Protein AF-A0A6H5J9I1-F1 (afdb_monomer_lite)

Structure (mmCIF, N/CA/C/O backbone):
data_AF-A0A6H5J9I1-F1
#
_entry.id   AF-A0A6H5J9I1-F1
#
loop_
_atom_site.group_PDB
_atom_site.id
_atom_site.type_symbol
_atom_site.label_atom_id
_atom_site.label_alt_id
_atom_site.label_comp_id
_atom_site.label_asym_id
_atom_site.label_entity_id
_atom_site.label_seq_id
_atom_site.pdbx_PDB_ins_code
_atom_site.Cartn_x
_atom_site.Cartn_y
_atom_site.Cartn_z
_atom_site.occupancy
_atom_site.B_iso_or_equiv
_atom_site.auth_seq_id
_atom_site.auth_comp_id
_atom_site.auth_asym_id
_atom_site.auth_atom_id
_atom_site.pdbx_PDB_model_num
ATOM 1 N N . MET A 1 1 ? -9.918 34.213 14.326 1.00 23.16 1 MET A N 1
ATOM 2 C CA . MET A 1 1 ? -9.663 35.612 14.731 1.00 23.16 1 MET A CA 1
ATOM 3 C C . MET A 1 1 ? -8.826 35.560 15.999 1.00 23.16 1 MET A C 1
ATOM 5 O O . MET A 1 1 ? -9.316 35.085 17.014 1.00 23.16 1 MET A O 1
ATOM 9 N N . PHE A 1 2 ? -7.539 35.889 15.899 1.00 26.41 2 PHE A N 1
ATOM 10 C CA . PHE A 1 2 ? -6.595 35.853 17.015 1.00 26.41 2 PHE A CA 1
ATOM 11 C C . PHE A 1 2 ? -6.910 37.015 17.963 1.00 26.41 2 PHE A C 1
ATOM 13 O O . PHE A 1 2 ? -6.790 38.170 17.567 1.00 26.41 2 PHE A O 1
ATOM 20 N N . THR A 1 3 ? -7.343 36.738 19.190 1.00 28.28 3 THR A N 1
ATOM 21 C CA . THR A 1 3 ? -7.284 37.739 20.258 1.00 28.28 3 THR A CA 1
ATOM 22 C C . THR A 1 3 ? -5.817 37.910 20.647 1.00 28.28 3 THR A C 1
ATOM 24 O O . THR A 1 3 ? -5.129 36.920 20.896 1.00 28.28 3 THR A O 1
ATOM 27 N N . GLU A 1 4 ? -5.321 39.149 20.634 1.00 40.38 4 GLU A N 1
ATOM 28 C CA . GLU A 1 4 ? -3.960 39.529 21.036 1.00 40.38 4 GLU A CA 1
ATOM 29 C C . GLU A 1 4 ? -3.638 38.976 22.435 1.00 40.38 4 GLU A C 1
ATOM 31 O O . GLU A 1 4 ? -4.025 39.540 23.462 1.00 40.38 4 GLU A O 1
ATOM 36 N N . LYS A 1 5 ? -2.955 37.829 22.497 1.00 48.41 5 LYS A N 1
ATOM 37 C CA . LYS A 1 5 ? -2.515 37.230 23.758 1.00 48.41 5 LYS A CA 1
ATOM 38 C C . LYS A 1 5 ? -1.238 37.927 24.219 1.00 48.41 5 LYS A C 1
ATOM 40 O O . LYS A 1 5 ? -0.201 37.829 23.573 1.00 48.41 5 LYS A O 1
ATOM 45 N N . LYS A 1 6 ? -1.322 38.627 25.350 1.00 54.22 6 LYS A N 1
ATOM 46 C CA . LYS A 1 6 ? -0.194 39.298 26.009 1.00 54.22 6 LYS A CA 1
ATOM 47 C C . LYS A 1 6 ? 0.728 38.248 26.637 1.00 54.22 6 LYS A C 1
ATOM 49 O O . LYS A 1 6 ? 0.300 37.548 27.547 1.00 54.22 6 LYS A O 1
ATOM 54 N N . ILE A 1 7 ? 1.969 38.138 26.162 1.00 57.94 7 ILE A N 1
ATOM 55 C CA . ILE A 1 7 ? 2.997 37.247 26.734 1.00 57.94 7 ILE A CA 1
ATOM 56 C C . ILE A 1 7 ? 3.905 38.080 27.655 1.00 57.94 7 ILE A C 1
ATOM 58 O O . ILE A 1 7 ? 4.726 38.828 27.123 1.00 57.94 7 ILE A O 1
ATOM 62 N N . PRO A 1 8 ? 3.758 38.022 28.992 1.00 62.53 8 PRO A N 1
ATOM 63 C CA . PRO A 1 8 ? 4.666 38.690 29.924 1.00 62.53 8 PRO A CA 1
ATOM 64 C C . PRO A 1 8 ? 6.089 38.103 29.861 1.00 62.53 8 PRO A C 1
ATOM 66 O O . PRO A 1 8 ? 6.310 36.925 30.146 1.00 62.53 8 PRO A O 1
ATOM 69 N N . LEU A 1 9 ? 7.056 38.947 29.493 1.00 65.31 9 LEU A N 1
ATOM 70 C CA . LEU A 1 9 ? 8.487 38.641 29.409 1.00 65.31 9 LEU A CA 1
ATOM 71 C C . LEU A 1 9 ? 9.250 39.451 30.461 1.00 65.31 9 LEU A C 1
ATOM 73 O O . LEU A 1 9 ? 9.300 40.673 30.343 1.00 65.31 9 LEU A O 1
ATOM 77 N N . TYR A 1 10 ? 9.898 38.798 31.427 1.00 69.75 10 TYR A N 1
ATOM 78 C CA . TYR A 1 10 ? 10.753 39.477 32.405 1.00 69.75 10 TYR A CA 1
ATOM 79 C C . TYR A 1 10 ? 12.212 39.470 31.937 1.00 69.75 10 TYR A C 1
ATOM 81 O O . TYR A 1 10 ? 12.823 38.407 31.780 1.00 69.75 10 TYR A O 1
ATOM 89 N N . LYS A 1 11 ? 12.767 40.663 31.698 1.00 68.94 11 LYS A N 1
ATOM 90 C CA . LYS A 1 11 ? 14.134 40.874 31.196 1.00 68.94 11 LYS A CA 1
ATOM 91 C C . LYS A 1 11 ? 14.971 41.677 32.194 1.00 68.94 11 LYS A C 1
ATOM 93 O O . LYS A 1 11 ? 14.504 42.693 32.700 1.00 68.94 11 LYS A O 1
ATOM 98 N N . VAL A 1 12 ? 16.233 41.280 32.379 1.00 71.31 12 VAL A N 1
ATOM 99 C CA . VAL A 1 12 ? 17.226 42.059 33.139 1.00 71.31 12 VAL A CA 1
ATOM 100 C C . VAL A 1 12 ? 17.754 43.227 32.301 1.00 71.31 12 VAL A C 1
ATOM 102 O O . VAL A 1 12 ? 18.131 43.059 31.133 1.00 71.31 12 VAL A O 1
ATOM 105 N N . LEU A 1 13 ? 17.770 44.425 32.891 1.00 60.34 13 LEU A N 1
ATOM 106 C CA . LEU A 1 13 ? 18.244 45.647 32.237 1.00 60.34 13 LEU A CA 1
ATOM 107 C C . LEU A 1 13 ? 19.743 45.529 31.877 1.00 60.34 13 LEU A C 1
ATOM 109 O O . LEU A 1 13 ? 20.574 45.317 32.749 1.00 60.34 13 LEU A O 1
ATOM 113 N N . GLY A 1 14 ? 20.099 45.672 30.594 1.00 60.69 14 GLY A N 1
ATOM 114 C CA . GLY A 1 14 ? 21.497 45.627 30.127 1.00 60.69 14 GLY A CA 1
ATOM 115 C C . GLY A 1 14 ? 22.047 44.243 29.742 1.00 60.69 14 GLY A C 1
ATOM 116 O O . GLY A 1 14 ? 23.216 44.142 29.372 1.00 60.69 14 GLY A O 1
ATOM 117 N N . CYS A 1 15 ? 21.234 43.179 29.774 1.00 64.62 15 CYS A N 1
ATOM 118 C CA . CYS A 1 15 ? 21.657 41.842 29.343 1.00 64.62 15 CYS A CA 1
ATOM 119 C C . CYS A 1 15 ? 21.583 41.669 27.810 1.00 64.62 15 CYS A C 1
ATOM 121 O O . CYS A 1 15 ? 20.492 41.613 27.237 1.00 64.62 15 CYS A O 1
ATOM 123 N N . SER A 1 16 ? 22.740 41.495 27.161 1.00 61.75 16 SER A N 1
ATOM 124 C CA . SER A 1 16 ? 22.868 41.327 25.702 1.00 61.75 16 SER A CA 1
ATOM 125 C C . SER A 1 16 ? 22.211 40.053 25.150 1.00 61.75 16 SER A C 1
ATOM 127 O O . SER A 1 16 ? 21.693 40.072 24.036 1.00 61.75 16 SER A O 1
ATOM 129 N N . ALA A 1 17 ? 22.179 38.963 25.923 1.00 61.47 17 ALA A N 1
ATOM 130 C CA . ALA A 1 17 ? 21.519 37.715 25.525 1.00 61.47 17 ALA A CA 1
ATOM 131 C C . ALA A 1 17 ? 19.988 37.872 25.463 1.00 61.47 17 ALA A C 1
ATOM 133 O O . ALA A 1 17 ? 19.351 37.442 24.504 1.00 61.47 17 ALA A O 1
ATOM 134 N N . CYS A 1 18 ? 19.404 38.588 26.431 1.00 61.75 18 CYS A N 1
ATOM 135 C CA . CYS A 1 18 ? 17.969 38.873 26.453 1.00 61.75 18 CYS A CA 1
ATOM 136 C C . CYS A 1 18 ? 17.524 39.788 25.293 1.00 61.75 18 CYS A C 1
ATOM 138 O O . CYS A 1 18 ? 16.371 39.729 24.872 1.00 61.75 18 CYS A O 1
ATOM 140 N N . ASP A 1 19 ? 18.415 40.651 24.790 1.00 64.25 19 ASP A N 1
ATOM 141 C CA . ASP A 1 19 ? 18.152 41.513 23.628 1.00 64.25 19 ASP A CA 1
ATOM 142 C C . ASP A 1 19 ? 18.120 40.737 22.305 1.00 64.25 19 ASP A C 1
ATOM 144 O O . ASP A 1 19 ? 17.238 40.964 21.474 1.00 64.25 19 ASP A O 1
ATOM 148 N N . GLN A 1 20 ? 19.033 39.778 22.126 1.00 62.41 20 GLN A N 1
ATOM 149 C CA . GLN A 1 20 ? 19.081 38.937 20.924 1.00 62.41 20 GLN A CA 1
ATOM 150 C C . GLN A 1 20 ? 17.833 38.051 20.786 1.00 62.41 20 GLN A C 1
ATOM 152 O O . GLN A 1 20 ? 17.273 37.931 19.692 1.00 62.41 20 GLN A O 1
ATOM 157 N N . ASP A 1 21 ? 17.359 37.480 21.894 1.00 60.12 21 ASP A N 1
ATOM 158 C CA . ASP A 1 21 ? 16.154 36.643 21.920 1.00 60.12 21 ASP A CA 1
ATOM 159 C C . ASP A 1 21 ? 14.872 37.450 21.632 1.00 60.12 21 ASP A C 1
ATOM 161 O O . ASP A 1 21 ? 13.966 36.976 20.939 1.00 60.12 21 ASP A O 1
ATOM 165 N N . PHE A 1 22 ? 14.809 38.708 22.085 1.00 63.41 22 PHE A N 1
ATOM 166 C CA . PHE A 1 22 ? 13.692 39.614 21.794 1.00 63.41 22 PHE A CA 1
ATOM 167 C C . PHE A 1 22 ? 13.607 39.971 20.301 1.00 63.41 22 PHE A C 1
ATOM 169 O O . PHE A 1 22 ? 12.525 39.969 19.704 1.00 63.41 22 PHE A O 1
ATOM 176 N N . GLU A 1 23 ? 14.747 40.229 19.661 1.00 63.06 23 GLU A N 1
ATOM 177 C CA . GLU A 1 23 ? 14.794 40.561 18.236 1.00 63.06 23 GLU A CA 1
ATOM 178 C C . GLU A 1 23 ? 14.454 39.357 17.337 1.00 63.06 23 GLU A C 1
ATOM 180 O O . GLU A 1 23 ? 13.855 39.519 16.270 1.00 63.06 23 GLU A O 1
ATOM 185 N N . TYR A 1 24 ? 14.739 38.132 17.795 1.00 62.31 24 TYR A N 1
ATOM 186 C CA . TYR A 1 24 ? 14.307 36.898 17.131 1.00 62.31 24 TYR A CA 1
ATOM 187 C C . TYR A 1 24 ? 12.776 36.729 17.120 1.00 62.31 24 TYR A C 1
ATOM 189 O O . TYR A 1 24 ? 12.228 36.270 16.115 1.00 62.31 24 TYR A O 1
ATOM 197 N N . LEU A 1 25 ? 12.075 37.100 18.200 1.00 56.53 25 LEU A N 1
ATOM 198 C CA . LEU A 1 25 ? 10.606 37.034 18.281 1.00 56.53 25 LEU A CA 1
ATOM 199 C C . LEU A 1 25 ? 9.925 38.060 17.378 1.00 56.53 25 LEU A C 1
ATOM 201 O O . LEU A 1 25 ? 8.979 37.720 16.666 1.00 56.53 25 LEU A O 1
ATOM 205 N N . ARG A 1 26 ? 10.450 39.290 17.347 1.00 58.41 26 ARG A N 1
ATOM 206 C CA . ARG A 1 26 ? 9.925 40.362 16.491 1.00 58.41 26 ARG A CA 1
ATOM 207 C C . ARG A 1 26 ? 9.988 39.984 15.004 1.00 58.41 26 ARG A C 1
ATOM 209 O O . ARG A 1 26 ? 9.090 40.336 14.250 1.00 58.41 26 ARG A O 1
ATOM 216 N N . LYS A 1 27 ? 11.001 39.214 14.585 1.00 58.66 27 LYS A N 1
ATOM 217 C CA . LYS A 1 27 ? 11.117 38.672 13.214 1.00 58.66 27 LYS A CA 1
ATOM 218 C C . LYS A 1 27 ? 10.085 37.586 12.870 1.00 58.66 27 LYS A C 1
ATOM 220 O O . LYS A 1 27 ? 9.947 37.258 11.698 1.00 58.66 27 LYS A O 1
ATOM 225 N N . ARG A 1 28 ? 9.394 37.010 13.861 1.00 52.78 28 ARG A N 1
ATOM 226 C CA . ARG A 1 28 ? 8.397 35.931 13.707 1.00 52.78 28 ARG A CA 1
ATOM 227 C C . ARG A 1 28 ? 6.968 36.367 14.064 1.00 52.78 28 ARG A C 1
ATOM 229 O O . ARG A 1 28 ? 6.127 35.515 14.325 1.00 52.78 28 ARG A O 1
ATOM 236 N N . ASP A 1 29 ? 6.699 37.673 14.080 1.00 51.50 29 ASP A N 1
ATOM 237 C CA . ASP A 1 29 ? 5.363 38.252 14.309 1.00 51.50 29 ASP A CA 1
ATOM 238 C C . ASP A 1 29 ? 4.745 37.961 15.698 1.00 51.50 29 ASP A C 1
ATOM 240 O O . ASP A 1 29 ? 3.536 38.069 15.906 1.00 51.50 29 ASP A O 1
ATOM 244 N N . VAL A 1 30 ? 5.575 37.632 16.699 1.00 57.16 30 VAL A N 1
ATOM 245 C CA . VAL A 1 30 ? 5.149 37.478 18.101 1.00 57.16 30 VAL A CA 1
ATOM 246 C C . VAL A 1 30 ? 5.515 38.744 18.880 1.00 57.16 30 VAL A C 1
ATOM 248 O O . VAL A 1 30 ? 6.694 39.065 19.017 1.00 57.16 30 VAL A O 1
ATOM 251 N N . SER A 1 31 ? 4.517 39.458 19.415 1.00 55.06 31 SER A N 1
ATOM 252 C CA . SER A 1 31 ? 4.709 40.692 20.202 1.00 55.06 31 SER A CA 1
ATOM 253 C C . SER A 1 31 ? 4.496 40.449 21.709 1.00 55.06 31 SER A C 1
ATOM 255 O O . SER A 1 31 ? 3.354 40.491 22.171 1.00 55.06 31 SER A O 1
ATOM 257 N N . PRO A 1 32 ? 5.552 40.173 22.503 1.00 63.03 32 PRO A N 1
ATOM 258 C CA . PRO A 1 32 ? 5.431 40.009 23.952 1.00 63.03 32 PRO A CA 1
ATOM 259 C C . PRO A 1 32 ? 5.299 41.358 24.686 1.00 63.03 32 PRO A C 1
ATOM 261 O O . PRO A 1 32 ? 5.752 42.398 24.207 1.00 63.03 32 PRO A O 1
ATOM 264 N N . VAL A 1 33 ? 4.719 41.331 25.887 1.00 61.31 33 VAL A N 1
ATOM 265 C CA . VAL A 1 33 ? 4.686 42.458 26.831 1.00 61.31 33 VAL A CA 1
ATOM 266 C C . VAL A 1 33 ? 5.912 42.354 27.736 1.00 61.31 33 VAL A C 1
ATOM 268 O O . VAL A 1 33 ? 6.023 41.418 28.522 1.00 61.31 33 VAL A O 1
ATOM 271 N N . VAL A 1 34 ? 6.848 43.294 27.614 1.00 61.84 34 VAL A N 1
ATOM 272 C CA . VAL A 1 34 ? 8.135 43.240 28.325 1.00 61.84 34 VAL A CA 1
ATOM 273 C C . VAL A 1 34 ? 8.055 43.967 29.665 1.00 61.84 34 VAL A C 1
ATOM 275 O O . VAL A 1 34 ? 7.710 45.146 29.717 1.00 61.84 34 VAL A O 1
ATOM 278 N N . TYR A 1 35 ? 8.440 43.273 30.731 1.00 65.44 35 TYR A N 1
ATOM 279 C CA . TYR A 1 35 ? 8.650 43.801 32.072 1.00 65.44 35 TYR A CA 1
ATOM 280 C C . TYR A 1 35 ? 10.154 43.833 32.350 1.00 65.44 35 TYR A C 1
ATOM 282 O O . TYR A 1 35 ? 10.842 42.813 32.284 1.00 65.44 35 TYR A O 1
ATOM 290 N N . LEU A 1 36 ? 10.685 45.024 32.611 1.00 59.59 36 LEU A N 1
ATOM 291 C CA . LEU A 1 36 ? 12.098 45.205 32.926 1.00 59.59 36 LEU A CA 1
ATOM 292 C C . LEU A 1 36 ? 12.300 45.021 34.427 1.00 59.59 36 LEU A C 1
ATOM 294 O O . LEU A 1 36 ? 11.655 45.696 35.224 1.00 59.59 36 LEU A O 1
ATOM 298 N N . VAL A 1 37 ? 13.204 44.118 34.789 1.00 63.44 37 VAL A N 1
ATOM 299 C CA . VAL A 1 37 ? 13.618 43.872 36.169 1.00 63.44 37 VAL A CA 1
ATOM 300 C C . VAL A 1 37 ? 15.048 44.384 36.323 1.00 63.44 37 VAL A C 1
ATOM 302 O O . VAL A 1 37 ? 15.911 44.105 35.489 1.00 63.44 37 VAL A O 1
ATOM 305 N N . CYS A 1 38 ? 15.297 45.178 37.363 1.00 60.09 38 CYS A N 1
ATOM 306 C CA . CYS A 1 38 ? 16.640 45.641 37.709 1.00 60.09 38 CYS A CA 1
ATOM 307 C C . CYS A 1 38 ? 17.302 44.656 38.678 1.00 60.09 38 CYS A C 1
ATOM 309 O O . CYS A 1 38 ? 16.613 44.085 39.532 1.00 60.09 38 CYS A O 1
ATOM 311 N N . ASP A 1 39 ? 18.625 44.506 38.566 1.00 57.19 39 ASP A N 1
ATOM 312 C CA . ASP A 1 39 ? 19.432 43.735 39.517 1.00 57.19 39 ASP A CA 1
ATOM 313 C C . ASP A 1 39 ? 19.149 44.196 40.960 1.00 57.19 39 ASP A C 1
ATOM 315 O O . ASP A 1 39 ? 19.048 45.393 41.235 1.00 57.19 39 ASP A O 1
ATOM 319 N N . ASP A 1 40 ? 18.965 43.228 41.864 1.00 59.22 40 ASP A N 1
ATOM 320 C CA . ASP A 1 40 ? 18.726 43.407 43.307 1.00 59.22 40 ASP A CA 1
ATOM 321 C C . ASP A 1 40 ? 17.388 44.042 43.750 1.00 59.22 40 ASP A C 1
ATOM 323 O O . ASP A 1 40 ? 17.253 44.503 44.888 1.00 59.22 40 ASP A O 1
ATOM 327 N N . THR A 1 41 ? 16.348 44.009 42.914 1.00 65.50 41 THR A N 1
ATOM 328 C CA . THR A 1 41 ? 14.995 44.453 43.311 1.00 65.50 41 THR A CA 1
ATOM 329 C C . THR A 1 41 ? 14.215 43.396 44.124 1.00 65.50 41 THR A C 1
ATOM 331 O O . THR A 1 41 ? 14.425 42.195 43.929 1.00 65.50 41 THR A O 1
ATOM 334 N N . PRO A 1 42 ? 13.292 43.799 45.030 1.00 61.00 42 PRO A N 1
ATOM 335 C CA . PRO A 1 42 ? 12.403 42.871 45.748 1.00 61.00 42 PRO A CA 1
ATOM 336 C C . PRO A 1 42 ? 11.603 41.980 44.792 1.00 61.00 42 PRO A C 1
ATOM 338 O O . PRO A 1 42 ? 11.513 40.775 45.010 1.00 61.00 42 PRO A O 1
ATOM 341 N N . ASP A 1 43 ? 11.144 42.564 43.684 1.00 61.41 43 ASP A N 1
ATOM 342 C CA . ASP A 1 43 ? 10.398 41.880 42.627 1.00 61.41 43 ASP A CA 1
ATOM 343 C C . ASP A 1 43 ? 11.217 40.749 41.986 1.00 61.41 43 ASP A C 1
ATOM 345 O O . ASP A 1 43 ? 10.674 39.690 41.691 1.00 61.41 43 ASP A O 1
ATOM 349 N N . MET A 1 44 ? 12.538 40.919 41.814 1.00 62.06 44 MET A N 1
ATOM 350 C CA . MET A 1 44 ? 13.418 39.855 41.312 1.00 62.06 44 MET A CA 1
ATOM 351 C C . MET A 1 44 ? 13.495 38.681 42.293 1.00 62.06 44 MET A C 1
ATOM 353 O O . MET A 1 44 ? 13.442 37.526 41.873 1.00 62.06 44 MET A O 1
ATOM 357 N N . LYS A 1 45 ? 13.622 38.968 43.595 1.00 61.50 45 LYS A N 1
ATOM 358 C CA . LYS A 1 45 ? 13.711 37.934 44.637 1.00 61.50 45 LYS A CA 1
ATOM 359 C C . LYS A 1 45 ? 12.405 37.154 44.756 1.00 61.50 45 LYS A C 1
ATOM 361 O O . LYS A 1 45 ? 12.450 35.930 44.792 1.00 61.50 45 LYS A O 1
ATOM 366 N N . GLU A 1 46 ? 11.265 37.838 44.708 1.00 66.44 46 GLU A N 1
ATOM 367 C CA . GLU A 1 46 ? 9.941 37.206 44.701 1.00 66.44 46 GLU A CA 1
ATOM 368 C C . GLU A 1 46 ? 9.719 36.355 43.438 1.00 66.44 46 GLU A C 1
ATOM 370 O O . GLU A 1 46 ? 9.219 35.230 43.524 1.00 66.44 46 GLU A O 1
ATOM 375 N N . LEU A 1 47 ? 10.156 36.830 42.263 1.00 63.62 47 LEU A N 1
ATOM 376 C CA . LEU A 1 47 ? 10.052 36.078 41.008 1.00 63.62 47 LEU A CA 1
ATOM 377 C C . LEU A 1 47 ? 10.933 34.818 41.022 1.00 63.62 47 LEU A C 1
ATOM 379 O O . LEU A 1 47 ? 10.484 33.749 40.612 1.00 63.62 47 LEU A O 1
ATOM 383 N N . VAL A 1 48 ? 12.169 34.920 41.521 1.00 61.69 48 VAL A N 1
ATOM 384 C CA . VAL A 1 48 ? 13.110 33.791 41.653 1.00 61.69 48 VAL A CA 1
ATOM 385 C C . VAL A 1 48 ? 12.611 32.778 42.686 1.00 61.69 48 VAL A C 1
ATOM 387 O O . VAL A 1 48 ? 12.714 31.575 42.454 1.00 61.69 48 VAL A O 1
ATOM 390 N N . GLU A 1 49 ? 12.025 33.230 43.797 1.00 66.75 49 GLU A N 1
ATOM 391 C CA . GLU A 1 49 ? 11.406 32.348 44.795 1.00 66.75 49 GLU A CA 1
ATOM 392 C C . GLU A 1 49 ? 10.164 31.634 44.239 1.00 66.75 49 GLU A C 1
ATOM 394 O O . GLU A 1 49 ? 9.994 30.432 44.456 1.00 66.75 49 GLU A O 1
ATOM 399 N N . THR A 1 50 ? 9.340 32.338 43.458 1.00 64.25 50 THR A N 1
ATOM 400 C CA . THR A 1 50 ? 8.113 31.792 42.854 1.00 64.25 50 THR A CA 1
ATOM 401 C C . THR A 1 50 ? 8.411 30.791 41.734 1.00 64.25 50 THR A C 1
ATOM 403 O O . THR A 1 50 ? 7.770 29.745 41.643 1.00 64.25 50 THR A O 1
ATOM 406 N N . THR A 1 51 ? 9.395 31.078 40.881 1.00 59.22 51 THR A N 1
ATOM 407 C CA . THR A 1 51 ? 9.751 30.236 39.721 1.00 59.22 51 THR A CA 1
ATOM 408 C C . THR A 1 51 ? 10.816 29.188 40.028 1.00 59.22 51 THR A C 1
ATOM 410 O O . THR A 1 51 ? 11.029 28.276 39.228 1.00 59.22 51 THR A O 1
ATOM 413 N N . ARG A 1 52 ? 11.506 29.315 41.172 1.00 65.69 52 ARG A N 1
ATOM 414 C CA . ARG A 1 52 ? 12.707 28.546 41.545 1.00 65.69 52 ARG A CA 1
ATOM 415 C C . ARG A 1 52 ? 13.827 28.609 40.497 1.00 65.69 52 ARG A C 1
ATOM 417 O O . ARG A 1 52 ? 14.677 27.722 40.446 1.00 65.69 52 ARG A O 1
ATOM 424 N N . CYS A 1 53 ? 13.835 29.647 39.662 1.00 62.88 53 CYS A N 1
ATOM 425 C CA . CYS A 1 53 ? 14.786 29.837 38.577 1.00 62.88 53 CYS A CA 1
ATOM 426 C C . CYS A 1 53 ? 15.542 31.154 38.782 1.00 62.88 53 CYS A C 1
ATOM 428 O O . CYS A 1 53 ? 14.929 32.194 39.004 1.00 62.88 53 CYS A O 1
ATOM 430 N N . SER A 1 54 ? 16.875 31.120 38.713 1.00 64.88 54 SER A N 1
ATOM 431 C CA . SER A 1 54 ? 17.734 32.311 38.839 1.00 64.88 54 SER A CA 1
ATOM 432 C C . SER A 1 54 ? 18.223 32.858 37.495 1.00 64.88 54 SER A C 1
ATOM 434 O O . SER A 1 54 ? 18.871 33.901 37.449 1.00 64.88 54 SER A O 1
ATOM 436 N N . THR A 1 55 ? 17.924 32.165 36.394 1.00 63.91 55 THR A N 1
ATOM 437 C CA . THR A 1 55 ? 18.334 32.550 35.039 1.00 63.91 55 THR A CA 1
ATOM 438 C C . THR A 1 55 ? 17.240 33.350 34.334 1.00 63.91 55 THR A C 1
ATOM 440 O O . THR A 1 55 ? 16.056 33.055 34.495 1.00 63.91 55 THR A O 1
ATOM 443 N N . PHE A 1 56 ? 17.642 34.335 33.527 1.00 65.94 56 PHE A N 1
ATOM 444 C CA . PHE A 1 56 ? 16.766 35.194 32.722 1.00 65.94 56 PHE A CA 1
ATOM 445 C C . PHE A 1 56 ? 17.111 35.057 31.224 1.00 65.94 56 PHE A C 1
ATOM 447 O O . PHE A 1 56 ? 18.269 34.771 30.910 1.00 65.94 56 PHE A O 1
ATOM 454 N N . PRO A 1 57 ? 16.161 35.269 30.290 1.00 66.00 57 PRO A N 1
ATOM 455 C CA . PRO A 1 57 ? 14.797 35.764 30.505 1.00 66.00 57 PRO A CA 1
ATOM 456 C C . PRO A 1 57 ? 13.867 34.720 31.135 1.00 66.00 57 PRO A C 1
ATOM 458 O O . PRO A 1 57 ? 14.016 33.528 30.886 1.00 66.00 57 PRO A O 1
ATOM 461 N N . GLN A 1 58 ? 12.896 35.181 31.927 1.00 69.56 58 GLN A N 1
ATOM 462 C CA . GLN A 1 58 ? 11.833 34.344 32.490 1.00 69.56 58 GLN A CA 1
ATOM 463 C C . GLN A 1 58 ? 10.513 34.659 31.799 1.00 69.56 58 GLN A C 1
ATOM 465 O O . GLN A 1 58 ? 10.078 35.814 31.760 1.00 69.56 58 GLN A O 1
ATOM 470 N N . ILE A 1 59 ? 9.899 33.631 31.220 1.00 65.00 59 ILE A N 1
ATOM 471 C CA . ILE A 1 59 ? 8.747 33.783 30.337 1.00 65.00 59 ILE A CA 1
ATOM 472 C C . ILE A 1 59 ? 7.526 33.122 30.961 1.00 65.00 59 ILE A C 1
ATOM 474 O O . ILE A 1 59 ? 7.585 31.975 31.412 1.00 65.00 59 ILE A O 1
ATOM 478 N N . PHE A 1 60 ? 6.412 33.851 30.947 1.00 58.72 60 PHE A N 1
ATOM 479 C CA . PHE A 1 60 ? 5.125 33.371 31.427 1.00 58.72 60 PHE A CA 1
ATOM 480 C C . PHE A 1 60 ? 4.093 33.414 30.300 1.00 58.72 60 PHE A C 1
ATOM 482 O O . PHE A 1 60 ? 3.979 34.403 29.575 1.00 58.72 60 PHE A O 1
ATOM 489 N N . VAL A 1 61 ? 3.307 32.348 30.168 1.00 55.25 61 VAL A N 1
ATOM 490 C CA . VAL A 1 61 ? 2.160 32.286 29.249 1.00 55.25 61 VAL A CA 1
ATOM 491 C C . VAL A 1 61 ? 0.949 31.841 30.052 1.00 55.25 61 VAL A C 1
ATOM 493 O O . VAL A 1 61 ? 1.019 30.843 30.761 1.00 55.25 61 VAL A O 1
ATOM 496 N N . ASP A 1 62 ? -0.156 32.586 29.958 1.00 54.38 62 ASP A N 1
ATOM 497 C CA . ASP A 1 62 ? -1.391 32.311 30.709 1.00 54.38 62 ASP A CA 1
ATOM 498 C C . ASP A 1 62 ? -1.137 32.149 32.234 1.00 54.38 62 ASP A C 1
ATOM 500 O O . ASP A 1 62 ? -1.726 31.293 32.887 1.00 54.38 62 ASP A O 1
ATOM 504 N N . SER A 1 63 ? -0.230 32.966 32.796 1.00 57.84 63 SER A N 1
ATOM 505 C CA . SER A 1 63 ? 0.202 32.949 34.210 1.00 57.84 63 SER A CA 1
ATOM 506 C C . SER A 1 63 ? 0.988 31.707 34.667 1.00 57.84 63 SER A C 1
ATOM 508 O O . SER A 1 63 ? 1.218 31.539 35.862 1.00 57.84 63 SER A O 1
ATOM 510 N N . VAL A 1 64 ? 1.455 30.864 33.740 1.00 56.00 64 VAL A N 1
ATOM 511 C CA . VAL A 1 64 ? 2.308 29.698 34.028 1.00 56.00 64 VAL A CA 1
ATOM 512 C C . VAL A 1 64 ? 3.755 29.997 33.636 1.00 56.00 64 VAL A C 1
ATOM 514 O O . VAL A 1 64 ? 4.008 30.475 32.528 1.00 56.00 64 VAL A O 1
ATOM 517 N N . PHE A 1 65 ? 4.703 29.715 34.536 1.00 66.31 65 PHE A N 1
ATOM 518 C CA . PHE A 1 65 ? 6.137 29.840 34.264 1.00 66.31 65 PHE A CA 1
ATOM 519 C C . PHE A 1 65 ? 6.598 28.737 33.309 1.00 66.31 65 PHE A C 1
ATOM 521 O O . PHE A 1 65 ? 6.391 27.555 33.576 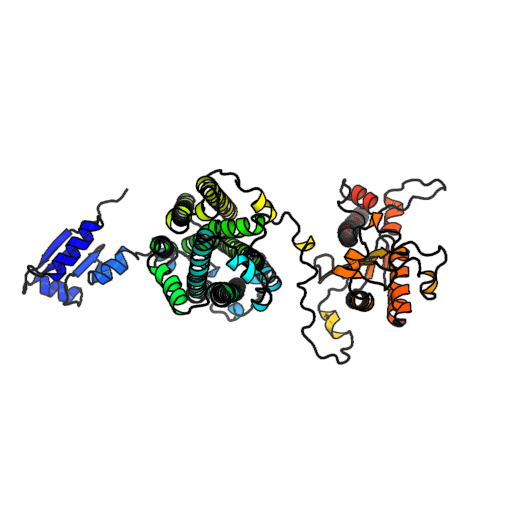1.00 66.31 65 PHE A O 1
ATOM 528 N N . ILE A 1 66 ? 7.224 29.129 32.201 1.00 58.56 66 ILE A N 1
ATOM 529 C CA . ILE A 1 66 ? 7.668 28.207 31.147 1.00 58.56 66 ILE A CA 1
ATOM 530 C C . ILE A 1 66 ? 9.184 27.989 31.165 1.00 58.56 66 ILE A C 1
ATOM 532 O O . ILE A 1 66 ? 9.651 26.948 30.710 1.00 58.56 66 ILE A O 1
ATOM 536 N N . GLY A 1 67 ? 9.949 28.943 31.695 1.00 70.38 67 GLY A N 1
ATOM 537 C CA . GLY A 1 67 ? 11.408 28.935 31.633 1.00 70.38 67 GLY A CA 1
ATOM 538 C C . GLY A 1 67 ? 11.952 30.026 30.717 1.00 70.38 67 GLY A C 1
ATOM 539 O O . GLY A 1 67 ? 11.428 31.145 30.690 1.00 70.38 67 GLY A O 1
ATOM 540 N N . GLY A 1 68 ? 13.029 29.696 30.001 1.00 67.25 68 GLY A N 1
ATOM 541 C CA . GLY A 1 68 ? 13.746 30.618 29.123 1.00 67.25 68 GLY A CA 1
ATOM 542 C C . GLY A 1 68 ? 13.284 30.573 27.668 1.00 67.25 68 GLY A C 1
ATOM 543 O O . GLY A 1 68 ? 12.269 29.975 27.312 1.00 67.25 68 GLY A O 1
ATOM 544 N N . PHE A 1 69 ? 14.063 31.196 26.785 1.00 60.56 69 PHE A N 1
ATOM 545 C CA . PHE A 1 69 ? 13.705 31.308 25.372 1.00 60.56 69 PHE A CA 1
ATOM 546 C C . PHE A 1 69 ? 13.675 29.961 24.629 1.00 60.56 69 PHE A C 1
ATOM 548 O O . PHE A 1 69 ? 12.802 29.724 23.794 1.00 60.56 69 PHE A O 1
ATOM 555 N N . SER A 1 70 ? 14.588 29.047 24.962 1.00 55.28 70 SER A N 1
ATOM 556 C CA . SER A 1 70 ? 14.600 27.677 24.431 1.00 55.28 70 SER A CA 1
ATOM 557 C C . SER A 1 70 ? 13.349 26.892 24.838 1.00 55.28 70 SER A C 1
ATOM 559 O O . SER A 1 70 ? 12.775 26.173 24.021 1.00 55.28 70 SER A O 1
ATOM 561 N N . ASP A 1 71 ? 12.875 27.085 26.070 1.00 58.53 71 ASP A N 1
ATOM 562 C CA . ASP A 1 71 ? 11.653 26.453 26.567 1.00 58.53 71 ASP A CA 1
ATOM 563 C C . ASP A 1 71 ? 10.398 27.098 25.982 1.00 58.53 71 ASP A C 1
ATOM 565 O O . ASP A 1 71 ? 9.436 26.386 25.700 1.00 58.53 71 ASP A O 1
ATOM 569 N N . LEU A 1 72 ? 10.416 28.411 25.714 1.00 55.84 72 LEU A N 1
ATOM 570 C CA . LEU A 1 72 ? 9.368 29.081 24.943 1.00 55.84 72 LEU A CA 1
ATOM 571 C C . LEU A 1 72 ? 9.325 28.567 23.504 1.00 55.84 72 LEU A C 1
ATOM 573 O O . LEU A 1 72 ? 8.236 28.342 22.996 1.00 55.84 72 LEU A O 1
ATOM 577 N N . LYS A 1 73 ? 10.462 28.327 22.837 1.00 51.03 73 LYS A N 1
ATOM 578 C CA . LYS A 1 73 ? 10.450 27.662 21.521 1.00 51.03 73 LYS A CA 1
ATOM 579 C C . LYS A 1 73 ? 9.765 26.306 21.615 1.00 51.03 73 LYS A C 1
ATOM 581 O O . LYS A 1 73 ? 8.882 26.038 20.811 1.00 51.03 73 LYS A O 1
ATOM 586 N N . ARG A 1 74 ? 10.093 25.504 22.633 1.00 49.09 74 ARG A N 1
ATOM 587 C CA . ARG A 1 74 ? 9.446 24.205 22.846 1.00 49.09 74 ARG A CA 1
ATOM 588 C C . ARG A 1 74 ? 7.943 24.361 23.114 1.00 49.09 74 ARG A C 1
ATOM 590 O O . ARG A 1 74 ? 7.138 23.720 22.470 1.00 49.09 74 ARG A O 1
ATOM 597 N N . THR A 1 75 ? 7.517 25.258 23.993 1.00 47.19 75 THR A N 1
ATOM 598 C CA . THR A 1 75 ? 6.101 25.373 24.416 1.00 47.19 75 THR A CA 1
ATOM 599 C C . THR A 1 75 ? 5.207 26.231 23.515 1.00 47.19 75 THR A C 1
ATOM 601 O O . THR A 1 75 ? 4.004 25.984 23.448 1.00 47.19 75 THR A O 1
ATOM 604 N N . ALA A 1 76 ? 5.745 27.233 22.817 1.00 44.34 76 ALA A N 1
ATOM 605 C CA . ALA A 1 76 ? 4.998 28.069 21.874 1.00 44.34 76 ALA A CA 1
ATOM 606 C C . ALA A 1 76 ? 4.812 27.379 20.515 1.00 44.34 76 ALA A C 1
ATOM 608 O O . ALA A 1 76 ? 3.805 27.625 19.852 1.00 44.34 76 ALA A O 1
ATOM 609 N N . ILE A 1 77 ? 5.749 26.506 20.120 1.00 43.56 77 ILE A N 1
ATOM 610 C CA . ILE A 1 77 ? 5.651 25.681 18.906 1.00 43.56 77 ILE A CA 1
ATOM 611 C C . ILE A 1 77 ? 4.914 24.366 19.212 1.00 43.56 77 ILE A C 1
ATOM 613 O O . ILE A 1 77 ? 4.082 23.944 18.412 1.00 43.56 77 ILE A O 1
ATOM 617 N N . HIS A 1 78 ? 5.114 23.780 20.401 1.00 48.62 78 HIS A N 1
ATOM 618 C CA . HIS A 1 78 ? 4.505 22.508 20.809 1.00 48.62 78 HIS A CA 1
ATOM 619 C C . HIS A 1 78 ? 3.435 22.656 21.893 1.00 48.62 78 HIS A C 1
ATOM 621 O O . HIS A 1 78 ? 3.411 21.903 22.866 1.00 48.62 78 HIS A O 1
ATOM 627 N N . ARG A 1 79 ? 2.511 23.618 21.764 1.00 54.50 79 ARG A N 1
ATOM 628 C CA . ARG A 1 79 ? 1.349 23.629 22.663 1.00 54.50 79 ARG A CA 1
ATOM 629 C C . ARG A 1 79 ? 0.425 22.471 22.269 1.00 54.50 79 ARG A C 1
ATOM 631 O O . ARG A 1 79 ? -0.046 22.470 21.126 1.00 54.50 79 ARG A O 1
ATOM 638 N N . PRO A 1 80 ? 0.081 21.544 23.185 1.00 58.09 80 PRO A N 1
ATOM 639 C CA . PRO A 1 80 ? -0.842 20.475 22.856 1.00 58.09 80 PRO A CA 1
ATOM 640 C C . PRO A 1 80 ? -2.167 21.067 22.407 1.00 58.09 80 PRO A C 1
ATOM 642 O O . PRO A 1 80 ? -2.684 22.023 23.015 1.00 58.09 80 PRO A O 1
ATOM 645 N N . THR A 1 81 ? -2.680 20.552 21.291 1.00 63.31 81 THR A N 1
ATOM 646 C CA . THR A 1 81 ? -3.970 20.994 20.770 1.00 63.31 81 THR A CA 1
ATOM 647 C C . THR A 1 81 ? -5.059 20.721 21.803 1.00 63.31 81 THR A C 1
ATOM 649 O O . THR A 1 81 ? -4.895 19.863 22.660 1.00 63.31 81 THR A O 1
ATOM 652 N N . GLU A 1 82 ? -6.169 21.462 21.760 1.00 65.12 82 GLU A N 1
ATOM 653 C CA . GLU A 1 82 ? -7.238 21.300 22.759 1.00 65.12 82 GLU A CA 1
ATOM 654 C C . GLU A 1 82 ? -7.705 19.841 22.874 1.00 65.12 82 GLU A C 1
ATOM 656 O O . GLU A 1 82 ? -7.847 19.334 23.978 1.00 65.12 82 GLU A O 1
ATOM 661 N N . LEU A 1 83 ? -7.827 19.145 21.739 1.00 65.88 83 LEU A N 1
ATOM 662 C CA . LEU A 1 83 ? -8.128 17.713 21.698 1.00 65.88 83 LEU A CA 1
ATOM 663 C C . LEU A 1 83 ? -7.035 16.860 22.353 1.00 65.88 83 LEU A C 1
ATOM 665 O O . LEU A 1 83 ? -7.366 15.973 23.121 1.00 65.88 83 LEU A O 1
ATOM 669 N N . ARG A 1 84 ? -5.749 17.154 22.120 1.00 70.69 84 ARG A N 1
ATOM 670 C CA . ARG A 1 84 ? -4.647 16.412 22.751 1.00 70.69 84 ARG A CA 1
ATOM 671 C C . ARG A 1 84 ? -4.588 16.635 24.262 1.00 70.69 84 ARG A C 1
ATOM 673 O O . ARG A 1 84 ? -4.313 15.699 24.991 1.00 70.69 84 ARG A O 1
ATOM 680 N N . ARG A 1 85 ? -4.891 17.844 24.751 1.00 67.31 85 ARG A N 1
ATOM 681 C CA . ARG A 1 85 ? -5.023 18.067 26.204 1.00 67.31 85 ARG A CA 1
ATOM 682 C C . ARG A 1 85 ? -6.171 17.258 26.774 1.00 67.31 85 ARG A C 1
ATOM 684 O O . ARG A 1 85 ? -5.965 16.561 27.745 1.00 67.31 85 ARG A O 1
ATOM 691 N N . LYS A 1 86 ? -7.327 17.263 26.111 1.00 67.69 86 LYS A N 1
ATOM 692 C CA . LYS A 1 86 ? -8.478 16.449 26.517 1.00 67.69 86 LYS A CA 1
ATOM 693 C C . LYS A 1 86 ? -8.187 14.941 26.501 1.00 67.69 86 LYS A C 1
ATOM 695 O O . LYS A 1 86 ? -8.687 14.240 27.370 1.00 67.69 86 LYS A O 1
ATOM 700 N N . GLU A 1 87 ? -7.367 14.451 25.568 1.00 71.44 87 GLU A N 1
ATOM 701 C CA . GLU A 1 87 ? -6.850 13.070 25.582 1.00 71.44 87 GLU A CA 1
ATOM 702 C C . GLU A 1 87 ? -5.911 12.827 26.780 1.00 71.44 87 GLU A C 1
ATOM 704 O O . GLU A 1 87 ? -6.078 11.853 27.507 1.00 71.44 87 GLU A O 1
ATOM 709 N N . MET A 1 88 ? -4.949 13.727 27.025 1.00 66.44 88 MET A N 1
ATOM 710 C CA . MET A 1 88 ? -3.976 13.614 28.126 1.00 66.44 88 MET A CA 1
ATOM 711 C C . MET A 1 88 ? -4.614 13.747 29.517 1.00 66.44 88 MET A C 1
ATOM 713 O O . MET A 1 88 ? -4.185 13.084 30.457 1.00 66.44 88 MET A O 1
ATOM 717 N N . ASP A 1 89 ? -5.634 14.592 29.636 1.00 67.88 89 ASP A N 1
ATOM 718 C CA . ASP A 1 89 ? -6.399 14.838 30.858 1.00 67.88 89 ASP A CA 1
ATOM 719 C C . ASP A 1 89 ? -7.451 13.730 31.100 1.00 67.88 89 ASP A C 1
ATOM 721 O O . ASP A 1 89 ? -8.095 13.704 32.149 1.00 67.88 89 ASP A O 1
ATOM 725 N N . GLY A 1 90 ? -7.622 12.798 30.148 1.00 64.62 90 GLY A N 1
ATOM 726 C CA . GLY A 1 90 ? -8.558 11.672 30.234 1.00 64.62 90 GLY A CA 1
ATOM 727 C C . GLY A 1 90 ? -10.030 12.043 30.020 1.00 64.62 90 GLY A C 1
ATOM 728 O O . GLY A 1 90 ? -10.911 11.236 30.309 1.00 64.62 90 GLY A O 1
ATOM 729 N N . GLU A 1 91 ? -10.321 13.248 29.521 1.00 67.69 91 GLU A N 1
ATOM 730 C CA . GLU A 1 91 ? -11.681 13.685 29.171 1.00 67.69 91 GLU A CA 1
ATOM 731 C C . GLU A 1 91 ? -12.184 13.032 27.874 1.00 67.69 91 GLU A C 1
ATOM 733 O O . GLU A 1 91 ? -13.384 12.803 27.715 1.00 67.69 91 GLU A O 1
ATOM 738 N N . ILE A 1 92 ? -11.267 12.741 26.945 1.00 67.19 92 ILE A N 1
ATOM 739 C CA . ILE A 1 92 ? -11.525 12.012 25.701 1.00 67.19 92 ILE A CA 1
ATOM 740 C C . ILE A 1 92 ? -10.745 10.705 25.758 1.00 67.19 92 ILE A C 1
ATOM 742 O O . ILE A 1 92 ? -9.517 10.709 25.743 1.00 67.19 92 ILE A O 1
ATOM 746 N N . VAL A 1 93 ? -11.465 9.588 25.809 1.00 71.31 93 VAL A N 1
ATOM 747 C CA . VAL A 1 93 ? -10.873 8.253 25.878 1.00 71.31 93 VAL A CA 1
ATOM 748 C C . VAL A 1 93 ? -11.315 7.464 24.656 1.00 71.31 93 VAL A C 1
ATOM 750 O O . VAL A 1 93 ? -12.494 7.164 24.500 1.00 71.31 93 VAL A O 1
ATOM 753 N N . GLU A 1 94 ? -10.364 7.135 23.787 1.00 79.12 94 GLU A N 1
ATOM 754 C CA . GLU A 1 94 ? -10.609 6.277 22.628 1.00 79.12 94 GLU A CA 1
ATOM 755 C C . GLU A 1 94 ? -10.515 4.801 23.041 1.00 79.12 94 GLU A C 1
ATOM 757 O O . GLU A 1 94 ? -9.490 4.408 23.611 1.00 79.12 94 GLU A O 1
ATOM 762 N N . PRO A 1 95 ? -11.506 3.947 22.717 1.00 78.12 95 PRO A N 1
ATOM 763 C CA . PRO A 1 95 ? -11.501 2.532 23.106 1.00 78.12 95 PRO A CA 1
ATOM 764 C C . PRO A 1 95 ? -10.232 1.772 22.694 1.00 78.12 95 PRO A C 1
ATOM 766 O O . PRO A 1 95 ? -9.788 0.869 23.397 1.00 78.12 95 PRO A O 1
ATOM 769 N N . MET A 1 96 ? -9.613 2.156 21.573 1.00 79.75 96 MET A N 1
ATOM 770 C CA . MET A 1 96 ? -8.392 1.525 21.055 1.00 79.75 96 MET A CA 1
ATOM 771 C C . MET A 1 96 ? -7.104 1.880 21.823 1.00 79.75 96 MET A C 1
ATOM 773 O O . MET A 1 96 ? -6.078 1.220 21.631 1.00 79.75 96 MET A O 1
ATOM 777 N N . CYS A 1 97 ? -7.157 2.903 22.678 1.00 79.88 97 CYS A N 1
ATOM 778 C CA . CYS A 1 97 ? -6.038 3.404 23.482 1.00 79.88 97 CYS A CA 1
ATOM 779 C C . CYS A 1 97 ? -6.141 3.013 24.961 1.00 79.88 97 CYS A C 1
ATOM 781 O O . CYS A 1 97 ? -5.211 3.253 25.726 1.00 79.88 97 CYS A O 1
ATOM 783 N N . VAL A 1 98 ? -7.259 2.415 25.382 1.00 77.06 98 VAL A N 1
ATOM 784 C CA . VAL A 1 98 ? -7.445 1.987 26.771 1.00 77.06 98 VAL A CA 1
ATOM 785 C C . VAL A 1 98 ? -6.699 0.682 27.010 1.00 77.06 98 VAL A C 1
ATOM 787 O O . VAL A 1 98 ? -6.962 -0.332 26.363 1.00 77.06 98 VAL A O 1
ATOM 790 N N . GLU A 1 99 ? -5.789 0.688 27.981 1.00 67.88 99 GLU A N 1
ATOM 791 C CA . GLU A 1 99 ? -5.229 -0.553 28.499 1.00 67.88 99 GLU A CA 1
ATOM 792 C C . GLU A 1 99 ? -6.265 -1.260 29.380 1.00 67.88 99 GLU A C 1
ATOM 794 O O . GLU A 1 99 ? -6.602 -0.788 30.463 1.00 67.88 99 GLU A O 1
ATOM 799 N N . GLU A 1 100 ? -6.768 -2.412 28.931 1.00 65.75 100 GLU A N 1
ATOM 800 C CA . GLU A 1 100 ? -7.490 -3.322 29.824 1.00 65.75 100 GLU A CA 1
ATOM 801 C C . GLU A 1 100 ? -6.503 -3.854 30.883 1.00 65.75 100 GLU A C 1
ATOM 803 O O . GLU A 1 100 ? -5.413 -4.316 30.543 1.00 65.75 100 GLU A O 1
ATOM 808 N N . GLU A 1 101 ? -6.864 -3.801 32.171 1.00 60.06 101 GLU A N 1
ATOM 809 C CA . GLU A 1 101 ? -6.036 -4.356 33.262 1.00 60.06 101 GLU A CA 1
ATOM 810 C C . GLU A 1 101 ? -5.950 -5.895 33.211 1.00 60.06 101 GLU A C 1
ATOM 812 O O . GLU A 1 101 ? -5.080 -6.504 33.836 1.00 60.06 101 GLU A O 1
ATOM 817 N N . ASP A 1 102 ? -6.850 -6.526 32.456 1.00 64.31 102 ASP A N 1
ATOM 818 C CA . ASP A 1 102 ? -7.027 -7.970 32.405 1.00 64.31 102 ASP A CA 1
ATOM 819 C C . ASP A 1 102 ? -6.062 -8.656 31.419 1.00 64.31 102 ASP A C 1
ATOM 821 O O . ASP A 1 102 ? -5.620 -8.084 30.416 1.00 64.31 102 ASP A O 1
ATOM 825 N N . PHE A 1 103 ? -5.751 -9.934 31.665 1.00 72.31 103 PHE A N 1
ATOM 826 C CA . PHE A 1 103 ? -4.837 -10.714 30.809 1.00 72.31 103 PHE A CA 1
ATOM 827 C C . PHE A 1 103 ? -5.370 -10.889 29.371 1.00 72.31 103 PHE A C 1
ATOM 829 O O . PHE A 1 103 ? -4.612 -11.186 28.442 1.00 72.31 103 PHE A O 1
ATOM 836 N N . ASP A 1 104 ? -6.666 -10.644 29.177 1.00 67.81 104 ASP A N 1
ATOM 837 C CA . ASP A 1 104 ? -7.374 -10.702 27.901 1.00 67.81 104 ASP A CA 1
ATOM 838 C C . ASP A 1 104 ? -6.784 -9.778 26.824 1.00 67.81 104 ASP A C 1
ATOM 840 O O . ASP A 1 104 ? -6.910 -10.092 25.636 1.00 67.81 104 ASP A O 1
ATOM 844 N N . ARG A 1 105 ? -6.048 -8.719 27.200 1.00 70.56 105 ARG A N 1
ATOM 845 C CA . ARG A 1 105 ? -5.330 -7.850 26.247 1.00 70.56 105 ARG A CA 1
ATOM 846 C C . ARG A 1 105 ? -4.248 -8.571 25.439 1.00 70.56 105 ARG A C 1
ATOM 848 O O . ARG A 1 105 ? -3.897 -8.137 24.345 1.00 70.56 105 ARG A O 1
ATOM 855 N N . PHE A 1 106 ? -3.706 -9.674 25.957 1.00 72.69 106 PHE A N 1
ATOM 856 C CA . PHE A 1 106 ? -2.700 -10.488 25.263 1.00 72.69 106 PHE A CA 1
ATOM 857 C C . PHE A 1 106 ? -3.328 -11.567 24.368 1.00 72.69 106 PHE A C 1
ATOM 859 O O . PHE A 1 106 ? -2.624 -12.253 23.622 1.00 72.69 106 PHE A O 1
ATOM 866 N N . ILE A 1 107 ? -4.653 -11.730 24.417 1.00 72.88 107 ILE A N 1
ATOM 867 C CA . ILE A 1 107 ? -5.377 -12.738 23.647 1.00 72.88 107 ILE A CA 1
ATOM 868 C C . ILE A 1 107 ? -5.813 -12.132 22.312 1.00 72.88 107 ILE A C 1
ATOM 870 O O . ILE A 1 107 ? -6.782 -11.385 22.224 1.00 72.88 107 ILE A O 1
ATOM 874 N N . LEU A 1 108 ? -5.138 -12.538 21.232 1.00 69.88 108 LEU A N 1
ATOM 875 C CA . LEU A 1 108 ? -5.390 -12.029 19.876 1.00 69.88 108 LEU A CA 1
ATOM 876 C C . LEU A 1 108 ? -6.841 -12.205 19.391 1.00 69.88 108 LEU A C 1
ATOM 878 O O . LEU A 1 108 ? -7.315 -11.444 18.554 1.00 69.88 108 LEU A O 1
ATOM 882 N N . PHE A 1 109 ? -7.545 -13.229 19.870 1.00 71.00 109 PHE A N 1
ATOM 883 C CA . PHE A 1 109 ? -8.947 -13.465 19.533 1.00 71.00 109 PHE A CA 1
ATOM 884 C C . PHE A 1 109 ? -9.763 -13.698 20.797 1.00 71.00 109 PHE A C 1
ATOM 886 O O . PHE A 1 109 ? -10.266 -14.800 21.025 1.00 71.00 109 PHE A O 1
ATOM 893 N N . ASN A 1 110 ? -9.911 -12.662 21.616 1.00 64.12 110 ASN A N 1
ATOM 894 C CA . ASN A 1 110 ? -10.995 -12.658 22.589 1.00 64.12 110 ASN A CA 1
ATOM 895 C C . ASN A 1 110 ? -12.335 -12.437 21.841 1.00 64.12 110 ASN A C 1
ATOM 897 O O . ASN A 1 110 ? -12.377 -11.910 20.724 1.00 64.12 110 ASN A O 1
ATOM 901 N N . GLY A 1 111 ? -13.452 -12.914 22.394 1.00 58.50 111 GLY A N 1
ATOM 902 C CA . GLY A 1 111 ? -14.753 -12.897 21.704 1.00 58.50 111 GLY A CA 1
ATOM 903 C C . GLY A 1 111 ? -15.240 -11.503 21.268 1.00 58.50 111 GLY A C 1
ATOM 904 O O . GLY A 1 111 ? -16.076 -11.430 20.369 1.00 58.50 111 GLY A O 1
ATOM 905 N N . LYS A 1 112 ? -14.700 -10.426 21.863 1.00 58.25 112 LYS A N 1
ATOM 906 C CA . LYS A 1 112 ? -14.988 -9.019 21.537 1.00 58.25 112 LYS A CA 1
ATOM 907 C C . LYS A 1 112 ? -14.172 -8.521 20.333 1.00 58.25 112 LYS A C 1
ATOM 909 O O . LYS A 1 112 ? -14.740 -8.185 19.297 1.00 58.25 112 LYS A O 1
ATOM 914 N N . THR A 1 113 ? -12.842 -8.585 20.410 1.00 56.28 113 THR A N 1
ATOM 915 C CA . THR A 1 113 ? -11.924 -8.032 19.390 1.00 56.28 113 THR A CA 1
ATOM 916 C C . THR A 1 113 ? -11.970 -8.772 18.049 1.00 56.28 113 THR A C 1
ATOM 918 O O . THR A 1 113 ? -11.664 -8.198 17.005 1.00 56.28 113 THR A O 1
ATOM 921 N N . LYS A 1 114 ? -12.419 -10.037 18.039 1.00 55.25 114 LYS A N 1
ATOM 922 C CA . LYS A 1 114 ? -12.543 -10.853 16.820 1.00 55.25 114 LYS A CA 1
ATOM 923 C C . LYS A 1 114 ? -13.478 -10.256 15.762 1.00 55.25 114 LYS A C 1
ATOM 925 O O . LYS A 1 114 ? -13.272 -10.508 14.575 1.00 55.25 114 LYS A O 1
ATOM 930 N N . HIS A 1 115 ? -14.535 -9.560 16.176 1.00 62.22 115 HIS A N 1
ATOM 931 C CA . HIS A 1 115 ? -15.549 -9.036 15.257 1.00 62.22 115 HIS A CA 1
ATOM 932 C C . HIS A 1 115 ? -15.387 -7.544 14.976 1.00 62.22 115 HIS A C 1
ATOM 934 O O . HIS A 1 115 ? -15.696 -7.118 13.868 1.00 62.22 115 HIS A O 1
ATOM 940 N N . GLU A 1 116 ? -14.882 -6.788 15.947 1.00 69.38 116 GLU A N 1
ATOM 941 C CA . GLU A 1 116 ? -14.791 -5.328 15.894 1.00 69.38 116 GLU A CA 1
ATOM 942 C C . GLU A 1 116 ? -13.682 -4.837 14.952 1.00 69.38 116 GLU A C 1
ATOM 944 O O . GLU A 1 116 ? -13.936 -3.976 14.120 1.00 69.38 116 GLU A O 1
ATOM 949 N N . TYR A 1 117 ? -12.507 -5.481 14.970 1.00 77.75 117 TYR A N 1
ATOM 950 C CA . TYR A 1 117 ? -11.334 -5.096 14.161 1.00 77.75 117 TYR A CA 1
ATOM 951 C C . TYR A 1 117 ? -10.990 -6.124 13.066 1.00 77.75 117 TYR A C 1
ATOM 953 O O . TYR A 1 117 ? -9.831 -6.318 12.681 1.00 77.75 117 TYR A O 1
ATOM 961 N N . ALA A 1 118 ? -12.000 -6.861 12.591 1.00 77.12 118 ALA A N 1
ATOM 962 C CA . ALA A 1 118 ? -11.823 -7.932 11.609 1.00 77.12 118 ALA A CA 1
ATOM 963 C C . ALA A 1 118 ? -11.335 -7.419 10.241 1.00 77.12 118 ALA A C 1
ATOM 965 O O . ALA A 1 118 ? -10.629 -8.133 9.531 1.00 77.12 118 ALA A O 1
ATOM 966 N N . ASP A 1 119 ? -11.708 -6.197 9.878 1.00 80.94 119 ASP A N 1
ATOM 967 C CA . ASP A 1 119 ? -11.283 -5.480 8.676 1.00 80.94 119 ASP A CA 1
ATOM 968 C C . ASP A 1 119 ? -9.779 -5.164 8.690 1.00 80.94 119 ASP A C 1
ATOM 970 O O . ASP A 1 119 ? -9.074 -5.481 7.729 1.00 80.94 119 ASP A O 1
ATOM 974 N N . ILE A 1 120 ? -9.257 -4.641 9.803 1.00 83.75 120 ILE A N 1
ATOM 975 C CA . ILE A 1 120 ? -7.823 -4.370 9.979 1.00 83.75 120 ILE A CA 1
ATOM 976 C C . ILE A 1 120 ? -7.034 -5.682 9.986 1.00 83.75 120 ILE A C 1
ATOM 978 O O . ILE A 1 120 ? -5.990 -5.796 9.344 1.00 83.75 120 ILE A O 1
ATOM 982 N N . PHE A 1 121 ? -7.561 -6.726 10.634 1.00 83.44 121 PHE A N 1
ATOM 983 C CA . PHE A 1 121 ? -6.919 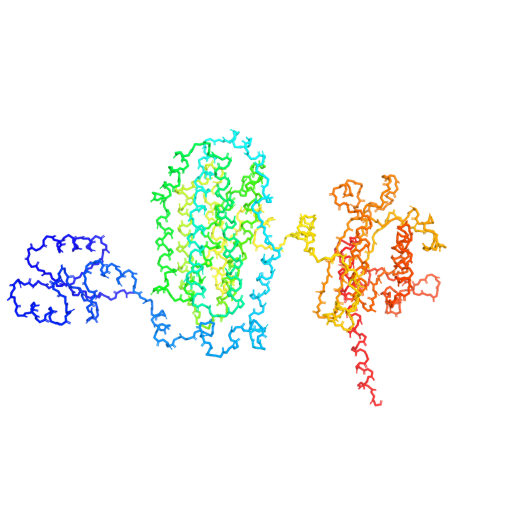-8.040 10.616 1.00 83.44 121 PHE A CA 1
ATOM 984 C C . PHE A 1 121 ? -6.877 -8.660 9.206 1.00 83.44 121 PHE A C 1
ATOM 986 O O . PHE A 1 121 ? -5.899 -9.318 8.839 1.00 83.44 121 PHE A O 1
ATOM 993 N N . GLN A 1 122 ? -7.909 -8.443 8.384 1.00 84.38 122 GLN A N 1
ATOM 994 C CA . GLN A 1 122 ? -7.895 -8.845 6.975 1.00 84.38 122 GLN A CA 1
ATOM 995 C C . GLN A 1 122 ? -6.845 -8.073 6.171 1.00 84.38 122 GLN A C 1
ATOM 997 O O . GLN A 1 122 ? -6.154 -8.688 5.357 1.00 84.38 122 GLN A O 1
ATOM 1002 N N . LEU A 1 123 ? -6.677 -6.768 6.417 1.00 82.31 123 LEU A N 1
ATOM 1003 C CA . LEU A 1 123 ? -5.606 -5.975 5.802 1.00 82.31 123 LEU A CA 1
ATOM 1004 C C . LEU A 1 123 ? -4.220 -6.487 6.198 1.00 82.31 123 LEU A C 1
ATOM 1006 O O . LEU A 1 123 ? -3.390 -6.707 5.319 1.00 82.31 123 LEU A O 1
ATOM 1010 N N . TYR A 1 124 ? -4.001 -6.785 7.480 1.00 86.12 124 TYR A N 1
ATOM 1011 C CA . TYR A 1 124 ? -2.772 -7.426 7.954 1.00 86.12 124 TYR A CA 1
ATOM 1012 C C . TYR A 1 124 ? -2.486 -8.740 7.206 1.00 86.12 124 TYR A C 1
ATOM 1014 O O . TYR A 1 124 ? -1.375 -8.965 6.720 1.00 86.12 124 TYR A O 1
ATOM 1022 N N . LYS A 1 125 ? -3.494 -9.612 7.051 1.00 83.31 125 LYS A N 1
ATOM 1023 C CA . LYS A 1 125 ? -3.335 -10.866 6.296 1.00 83.31 125 LYS A CA 1
ATOM 1024 C C . LYS A 1 125 ? -3.055 -10.631 4.819 1.00 83.31 125 LYS A C 1
ATOM 1026 O O . LYS A 1 125 ? -2.256 -11.366 4.242 1.00 83.31 125 LYS A O 1
ATOM 1031 N N . LYS A 1 126 ? -3.672 -9.609 4.226 1.00 82.69 126 LYS A N 1
ATOM 1032 C CA . LYS A 1 126 ? -3.417 -9.203 2.845 1.00 82.69 126 LYS A CA 1
ATOM 1033 C C . LYS A 1 126 ? -1.972 -8.733 2.661 1.00 82.69 126 LYS A C 1
ATOM 1035 O O . LYS A 1 126 ? -1.324 -9.213 1.743 1.00 82.69 126 LYS A O 1
ATOM 1040 N N . GLN A 1 127 ? -1.453 -7.875 3.537 1.00 83.38 127 GLN A N 1
ATOM 1041 C CA . GLN A 1 127 ? -0.048 -7.446 3.497 1.00 83.38 127 GLN A CA 1
ATOM 1042 C C . GLN A 1 127 ? 0.913 -8.612 3.700 1.00 83.38 127 GLN A C 1
ATOM 1044 O O . GLN A 1 127 ? 1.844 -8.778 2.926 1.00 83.38 127 GLN A O 1
ATOM 1049 N N . THR A 1 128 ? 0.639 -9.481 4.677 1.00 84.88 128 THR A N 1
ATOM 1050 C CA . THR A 1 128 ? 1.476 -10.666 4.931 1.00 84.88 128 THR A CA 1
ATOM 1051 C C . THR A 1 128 ? 1.573 -11.564 3.693 1.00 84.88 128 THR A C 1
ATOM 1053 O O . THR A 1 128 ? 2.632 -12.109 3.406 1.00 84.88 128 THR A O 1
ATOM 1056 N N . ALA A 1 129 ? 0.478 -11.723 2.942 1.00 81.94 129 ALA A N 1
ATOM 1057 C CA . ALA A 1 129 ? 0.465 -12.513 1.710 1.00 81.94 129 ALA A CA 1
ATOM 1058 C C . ALA A 1 129 ? 1.208 -11.845 0.539 1.00 81.94 129 ALA A C 1
ATOM 1060 O O . ALA A 1 129 ? 1.553 -12.522 -0.424 1.00 81.94 129 ALA A O 1
ATOM 1061 N N . LEU A 1 130 ? 1.419 -10.531 0.607 1.00 83.75 130 LEU A N 1
ATOM 1062 C CA . LEU A 1 130 ? 2.082 -9.722 -0.415 1.00 83.75 130 LEU A CA 1
ATOM 1063 C C . LEU A 1 130 ? 3.535 -9.379 -0.055 1.00 83.75 130 LEU A C 1
ATOM 1065 O O . LEU A 1 130 ? 4.183 -8.659 -0.820 1.00 83.75 130 LEU A O 1
ATOM 1069 N N . PHE A 1 131 ? 4.022 -9.885 1.081 1.00 85.44 131 PHE A N 1
ATOM 1070 C CA . PHE A 1 131 ? 5.373 -9.656 1.572 1.00 85.44 131 PHE A CA 1
ATOM 1071 C C . PHE A 1 131 ? 6.410 -10.148 0.560 1.00 85.44 131 PHE A C 1
ATOM 1073 O O . PHE A 1 131 ? 6.317 -11.268 0.052 1.00 85.44 131 PHE A O 1
ATOM 1080 N N . TRP A 1 132 ? 7.395 -9.300 0.300 1.00 86.62 132 TRP A N 1
ATOM 1081 C CA . TRP A 1 132 ? 8.468 -9.514 -0.659 1.00 86.62 132 TRP A CA 1
ATOM 1082 C C . TRP A 1 132 ? 9.806 -9.214 0.013 1.00 86.62 132 TRP A C 1
ATOM 1084 O O . TRP A 1 132 ? 9.855 -8.528 1.034 1.00 86.62 132 TRP A O 1
ATOM 1094 N N . VAL A 1 133 ? 10.881 -9.774 -0.533 1.00 86.06 133 VAL A N 1
ATOM 1095 C CA . VAL A 1 133 ? 12.250 -9.514 -0.063 1.00 86.06 133 VAL A CA 1
ATOM 1096 C C . VAL A 1 133 ? 13.053 -8.851 -1.168 1.00 86.06 133 VAL A C 1
ATOM 1098 O O . VAL A 1 133 ? 12.746 -9.015 -2.348 1.00 86.06 133 VAL A O 1
ATOM 1101 N N . VAL A 1 134 ? 14.073 -8.084 -0.806 1.00 84.88 134 VAL A N 1
ATOM 1102 C CA . VAL A 1 134 ? 14.769 -7.212 -1.758 1.00 84.88 134 VAL A CA 1
ATOM 1103 C C . VAL A 1 134 ? 15.519 -8.000 -2.834 1.00 84.88 134 VAL A C 1
ATOM 1105 O O . VAL A 1 134 ? 15.628 -7.549 -3.974 1.00 84.88 134 VAL A O 1
ATOM 1108 N N . GLU A 1 135 ? 15.945 -9.225 -2.525 1.00 82.88 135 GLU A N 1
ATOM 1109 C CA . GLU A 1 135 ? 16.600 -10.143 -3.464 1.00 82.88 135 GLU A CA 1
ATOM 1110 C C . GLU A 1 135 ? 15.701 -10.575 -4.632 1.00 82.88 135 GLU A C 1
ATOM 1112 O O . GLU A 1 135 ? 16.184 -11.139 -5.613 1.00 82.88 135 GLU A O 1
ATOM 1117 N N . GLU A 1 136 ? 14.396 -10.318 -4.548 1.00 79.56 136 GLU A N 1
ATOM 1118 C CA . GLU A 1 136 ? 13.436 -10.580 -5.619 1.00 79.56 136 GLU A CA 1
ATOM 1119 C C . GLU A 1 136 ? 13.513 -9.538 -6.756 1.00 79.56 136 GLU A C 1
ATOM 1121 O O . GLU A 1 136 ? 12.912 -9.733 -7.816 1.00 79.56 136 GLU A O 1
ATOM 1126 N N . ILE A 1 137 ? 14.251 -8.438 -6.564 1.00 81.12 137 ILE A N 1
ATOM 1127 C CA . ILE A 1 137 ? 14.449 -7.388 -7.568 1.00 81.12 137 ILE A CA 1
ATOM 1128 C C . ILE A 1 137 ? 15.720 -7.676 -8.382 1.00 81.12 137 ILE A C 1
ATOM 1130 O O . ILE A 1 137 ? 16.842 -7.540 -7.896 1.00 81.12 137 ILE A O 1
ATOM 1134 N N . ASP A 1 138 ? 15.556 -8.007 -9.665 1.00 81.62 138 ASP A N 1
ATOM 1135 C CA . ASP A 1 138 ? 16.682 -8.190 -10.590 1.00 81.62 138 ASP A CA 1
ATOM 1136 C C . ASP A 1 138 ? 17.234 -6.844 -11.094 1.00 81.62 138 ASP A C 1
ATOM 1138 O O . ASP A 1 138 ? 16.667 -6.219 -11.990 1.00 81.62 138 ASP A O 1
ATOM 1142 N N . LEU A 1 139 ? 18.375 -6.417 -10.542 1.00 78.19 139 LEU A N 1
ATOM 1143 C CA . LEU A 1 139 ? 19.066 -5.164 -10.885 1.00 78.19 139 LEU A CA 1
ATOM 1144 C C . LEU A 1 139 ? 19.974 -5.255 -12.128 1.00 78.19 139 LEU A C 1
ATOM 1146 O O . LEU A 1 139 ? 20.570 -4.252 -12.533 1.00 78.19 139 LEU A O 1
ATOM 1150 N N . SER A 1 140 ? 20.115 -6.430 -12.751 1.00 74.81 140 SER A N 1
ATOM 1151 C CA . SER A 1 140 ? 21.124 -6.665 -13.796 1.00 74.81 140 SER A CA 1
ATOM 1152 C C . SER A 1 140 ? 20.924 -5.823 -15.068 1.00 74.81 140 SER A C 1
ATOM 1154 O O . SER A 1 140 ? 21.896 -5.475 -15.747 1.00 74.81 140 SER A O 1
ATOM 1156 N N . GLY A 1 141 ? 19.677 -5.459 -15.387 1.00 72.25 141 GLY A N 1
ATOM 1157 C CA . GLY A 1 141 ? 19.325 -4.674 -16.575 1.00 72.25 141 GLY A CA 1
ATOM 1158 C C . GLY A 1 141 ? 19.528 -3.161 -16.431 1.00 72.25 141 GLY A C 1
ATOM 1159 O O . GLY A 1 141 ? 19.872 -2.494 -17.408 1.00 72.25 141 GLY A O 1
ATOM 1160 N N . ASP A 1 142 ? 19.378 -2.619 -15.222 1.00 79.75 142 ASP A N 1
ATOM 1161 C CA . ASP A 1 142 ? 19.283 -1.169 -14.999 1.00 79.75 142 ASP A CA 1
ATOM 1162 C C . ASP A 1 142 ? 20.629 -0.442 -15.155 1.00 79.75 142 ASP A C 1
ATOM 1164 O O . ASP A 1 142 ? 20.656 0.758 -15.426 1.00 79.75 142 ASP A O 1
ATOM 1168 N N . SER A 1 143 ? 21.756 -1.157 -15.058 1.00 75.81 143 SER A N 1
ATOM 1169 C CA . SER A 1 143 ? 23.093 -0.573 -15.259 1.00 75.81 143 SER A CA 1
ATOM 1170 C C . SER A 1 143 ? 23.306 -0.044 -16.683 1.00 75.81 143 SER A C 1
ATOM 1172 O O . SER A 1 143 ? 23.970 0.974 -16.865 1.00 75.81 143 SER A O 1
ATOM 1174 N N . LYS A 1 144 ? 22.735 -0.709 -17.697 1.00 80.06 144 LYS A N 1
ATOM 1175 C CA . LYS A 1 144 ? 22.843 -0.277 -19.102 1.00 80.06 144 LYS A CA 1
ATOM 1176 C C . LYS A 1 144 ? 21.952 0.931 -19.374 1.00 80.06 144 LYS A C 1
ATOM 1178 O O . LYS A 1 144 ? 22.424 1.935 -19.897 1.00 80.06 144 LYS A O 1
ATOM 1183 N N . ASP A 1 145 ? 20.702 0.862 -18.917 1.00 82.00 145 ASP A N 1
ATOM 1184 C CA . ASP A 1 145 ? 19.749 1.973 -19.005 1.00 82.00 145 ASP A CA 1
ATOM 1185 C C . ASP A 1 145 ? 20.275 3.223 -18.287 1.00 82.00 145 ASP A C 1
ATOM 1187 O O . ASP A 1 145 ? 20.035 4.350 -18.724 1.00 82.00 145 ASP A O 1
ATOM 1191 N N . TRP A 1 146 ? 21.030 3.026 -17.200 1.00 83.06 146 TRP A N 1
ATOM 1192 C CA . TRP A 1 146 ? 21.714 4.103 -16.508 1.00 83.06 146 TRP A CA 1
ATOM 1193 C C . TRP A 1 146 ? 22.795 4.742 -17.366 1.00 83.06 146 TRP A C 1
ATOM 1195 O O . TRP A 1 146 ? 22.833 5.963 -17.453 1.00 83.06 146 TRP A O 1
ATOM 1205 N N . GLU A 1 147 ? 23.672 3.978 -18.015 1.00 82.44 147 GLU A N 1
ATOM 1206 C CA . GLU A 1 147 ? 24.719 4.555 -18.867 1.00 82.44 147 GLU A CA 1
ATOM 1207 C C . GLU A 1 147 ? 24.109 5.408 -19.997 1.00 82.44 147 GLU A C 1
ATOM 1209 O O . GLU A 1 147 ? 24.546 6.550 -20.182 1.00 82.44 147 GLU A O 1
ATOM 1214 N N . ASP A 1 148 ? 23.004 4.947 -20.591 1.00 84.56 148 ASP A N 1
ATOM 1215 C CA . ASP A 1 148 ? 22.268 5.611 -21.679 1.00 84.56 148 ASP A CA 1
ATOM 1216 C C . ASP A 1 148 ? 21.352 6.778 -21.240 1.00 84.56 148 ASP A C 1
ATOM 1218 O O . ASP A 1 148 ? 20.822 7.517 -22.078 1.00 84.56 148 ASP A O 1
ATOM 1222 N N . ALA A 1 149 ? 21.127 6.974 -19.938 1.00 83.38 149 ALA A N 1
ATOM 1223 C CA . ALA A 1 149 ? 20.270 8.049 -19.433 1.00 83.38 149 ALA A CA 1
ATOM 1224 C C . ALA A 1 149 ? 20.930 9.437 -19.529 1.00 83.38 149 ALA A C 1
ATOM 1226 O O . ALA A 1 149 ? 22.153 9.586 -19.388 1.00 83.38 149 ALA A O 1
ATOM 1227 N N . SER A 1 150 ? 20.111 10.476 -19.728 1.00 85.62 150 SER A N 1
ATOM 1228 C CA . SER A 1 150 ? 20.595 11.863 -19.785 1.00 85.62 150 SER A CA 1
ATOM 1229 C C . SER A 1 150 ? 21.132 12.336 -18.426 1.00 85.62 150 SER A C 1
ATOM 1231 O O . SER A 1 150 ? 20.822 11.756 -17.384 1.00 85.62 150 SER A O 1
ATOM 1233 N N . SER A 1 151 ? 21.936 13.408 -18.413 1.00 84.19 151 SER A N 1
ATOM 1234 C CA . SER A 1 151 ? 22.394 14.042 -17.163 1.00 84.19 151 SER A CA 1
ATOM 1235 C C . SER A 1 151 ? 21.228 14.421 -16.253 1.00 84.19 151 SER A C 1
ATOM 1237 O O . SER A 1 151 ? 21.309 14.248 -15.040 1.00 84.19 151 SER A O 1
ATOM 1239 N N . ASP A 1 152 ? 20.140 14.880 -16.861 1.00 85.31 152 ASP A N 1
ATOM 1240 C CA . ASP A 1 152 ? 18.961 15.394 -16.177 1.00 85.31 152 ASP A CA 1
ATOM 1241 C C . ASP A 1 152 ? 18.123 14.247 -15.597 1.00 85.31 152 ASP A C 1
ATOM 1243 O O . ASP A 1 152 ? 17.717 14.310 -14.439 1.00 85.31 152 ASP A O 1
ATOM 1247 N N . GLU A 1 153 ? 17.951 13.150 -16.350 1.00 83.25 153 GLU A N 1
ATOM 1248 C CA . GLU A 1 153 ? 17.313 11.914 -15.871 1.00 83.25 153 GLU A CA 1
ATOM 1249 C C . GLU A 1 153 ? 18.108 11.307 -14.704 1.00 83.25 153 GLU A C 1
ATOM 1251 O O . GLU A 1 153 ? 17.531 10.938 -13.679 1.00 83.25 153 GLU A O 1
ATOM 1256 N N . LYS A 1 154 ? 19.442 11.258 -14.826 1.00 84.12 154 LYS A N 1
ATOM 1257 C CA . LYS A 1 154 ? 20.341 10.783 -13.764 1.00 84.12 154 LYS A CA 1
ATOM 1258 C C . LYS A 1 154 ? 20.238 11.652 -12.518 1.00 84.12 154 LYS A C 1
ATOM 1260 O O . LYS A 1 154 ? 20.146 11.123 -11.414 1.00 84.12 154 LYS A O 1
ATOM 1265 N N . HIS A 1 155 ? 20.265 12.973 -12.676 1.00 82.12 155 HIS A N 1
ATOM 1266 C CA . HIS A 1 155 ? 20.163 13.903 -11.556 1.00 82.12 155 HIS A CA 1
ATOM 1267 C C . HIS A 1 155 ? 18.817 13.766 -10.835 1.00 82.12 155 HIS A C 1
ATOM 1269 O O . HIS A 1 155 ? 18.794 13.628 -9.614 1.00 82.12 155 HIS A O 1
ATOM 1275 N N . PHE A 1 156 ? 17.718 13.704 -11.592 1.00 84.25 156 PHE A N 1
ATOM 1276 C CA . PHE A 1 156 ? 16.377 13.500 -11.053 1.00 84.25 156 PHE A CA 1
ATOM 1277 C C . PHE A 1 156 ? 16.276 12.199 -10.243 1.00 84.25 156 PHE A C 1
ATOM 1279 O O . PHE A 1 156 ? 15.861 12.220 -9.086 1.00 84.25 156 PHE A O 1
ATOM 1286 N N . LEU A 1 157 ? 16.723 11.074 -10.813 1.00 83.88 157 LEU A N 1
ATOM 1287 C CA . LEU A 1 157 ? 16.678 9.769 -10.146 1.00 83.88 157 LEU A CA 1
ATOM 1288 C C . LEU A 1 157 ? 17.537 9.719 -8.880 1.00 83.88 157 LEU A C 1
ATOM 1290 O O . LEU A 1 157 ? 17.093 9.176 -7.871 1.00 83.88 157 LEU A O 1
ATOM 1294 N N . LYS A 1 158 ? 18.736 10.318 -8.898 1.00 80.56 158 LYS A N 1
ATOM 1295 C CA . LYS A 1 158 ? 19.602 10.399 -7.709 1.00 80.56 158 LYS A CA 1
ATOM 1296 C C . LYS A 1 158 ? 18.895 11.083 -6.547 1.00 80.56 158 LYS A C 1
ATOM 1298 O O . LYS A 1 158 ? 18.948 10.579 -5.430 1.00 80.56 158 LYS A O 1
ATOM 1303 N N . LEU A 1 159 ? 18.245 12.214 -6.811 1.00 79.44 159 LEU A N 1
ATOM 1304 C CA . LEU A 1 159 ? 17.566 12.988 -5.778 1.00 79.44 159 LEU A CA 1
ATOM 1305 C C . LEU A 1 159 ? 16.307 12.277 -5.261 1.00 79.44 159 LEU A C 1
ATOM 1307 O O . LEU A 1 159 ? 16.111 12.217 -4.051 1.00 79.44 159 LEU A O 1
ATOM 1311 N N . VAL A 1 160 ? 15.494 11.695 -6.152 1.00 82.75 160 VAL A N 1
ATOM 1312 C CA . VAL A 1 160 ? 14.295 10.921 -5.776 1.00 82.75 160 VAL A CA 1
ATOM 1313 C C . VAL A 1 160 ? 14.656 9.732 -4.888 1.00 82.75 160 VAL A C 1
ATOM 1315 O O . VAL A 1 160 ? 14.046 9.535 -3.841 1.00 82.75 160 VAL A O 1
ATOM 1318 N N . LEU A 1 161 ? 15.659 8.945 -5.280 1.00 81.69 161 LEU A N 1
ATOM 1319 C CA . LEU A 1 161 ? 16.057 7.761 -4.522 1.00 81.69 161 LEU A CA 1
ATOM 1320 C C . LEU A 1 161 ? 16.649 8.133 -3.162 1.00 81.69 161 LEU A C 1
ATOM 1322 O O . LEU A 1 161 ? 16.312 7.517 -2.155 1.00 81.69 161 LEU A O 1
ATOM 1326 N N . ALA A 1 162 ? 17.507 9.156 -3.120 1.00 77.94 162 ALA A N 1
ATOM 1327 C CA . ALA A 1 162 ? 18.093 9.626 -1.870 1.00 77.94 162 ALA A CA 1
ATOM 1328 C C . ALA A 1 162 ? 17.007 10.122 -0.896 1.00 77.94 162 ALA A C 1
ATOM 1330 O O . ALA A 1 162 ? 17.063 9.837 0.301 1.00 77.94 162 ALA A O 1
ATOM 1331 N N . PHE A 1 163 ? 15.992 10.808 -1.428 1.00 79.25 163 PHE A N 1
ATOM 1332 C CA . PHE A 1 163 ? 14.827 11.258 -0.677 1.00 79.25 163 PHE A CA 1
ATOM 1333 C C . PHE A 1 163 ? 14.039 10.095 -0.059 1.00 79.25 163 PHE A C 1
ATOM 1335 O O . PHE A 1 163 ? 13.797 10.123 1.147 1.00 79.25 163 PHE A O 1
ATOM 1342 N N . PHE A 1 164 ? 13.705 9.067 -0.845 1.00 81.94 164 PHE A N 1
ATOM 1343 C CA . PHE A 1 164 ? 13.012 7.878 -0.338 1.00 81.94 164 PHE A CA 1
ATOM 1344 C C . PHE A 1 164 ? 13.810 7.167 0.761 1.00 81.94 164 PHE A C 1
ATOM 1346 O O . PHE A 1 164 ? 13.308 6.974 1.863 1.00 81.94 164 PHE A O 1
ATOM 1353 N N . ALA A 1 165 ? 15.100 6.910 0.522 1.00 78.44 165 ALA A N 1
ATOM 1354 C CA . ALA A 1 165 ? 15.956 6.212 1.482 1.00 78.44 165 ALA A CA 1
ATOM 1355 C C . ALA A 1 165 ? 16.037 6.900 2.861 1.00 78.44 165 ALA A C 1
ATOM 1357 O O . ALA A 1 165 ? 16.254 6.233 3.869 1.00 78.44 165 ALA A O 1
ATOM 1358 N N . SER A 1 166 ? 15.895 8.229 2.916 1.00 75.19 166 SER A N 1
ATOM 1359 C CA . SER A 1 166 ? 15.975 8.973 4.180 1.00 75.19 166 SER A CA 1
ATOM 1360 C C . SER A 1 166 ? 14.637 9.085 4.905 1.00 75.19 166 SER A C 1
ATOM 1362 O O . SER A 1 166 ? 14.621 9.107 6.134 1.00 75.19 166 SER A O 1
ATOM 1364 N N . LEU A 1 167 ? 13.524 9.200 4.175 1.00 77.69 167 LEU A N 1
ATOM 1365 C CA . LEU A 1 167 ? 12.215 9.395 4.796 1.00 77.69 167 LEU A CA 1
ATOM 1366 C C . LEU A 1 167 ? 11.592 8.101 5.306 1.00 77.69 167 LEU A C 1
ATOM 1368 O O . LEU A 1 167 ? 11.022 8.133 6.394 1.00 77.69 167 LEU A O 1
ATOM 1372 N N . ASP A 1 168 ? 11.756 6.982 4.601 1.00 77.25 168 ASP A N 1
ATOM 1373 C CA . ASP A 1 168 ? 11.187 5.693 5.026 1.00 77.25 168 ASP A CA 1
ATOM 1374 C C . ASP A 1 168 ? 11.723 5.288 6.407 1.00 77.25 168 ASP A C 1
ATOM 1376 O O . ASP A 1 168 ? 10.995 4.795 7.267 1.00 77.25 168 ASP A O 1
ATOM 1380 N N . GLN A 1 169 ? 12.990 5.611 6.690 1.00 75.25 169 GLN A N 1
ATOM 1381 C CA . GLN A 1 169 ? 13.590 5.365 7.999 1.00 75.25 169 GLN A CA 1
ATOM 1382 C C . GLN A 1 169 ? 12.948 6.211 9.114 1.00 75.25 169 GLN A C 1
ATOM 1384 O O . GLN A 1 169 ? 12.747 5.724 10.226 1.00 75.25 169 GLN A O 1
ATOM 1389 N N . ILE A 1 170 ? 12.602 7.469 8.821 1.00 78.44 170 ILE A N 1
ATOM 1390 C CA . ILE A 1 170 ? 11.925 8.370 9.769 1.00 78.44 170 ILE A CA 1
ATOM 1391 C C . ILE A 1 170 ? 10.492 7.885 10.026 1.00 78.44 170 ILE A C 1
ATOM 1393 O O . ILE A 1 170 ? 10.018 7.906 11.164 1.00 78.44 170 ILE A O 1
ATOM 1397 N N . VAL A 1 171 ? 9.808 7.414 8.981 1.00 80.19 171 VAL A N 1
ATOM 1398 C CA . VAL A 1 171 ? 8.478 6.799 9.080 1.00 80.19 171 VAL A CA 1
ATOM 1399 C C . VAL A 1 171 ? 8.525 5.550 9.960 1.00 80.19 171 VAL A C 1
ATOM 1401 O O . VAL A 1 171 ? 7.714 5.419 10.881 1.00 80.19 171 VAL A O 1
ATOM 1404 N N . MET A 1 172 ? 9.513 4.679 9.747 1.00 82.12 172 MET A N 1
ATOM 1405 C CA . MET A 1 172 ? 9.716 3.464 10.536 1.00 82.12 172 MET A CA 1
ATOM 1406 C C . MET A 1 172 ? 9.881 3.777 12.032 1.00 82.12 172 MET A C 1
ATOM 1408 O O . MET A 1 172 ? 9.196 3.181 12.867 1.00 82.12 172 MET A O 1
ATOM 1412 N N . GLU A 1 173 ? 10.727 4.756 12.382 1.00 79.56 173 GLU A N 1
ATOM 1413 C CA . GLU A 1 173 ? 10.899 5.207 13.771 1.00 79.56 173 GLU A CA 1
ATOM 1414 C C . GLU A 1 173 ? 9.588 5.729 14.369 1.00 79.56 173 GLU A C 1
ATOM 1416 O O . GLU A 1 173 ? 9.241 5.394 15.505 1.00 79.56 173 GLU A O 1
ATOM 1421 N N . ASN A 1 174 ? 8.819 6.497 13.593 1.00 81.81 174 ASN A N 1
ATOM 1422 C CA . ASN A 1 174 ? 7.534 7.026 14.030 1.00 81.81 174 ASN A CA 1
ATOM 1423 C C . ASN A 1 174 ? 6.504 5.916 14.323 1.00 81.81 174 ASN A C 1
ATOM 1425 O O . ASN A 1 174 ? 5.783 5.979 15.323 1.00 81.81 174 ASN A O 1
ATOM 1429 N N . ILE A 1 175 ? 6.440 4.881 13.481 1.00 82.31 175 ILE A N 1
ATOM 1430 C CA . ILE A 1 175 ? 5.552 3.726 13.683 1.00 82.31 175 ILE A CA 1
ATOM 1431 C C . ILE A 1 175 ? 5.974 2.930 14.922 1.00 82.31 175 ILE A C 1
ATOM 1433 O O . ILE A 1 175 ? 5.134 2.594 15.764 1.00 82.31 175 ILE A O 1
ATOM 1437 N N . GLY A 1 176 ? 7.272 2.637 15.039 1.00 78.44 176 GLY A N 1
ATOM 1438 C CA . GLY A 1 176 ? 7.830 1.804 16.100 1.00 78.44 176 GLY A CA 1
ATOM 1439 C C . GLY A 1 176 ? 7.730 2.437 17.487 1.00 78.44 176 GLY A C 1
ATOM 1440 O O . GLY A 1 176 ? 7.324 1.768 18.438 1.00 78.44 176 GLY A O 1
ATOM 1441 N N . LEU A 1 177 ? 8.070 3.724 17.602 1.00 79.12 177 LEU A N 1
ATOM 1442 C CA . LEU A 1 177 ? 8.162 4.419 18.887 1.00 79.12 177 LEU A CA 1
ATOM 1443 C C . LEU A 1 177 ? 6.860 5.074 19.324 1.00 79.12 177 LEU A C 1
ATOM 1445 O O . LEU A 1 177 ? 6.662 5.258 20.523 1.00 79.12 177 LEU A O 1
ATOM 1449 N N . ASN A 1 178 ? 5.974 5.420 18.391 1.00 81.00 178 ASN A N 1
ATOM 1450 C CA . ASN A 1 178 ? 4.801 6.193 18.752 1.00 81.00 178 ASN A CA 1
ATOM 1451 C C . ASN A 1 178 ? 3.480 5.444 18.565 1.00 81.00 178 ASN A C 1
ATOM 1453 O O . ASN A 1 178 ? 2.791 5.180 19.550 1.00 81.00 178 ASN A O 1
ATOM 1457 N N . PHE A 1 179 ? 3.132 5.038 17.338 1.00 80.94 179 PHE A N 1
ATOM 1458 C CA . PHE A 1 179 ? 1.831 4.404 17.069 1.00 80.94 179 PHE A CA 1
ATOM 1459 C C . PHE A 1 179 ? 1.616 3.116 17.872 1.00 80.94 179 PHE A C 1
ATOM 1461 O O . PHE A 1 179 ? 0.530 2.886 18.407 1.00 80.94 179 PHE A O 1
ATOM 1468 N N . LYS A 1 180 ? 2.655 2.283 18.002 1.00 78.88 180 LYS A N 1
ATOM 1469 C CA . LYS A 1 180 ? 2.586 1.042 18.793 1.00 78.88 180 LYS A CA 1
ATOM 1470 C C . LYS A 1 180 ? 2.417 1.285 20.297 1.00 78.88 180 LYS A C 1
ATOM 1472 O O . LYS A 1 180 ? 1.855 0.424 20.982 1.00 78.88 180 LYS A O 1
ATOM 1477 N N . ASN A 1 181 ? 2.886 2.432 20.789 1.00 80.62 181 ASN A N 1
ATOM 1478 C CA . ASN A 1 181 ? 2.756 2.824 22.188 1.00 80.62 181 ASN A CA 1
ATOM 1479 C C . ASN A 1 181 ? 1.365 3.397 22.490 1.00 80.62 181 ASN A C 1
ATOM 1481 O O . ASN A 1 181 ? 0.804 3.053 23.523 1.00 80.62 181 ASN A O 1
ATOM 1485 N N . GLU A 1 182 ? 0.777 4.193 21.590 1.00 81.56 182 GLU A N 1
ATOM 1486 C CA . GLU A 1 182 ? -0.561 4.767 21.814 1.00 81.56 182 GLU A CA 1
ATOM 1487 C C . GLU A 1 182 ? -1.711 3.777 21.591 1.00 81.56 182 GLU A C 1
ATOM 1489 O O . GLU A 1 182 ? -2.717 3.827 22.297 1.00 81.56 182 GLU A O 1
ATOM 1494 N N . ILE A 1 183 ? -1.595 2.882 20.605 1.00 84.19 183 ILE A N 1
ATOM 1495 C CA . ILE A 1 183 ? -2.670 1.943 20.264 1.00 84.19 183 ILE A CA 1
ATOM 1496 C C . ILE A 1 183 ? -2.399 0.593 20.922 1.00 84.19 183 ILE A C 1
ATOM 1498 O O . ILE A 1 183 ? -1.375 -0.046 20.669 1.00 84.19 183 ILE A O 1
ATOM 1502 N N . VAL A 1 184 ? -3.349 0.127 21.734 1.00 83.62 184 VAL A N 1
ATOM 1503 C CA . VAL A 1 184 ? -3.193 -1.073 22.572 1.00 83.62 184 VAL A CA 1
ATOM 1504 C C . VAL A 1 184 ? -3.713 -2.340 21.883 1.00 83.62 184 VAL A C 1
ATOM 1506 O O . VAL A 1 184 ? -3.252 -3.447 22.174 1.00 83.62 184 VAL A O 1
ATOM 1509 N N . ILE A 1 185 ? -4.616 -2.186 20.910 1.00 84.81 185 ILE A N 1
ATOM 1510 C CA . ILE A 1 185 ? -5.304 -3.290 20.228 1.00 84.81 185 ILE A CA 1
ATOM 1511 C C . ILE A 1 185 ? -4.316 -4.230 19.501 1.00 84.81 185 ILE A C 1
ATOM 1513 O O . ILE A 1 185 ? -3.603 -3.794 18.586 1.00 84.81 185 ILE A O 1
ATOM 1517 N N . PRO A 1 186 ? -4.300 -5.544 19.820 1.00 83.94 186 PRO A N 1
ATOM 1518 C CA . PRO A 1 186 ? -3.347 -6.497 19.246 1.00 83.94 186 PRO A CA 1
ATOM 1519 C C . PRO A 1 186 ? -3.388 -6.608 17.718 1.00 83.94 186 PRO A C 1
ATOM 1521 O O . PRO A 1 186 ? -2.341 -6.730 17.085 1.00 83.94 186 PRO A O 1
ATOM 1524 N N . GLN A 1 187 ? -4.575 -6.560 17.105 1.00 83.25 187 GLN A N 1
ATOM 1525 C CA . GLN A 1 187 ? -4.730 -6.674 15.650 1.00 83.25 187 GLN A CA 1
ATOM 1526 C C . GLN A 1 187 ? -4.100 -5.481 14.920 1.00 83.25 187 GLN A C 1
ATOM 1528 O O . GLN A 1 187 ? -3.452 -5.663 13.890 1.00 83.25 187 GLN A O 1
ATOM 1533 N N . ILE A 1 188 ? -4.244 -4.275 15.479 1.00 87.56 188 ILE A N 1
ATOM 1534 C CA . ILE A 1 188 ? -3.647 -3.054 14.929 1.00 87.56 188 ILE A CA 1
ATOM 1535 C C . ILE A 1 188 ? -2.125 -3.084 15.123 1.00 87.56 188 ILE A C 1
ATOM 1537 O O . ILE A 1 188 ? -1.372 -2.809 14.192 1.00 87.56 188 ILE A O 1
ATOM 1541 N N . ARG A 1 189 ? -1.648 -3.530 16.292 1.00 87.62 189 ARG A N 1
ATOM 1542 C CA . ARG A 1 189 ? -0.209 -3.723 16.543 1.00 87.62 189 ARG A CA 1
ATOM 1543 C C . ARG A 1 189 ? 0.431 -4.728 15.579 1.00 87.62 189 ARG A C 1
ATOM 1545 O O . ARG A 1 189 ? 1.547 -4.498 15.123 1.00 87.62 189 ARG A O 1
ATOM 1552 N N . GLN A 1 190 ? -0.265 -5.815 15.232 1.00 87.75 190 GLN A N 1
ATOM 1553 C CA . GLN A 1 190 ? 0.207 -6.777 14.224 1.00 87.75 190 GLN A CA 1
ATOM 1554 C C . GLN A 1 190 ? 0.308 -6.165 12.828 1.00 87.75 190 GLN A C 1
ATOM 1556 O O . GLN A 1 190 ? 1.261 -6.455 12.106 1.00 87.75 190 GLN A O 1
ATOM 1561 N N . HIS A 1 191 ? -0.646 -5.311 12.460 1.00 90.06 191 HIS A N 1
ATOM 1562 C CA . HIS A 1 191 ? -0.579 -4.555 11.216 1.00 90.06 191 HIS A CA 1
ATOM 1563 C C . HIS A 1 191 ? 0.648 -3.628 11.189 1.00 90.06 191 HIS A C 1
ATOM 1565 O O . HIS A 1 191 ? 1.455 -3.714 10.269 1.00 90.06 191 HIS A O 1
ATOM 1571 N N . PHE A 1 192 ? 0.874 -2.834 12.238 1.00 90.81 192 PHE A N 1
ATOM 1572 C CA . PHE A 1 192 ? 2.069 -1.986 12.308 1.00 90.81 192 PHE A CA 1
ATOM 1573 C C . PHE A 1 192 ? 3.379 -2.781 12.359 1.00 90.81 192 PHE A C 1
ATOM 1575 O O . PHE A 1 192 ? 4.415 -2.283 11.934 1.00 90.81 192 PHE A O 1
ATOM 1582 N N . ALA A 1 193 ? 3.366 -4.017 12.863 1.00 90.31 193 ALA A N 1
ATOM 1583 C CA . ALA A 1 193 ? 4.543 -4.882 12.840 1.00 90.31 193 ALA A CA 1
ATOM 1584 C C . ALA A 1 193 ? 4.906 -5.352 11.423 1.00 90.31 193 ALA A C 1
ATOM 1586 O O . ALA A 1 193 ? 6.085 -5.361 11.081 1.00 90.31 193 ALA A O 1
ATOM 1587 N N . ILE A 1 194 ? 3.921 -5.727 10.594 1.00 91.19 194 ILE A N 1
ATOM 1588 C CA . ILE A 1 194 ? 4.207 -6.083 9.196 1.00 91.19 194 ILE A CA 1
ATOM 1589 C C . ILE A 1 194 ? 4.542 -4.846 8.362 1.00 91.19 194 ILE A C 1
ATOM 1591 O O . ILE A 1 194 ? 5.408 -4.934 7.498 1.00 91.19 194 ILE A O 1
ATOM 1595 N N . GLN A 1 195 ? 3.911 -3.703 8.650 1.00 92.00 195 GLN A N 1
ATOM 1596 C CA . GLN A 1 195 ? 4.249 -2.435 8.012 1.00 92.00 195 GLN A CA 1
ATOM 1597 C C . GLN A 1 195 ? 5.707 -2.063 8.297 1.00 92.00 195 GLN A C 1
ATOM 1599 O O . GLN A 1 195 ? 6.458 -1.877 7.356 1.00 92.00 195 GLN A O 1
ATOM 1604 N N . GLU A 1 196 ? 6.152 -2.084 9.557 1.00 90.44 196 GLU A N 1
ATOM 1605 C CA . GLU A 1 196 ? 7.554 -1.802 9.910 1.00 90.44 196 GLU A CA 1
ATOM 1606 C C . GLU A 1 196 ? 8.545 -2.729 9.185 1.00 90.44 196 GLU A C 1
ATOM 1608 O O . GLU A 1 196 ? 9.570 -2.273 8.687 1.00 90.44 196 GLU A O 1
ATOM 1613 N N . ALA A 1 197 ? 8.229 -4.023 9.070 1.00 90.38 197 ALA A N 1
ATOM 1614 C CA . ALA A 1 197 ? 9.058 -4.958 8.309 1.00 90.38 197 ALA A CA 1
ATOM 1615 C C . ALA A 1 197 ? 9.073 -4.652 6.800 1.00 90.38 197 ALA A C 1
ATOM 1617 O O . ALA A 1 197 ? 10.078 -4.888 6.134 1.00 90.38 197 ALA A O 1
ATOM 1618 N N . THR A 1 198 ? 7.964 -4.140 6.265 1.00 90.62 198 THR A N 1
ATOM 1619 C CA . THR A 1 198 ? 7.833 -3.756 4.854 1.00 90.62 198 THR A CA 1
ATOM 1620 C C . THR A 1 198 ? 8.596 -2.457 4.57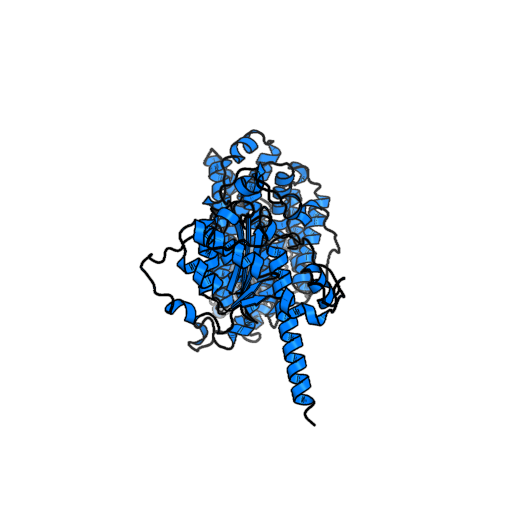8 1.00 90.62 198 THR A C 1
ATOM 1622 O O . THR A 1 198 ? 9.373 -2.417 3.630 1.00 90.62 198 THR A O 1
ATOM 1625 N N . GLU A 1 199 ? 8.509 -1.459 5.465 1.00 89.88 199 GLU A N 1
ATOM 1626 C CA . GLU A 1 199 ? 9.312 -0.227 5.383 1.00 89.88 199 GLU A CA 1
ATOM 1627 C C . GLU A 1 199 ? 10.814 -0.502 5.478 1.00 89.88 199 GLU A C 1
ATOM 1629 O O . GLU A 1 199 ? 11.617 0.103 4.770 1.00 89.88 199 GLU A O 1
ATOM 1634 N N . ALA A 1 200 ? 11.222 -1.467 6.308 1.00 88.25 200 ALA A N 1
ATOM 1635 C CA . ALA A 1 200 ? 12.618 -1.890 6.356 1.00 88.25 200 ALA A CA 1
ATOM 1636 C C . ALA A 1 200 ? 13.087 -2.445 4.996 1.00 88.25 200 ALA A C 1
ATOM 1638 O O . ALA A 1 200 ? 14.180 -2.108 4.536 1.00 88.25 200 ALA A O 1
ATOM 1639 N N . ALA A 1 201 ? 12.244 -3.236 4.321 1.00 89.00 201 ALA A N 1
ATOM 1640 C CA . ALA A 1 201 ? 12.523 -3.726 2.972 1.00 89.00 201 ALA A CA 1
ATOM 1641 C C . ALA A 1 201 ? 12.513 -2.595 1.923 1.00 89.00 201 ALA A C 1
ATOM 1643 O O . ALA A 1 201 ? 13.312 -2.630 0.983 1.00 89.00 201 ALA A O 1
ATOM 1644 N N . HIS A 1 202 ? 11.667 -1.568 2.083 1.00 89.38 202 HIS A N 1
ATOM 1645 C CA . HIS A 1 202 ? 11.678 -0.364 1.242 1.00 89.38 202 HIS A CA 1
ATOM 1646 C C . HIS A 1 202 ? 13.019 0.371 1.358 1.00 89.38 202 HIS A C 1
ATOM 1648 O O . HIS A 1 202 ? 13.717 0.559 0.355 1.00 89.38 202 HIS A O 1
ATOM 1654 N N . GLY A 1 203 ? 13.431 0.696 2.586 1.00 84.38 203 GLY A N 1
ATOM 1655 C CA . GLY A 1 203 ? 14.693 1.378 2.868 1.00 84.38 203 GLY A CA 1
ATOM 1656 C C . GLY A 1 203 ? 15.914 0.600 2.369 1.00 84.38 203 GLY A C 1
ATOM 1657 O O . GLY A 1 203 ? 16.834 1.188 1.784 1.00 84.38 203 GLY A O 1
ATOM 1658 N N . GLU A 1 204 ? 15.912 -0.727 2.523 1.00 85.62 204 GLU A N 1
ATOM 1659 C CA . GLU A 1 204 ? 16.945 -1.605 1.963 1.00 85.62 204 GLU A CA 1
ATOM 1660 C C . GLU A 1 204 ? 16.947 -1.569 0.428 1.00 85.62 204 GLU A C 1
ATOM 1662 O O . GLU A 1 204 ? 18.005 -1.388 -0.178 1.00 85.62 204 GLU A O 1
ATOM 1667 N N . SER A 1 205 ? 15.777 -1.647 -0.210 1.00 86.00 205 SER A N 1
ATOM 1668 C CA . SER A 1 205 ? 15.641 -1.590 -1.672 1.00 86.00 205 SER A CA 1
ATOM 1669 C C . SER A 1 205 ? 16.184 -0.293 -2.254 1.00 86.00 205 SER A C 1
ATOM 1671 O O . SER A 1 205 ? 16.976 -0.324 -3.198 1.00 86.00 205 SER A O 1
ATOM 1673 N N . TYR A 1 206 ? 15.820 0.855 -1.678 1.00 83.56 206 TYR A N 1
ATOM 1674 C CA . TYR A 1 206 ? 16.344 2.147 -2.118 1.00 83.56 206 TYR A CA 1
ATOM 1675 C C . TYR A 1 206 ? 17.846 2.259 -1.881 1.00 83.56 206 TYR A C 1
ATOM 1677 O O . TYR A 1 206 ? 18.578 2.706 -2.766 1.00 83.56 206 TYR A O 1
ATOM 1685 N N . SER A 1 207 ? 18.325 1.799 -0.724 1.00 77.31 207 SER A N 1
ATOM 1686 C CA . SER A 1 207 ? 19.753 1.788 -0.414 1.00 77.31 207 SER A CA 1
ATOM 1687 C C . SER A 1 207 ? 20.535 0.944 -1.416 1.00 77.31 207 SER A C 1
ATOM 1689 O O . SER A 1 207 ? 21.542 1.415 -1.938 1.00 77.31 207 SER A O 1
ATOM 1691 N N . LEU A 1 208 ? 20.069 -0.261 -1.753 1.00 76.56 208 LEU A N 1
ATOM 1692 C CA . LEU A 1 208 ? 20.717 -1.129 -2.737 1.00 76.56 208 LEU A CA 1
ATOM 1693 C C . LEU A 1 208 ? 20.647 -0.550 -4.152 1.00 76.56 208 LEU A C 1
ATOM 1695 O O . LEU A 1 208 ? 21.669 -0.528 -4.836 1.00 76.56 208 LEU A O 1
ATOM 1699 N N . LEU A 1 209 ? 19.508 0.009 -4.569 1.00 73.12 209 LEU A N 1
ATOM 1700 C CA . LEU A 1 209 ? 19.379 0.698 -5.858 1.00 73.12 209 LEU A CA 1
ATOM 1701 C C . LEU A 1 209 ? 20.413 1.826 -5.995 1.00 73.12 209 LEU A C 1
ATOM 1703 O O . LEU A 1 209 ? 21.119 1.906 -7.003 1.00 73.12 209 LEU A O 1
ATOM 1707 N N . ILE A 1 210 ? 20.552 2.655 -4.957 1.00 65.56 210 ILE A N 1
ATOM 1708 C CA . ILE A 1 210 ? 21.532 3.744 -4.887 1.00 65.56 210 ILE A CA 1
ATOM 1709 C C . ILE A 1 210 ? 22.966 3.192 -4.893 1.00 65.56 210 ILE A C 1
ATOM 1711 O O . ILE A 1 210 ? 23.784 3.610 -5.715 1.00 65.56 210 ILE A O 1
ATOM 1715 N N . ILE A 1 211 ? 23.276 2.265 -3.982 1.00 58.66 211 ILE A N 1
ATOM 1716 C CA . ILE A 1 211 ? 24.638 1.792 -3.687 1.00 58.66 211 ILE A CA 1
ATOM 1717 C C . ILE A 1 211 ? 25.188 0.896 -4.796 1.00 58.66 211 ILE A C 1
ATOM 1719 O O . ILE A 1 211 ? 26.353 1.027 -5.162 1.00 58.66 211 ILE A O 1
ATOM 1723 N N . GLN A 1 212 ? 24.383 -0.027 -5.317 1.00 58.69 212 GLN A N 1
ATOM 1724 C CA . GLN A 1 212 ? 24.855 -1.048 -6.252 1.00 58.69 212 GLN A CA 1
ATOM 1725 C C . GLN A 1 212 ? 24.779 -0.597 -7.713 1.00 58.69 212 GLN A C 1
ATOM 1727 O O . GLN A 1 212 ? 25.608 -1.020 -8.517 1.00 58.69 212 GLN A O 1
ATOM 1732 N N . THR A 1 213 ? 23.830 0.277 -8.063 1.00 58.75 213 THR A N 1
ATOM 1733 C CA . THR A 1 213 ? 23.515 0.565 -9.475 1.00 58.75 213 THR A CA 1
ATOM 1734 C C . THR A 1 213 ? 24.010 1.934 -9.940 1.00 58.75 213 THR A C 1
ATOM 1736 O O . THR A 1 213 ? 24.538 2.054 -11.046 1.00 58.75 213 THR A O 1
ATOM 1739 N N . TYR A 1 214 ? 23.876 2.981 -9.116 1.00 61.72 214 TYR A N 1
ATOM 1740 C CA . TYR A 1 214 ? 23.966 4.365 -9.611 1.00 61.72 214 TYR A CA 1
ATOM 1741 C C . TYR A 1 214 ? 25.177 5.164 -9.103 1.00 61.72 214 TYR A C 1
ATOM 1743 O O . TYR A 1 214 ? 25.608 6.101 -9.785 1.00 61.72 214 TYR A O 1
ATOM 1751 N N . PHE A 1 215 ? 25.775 4.782 -7.967 1.00 61.91 215 PHE A N 1
ATOM 1752 C CA . PHE A 1 215 ? 26.957 5.443 -7.400 1.00 61.91 215 PHE A CA 1
ATOM 1753 C C . PHE A 1 215 ? 28.145 4.485 -7.274 1.00 61.91 215 PHE A C 1
ATOM 1755 O O . PHE A 1 215 ? 28.256 3.728 -6.319 1.00 61.91 215 PHE A O 1
ATOM 1762 N N . ARG A 1 216 ? 29.104 4.574 -8.205 1.00 62.06 216 ARG A N 1
ATOM 1763 C CA . ARG A 1 216 ? 30.385 3.846 -8.094 1.00 62.06 216 ARG A CA 1
ATOM 1764 C C . ARG A 1 216 ? 31.359 4.499 -7.092 1.00 62.06 216 ARG A C 1
ATOM 1766 O O . ARG A 1 216 ? 32.357 3.882 -6.736 1.00 62.06 216 ARG A O 1
ATOM 1773 N N . ASN A 1 217 ? 31.096 5.737 -6.650 1.00 67.38 217 ASN A N 1
ATOM 1774 C CA . ASN A 1 217 ? 31.966 6.518 -5.760 1.00 67.38 217 ASN A CA 1
ATOM 1775 C C . ASN A 1 217 ? 31.286 6.838 -4.412 1.00 67.38 217 ASN A C 1
ATOM 1777 O O . ASN A 1 217 ? 30.266 7.527 -4.358 1.00 67.38 217 ASN A O 1
ATOM 1781 N N . THR A 1 218 ? 31.903 6.396 -3.313 1.00 67.94 218 THR A N 1
ATOM 1782 C CA . THR A 1 218 ? 31.423 6.563 -1.931 1.00 67.94 218 THR A CA 1
ATOM 1783 C C . THR A 1 218 ? 31.360 8.026 -1.463 1.00 67.94 218 THR A C 1
ATOM 1785 O O . THR A 1 218 ? 30.553 8.363 -0.596 1.00 67.94 218 THR A O 1
ATOM 1788 N N . GLU A 1 219 ? 32.188 8.929 -2.003 1.00 70.19 219 GLU A N 1
ATOM 1789 C CA . GLU A 1 219 ? 32.119 10.355 -1.639 1.00 70.19 219 GLU A CA 1
ATOM 1790 C C . GLU A 1 219 ? 30.916 11.059 -2.260 1.00 70.19 219 GLU A C 1
ATOM 1792 O O . GLU A 1 219 ? 30.245 11.838 -1.582 1.00 70.19 219 GLU A O 1
ATOM 1797 N N . GLU A 1 220 ? 30.610 10.745 -3.519 1.00 67.88 220 GLU A N 1
ATOM 1798 C CA . GLU A 1 220 ? 29.434 11.273 -4.209 1.00 67.88 220 GLU A CA 1
ATOM 1799 C C . GLU A 1 220 ? 28.154 10.785 -3.524 1.00 67.88 220 GLU A C 1
ATOM 1801 O O . GLU A 1 220 ? 27.253 11.578 -3.262 1.00 67.88 220 GLU A O 1
ATOM 1806 N N . GLN A 1 221 ? 28.120 9.511 -3.119 1.00 66.44 221 GLN A N 1
ATOM 1807 C CA . GLN A 1 221 ? 27.030 8.950 -2.324 1.00 66.44 221 GLN A CA 1
ATOM 1808 C C . GLN A 1 221 ? 26.815 9.738 -1.022 1.00 66.44 221 GLN A C 1
ATOM 1810 O O . GLN A 1 221 ? 25.696 10.144 -0.709 1.00 66.44 221 GLN A O 1
ATOM 1815 N N . ARG A 1 222 ? 27.890 10.001 -0.265 1.00 71.00 222 ARG A N 1
ATOM 1816 C CA . ARG A 1 222 ? 27.805 10.764 0.989 1.00 71.00 222 ARG A CA 1
ATOM 1817 C C . ARG A 1 222 ? 27.354 12.204 0.747 1.00 71.00 222 ARG A C 1
ATOM 1819 O O . ARG A 1 222 ? 26.630 12.761 1.568 1.00 71.00 222 ARG A O 1
ATOM 1826 N N . HIS A 1 223 ? 27.788 12.809 -0.355 1.00 71.56 223 HIS A N 1
ATOM 1827 C CA . HIS A 1 223 ? 27.386 14.157 -0.733 1.00 71.56 223 HIS A CA 1
ATOM 1828 C C . HIS A 1 223 ? 25.898 14.228 -1.093 1.00 71.56 223 HIS A C 1
ATOM 1830 O O . HIS A 1 223 ? 25.208 15.113 -0.589 1.00 71.56 223 HIS A O 1
ATOM 1836 N N . VAL A 1 224 ? 25.388 13.278 -1.884 1.00 67.62 224 VAL A N 1
ATOM 1837 C CA . VAL A 1 224 ? 23.965 13.198 -2.261 1.00 67.62 224 VAL A CA 1
ATOM 1838 C C . VAL A 1 224 ? 23.079 12.947 -1.039 1.00 67.62 224 VAL A C 1
ATOM 1840 O O . VAL A 1 224 ? 22.106 13.663 -0.827 1.00 67.62 224 VAL A O 1
ATOM 1843 N N . MET A 1 225 ? 23.467 12.023 -0.156 1.00 66.44 225 MET A N 1
ATOM 1844 C CA . MET A 1 225 ? 22.724 11.781 1.088 1.00 66.44 225 MET A CA 1
ATOM 1845 C C . MET A 1 225 ? 22.724 12.994 2.029 1.00 66.44 225 MET A C 1
ATOM 1847 O O . MET A 1 225 ? 21.753 13.234 2.736 1.00 66.44 225 MET A O 1
ATOM 1851 N N . ARG A 1 226 ? 23.792 13.803 2.042 1.00 69.75 226 ARG A N 1
ATOM 1852 C CA . ARG A 1 226 ? 23.843 15.031 2.856 1.00 69.75 226 ARG A CA 1
ATOM 1853 C C . ARG A 1 226 ? 23.111 16.209 2.225 1.00 69.75 226 ARG A C 1
ATOM 1855 O O . ARG A 1 226 ? 22.634 17.068 2.959 1.00 69.75 226 ARG A O 1
ATOM 1862 N N . SER A 1 227 ? 22.999 16.266 0.899 1.00 63.03 227 SER A N 1
ATOM 1863 C CA . SER A 1 227 ? 22.314 17.377 0.218 1.00 63.03 227 SER A CA 1
ATOM 1864 C C . SER A 1 227 ? 20.804 17.382 0.475 1.00 63.03 227 SER A C 1
ATOM 1866 O O . SER A 1 227 ? 20.191 18.446 0.429 1.00 63.03 227 SER A O 1
ATOM 1868 N N . ILE A 1 228 ? 20.236 16.256 0.910 1.00 62.50 228 ILE A N 1
ATOM 1869 C CA . ILE A 1 228 ? 18.885 16.149 1.488 1.00 62.50 228 ILE A CA 1
ATOM 1870 C C . ILE A 1 228 ? 18.663 17.181 2.607 1.00 62.50 228 ILE A C 1
ATOM 1872 O O . ILE A 1 228 ? 17.624 17.832 2.648 1.00 62.50 228 ILE A O 1
ATOM 1876 N N . GLN A 1 229 ? 19.660 17.428 3.463 1.00 61.91 229 GLN A N 1
ATOM 1877 C CA . GLN A 1 229 ? 19.548 18.405 4.560 1.00 61.91 229 GLN A CA 1
ATOM 1878 C C . GLN A 1 229 ? 19.422 19.859 4.073 1.00 61.91 229 GLN A C 1
ATOM 1880 O O . GLN A 1 229 ? 19.048 20.738 4.843 1.00 61.91 229 GLN A O 1
ATOM 1885 N N . THR A 1 230 ? 19.750 20.119 2.805 1.00 59.47 230 THR A N 1
ATOM 1886 C CA . THR A 1 230 ? 19.720 21.451 2.180 1.00 59.47 230 THR A CA 1
ATOM 1887 C C . THR A 1 230 ? 18.565 21.645 1.196 1.00 59.47 230 THR A C 1
ATOM 1889 O O . THR A 1 230 ? 18.338 22.761 0.736 1.00 59.47 230 THR A O 1
ATOM 1892 N N . MET A 1 231 ? 17.833 20.579 0.864 1.00 61.09 231 MET A N 1
ATOM 1893 C CA . MET A 1 231 ? 16.686 20.620 -0.044 1.00 61.09 231 MET A CA 1
ATOM 1894 C C . MET A 1 231 ? 15.404 21.090 0.679 1.00 61.09 231 MET A C 1
ATOM 1896 O O . MET A 1 231 ? 15.360 21.070 1.911 1.00 61.09 231 MET A O 1
ATOM 1900 N N . PRO A 1 232 ? 14.315 21.426 -0.048 1.00 58.84 232 PRO A N 1
ATOM 1901 C CA . PRO A 1 232 ? 12.985 21.763 0.505 1.00 58.84 232 PRO A CA 1
ATOM 1902 C C . PRO A 1 232 ? 12.311 20.677 1.372 1.00 58.84 232 PRO A C 1
ATOM 1904 O O . PRO A 1 232 ? 11.137 20.774 1.712 1.00 58.84 232 PRO A O 1
ATOM 1907 N N . ILE A 1 233 ? 13.048 19.639 1.761 1.00 61.69 233 ILE A N 1
ATOM 1908 C CA . ILE A 1 233 ? 12.659 18.596 2.712 1.00 61.69 233 ILE A CA 1
ATOM 1909 C C . ILE A 1 233 ? 12.353 19.198 4.085 1.00 61.69 233 ILE A C 1
ATOM 1911 O O . ILE A 1 233 ? 11.512 18.670 4.807 1.00 61.69 233 ILE A O 1
ATOM 1915 N N . ILE A 1 234 ? 12.963 20.343 4.411 1.00 65.06 234 ILE A N 1
ATOM 1916 C CA . ILE A 1 234 ? 12.657 21.107 5.624 1.00 65.06 234 ILE A CA 1
ATOM 1917 C C . ILE A 1 234 ? 11.156 21.418 5.708 1.00 65.06 234 ILE A C 1
ATOM 1919 O O . ILE A 1 234 ? 10.572 21.231 6.766 1.00 65.06 234 ILE A O 1
ATOM 1923 N N . GLU A 1 235 ? 10.500 21.794 4.607 1.00 72.19 235 GLU A N 1
ATOM 1924 C CA . GLU A 1 235 ? 9.059 22.092 4.617 1.00 72.19 235 GLU A CA 1
ATOM 1925 C C . GLU A 1 235 ? 8.209 20.837 4.871 1.00 72.19 235 GLU A C 1
ATOM 1927 O O . GLU A 1 235 ? 7.233 20.887 5.620 1.00 72.19 235 GLU A O 1
ATOM 1932 N N . LYS A 1 236 ? 8.609 19.675 4.329 1.00 76.19 236 LYS A N 1
ATOM 1933 C CA . LYS A 1 236 ? 7.961 18.384 4.636 1.00 76.19 236 LYS A CA 1
ATOM 1934 C C . LYS A 1 236 ? 8.141 17.996 6.104 1.00 76.19 236 LYS A C 1
ATOM 1936 O O . LYS A 1 236 ? 7.180 17.561 6.735 1.00 76.19 236 LYS A O 1
ATOM 1941 N N . ALA A 1 237 ? 9.337 18.195 6.653 1.00 71.69 237 ALA A N 1
ATOM 1942 C CA . ALA A 1 237 ? 9.629 17.929 8.057 1.00 71.69 237 ALA A CA 1
ATOM 1943 C C . ALA A 1 237 ? 8.845 18.866 8.992 1.00 71.69 237 ALA A C 1
ATOM 1945 O O . ALA A 1 237 ? 8.217 18.393 9.933 1.00 71.69 237 ALA A O 1
ATOM 1946 N N . LEU A 1 238 ? 8.794 20.170 8.692 1.00 75.19 238 LEU A N 1
ATOM 1947 C CA . LEU A 1 238 ? 7.999 21.156 9.435 1.00 75.19 238 LEU A CA 1
ATOM 1948 C C . LEU A 1 238 ? 6.499 20.851 9.358 1.00 75.19 238 LEU A C 1
ATOM 1950 O O . LEU A 1 238 ? 5.770 21.017 10.338 1.00 75.19 238 LEU A O 1
ATOM 1954 N N . TRP A 1 239 ? 6.022 20.385 8.201 1.00 83.50 239 TRP A N 1
ATOM 1955 C CA . TRP A 1 239 ? 4.652 19.909 8.052 1.00 83.50 239 TRP A CA 1
ATOM 1956 C C . TRP A 1 239 ? 4.390 18.693 8.952 1.00 83.50 239 TRP A C 1
ATOM 1958 O O . TRP A 1 239 ? 3.414 18.701 9.704 1.00 83.50 239 TRP A O 1
ATOM 1968 N N . ALA A 1 240 ? 5.266 17.684 8.934 1.00 80.06 240 ALA A N 1
ATOM 1969 C CA . ALA A 1 240 ? 5.113 16.483 9.755 1.00 80.06 240 ALA A CA 1
ATOM 1970 C C . ALA A 1 240 ? 5.159 16.827 11.252 1.00 80.06 240 ALA A C 1
ATOM 1972 O O . ALA A 1 240 ? 4.276 16.429 12.007 1.00 80.06 240 ALA A O 1
ATOM 1973 N N . GLU A 1 241 ? 6.102 17.665 11.678 1.00 75.25 241 GLU A N 1
ATOM 1974 C CA . GLU A 1 241 ? 6.207 18.157 13.054 1.00 75.25 241 GLU A CA 1
ATOM 1975 C C . GLU A 1 241 ? 4.941 18.909 13.503 1.00 75.25 241 GLU A C 1
ATOM 1977 O O . GLU A 1 241 ? 4.482 18.756 14.635 1.00 75.25 241 GLU A O 1
ATOM 1982 N N . LYS A 1 242 ? 4.322 19.688 12.611 1.00 78.94 242 LYS A N 1
ATOM 1983 C CA . LYS A 1 242 ? 3.095 20.436 12.914 1.00 78.94 242 LYS A CA 1
ATOM 1984 C C . LYS A 1 242 ? 1.870 19.537 13.111 1.00 78.94 242 LYS A C 1
ATOM 1986 O O . LYS A 1 242 ? 0.980 19.893 13.887 1.00 78.94 242 LYS A O 1
ATOM 1991 N N . TRP A 1 243 ? 1.770 18.435 12.370 1.00 81.19 243 TRP A N 1
ATOM 1992 C CA . TRP A 1 243 ? 0.533 17.647 12.270 1.00 81.19 243 TRP A CA 1
ATOM 1993 C C . TRP A 1 243 ? 0.603 16.253 12.889 1.00 81.19 243 TRP A C 1
ATOM 1995 O O . TRP A 1 243 ? -0.444 15.689 13.199 1.00 81.19 243 TRP A O 1
ATOM 2005 N N . MET A 1 244 ? 1.807 15.720 13.076 1.00 79.69 244 MET A N 1
ATOM 2006 C CA . MET A 1 244 ? 2.063 14.340 13.492 1.00 79.69 244 MET A CA 1
ATOM 2007 C C . MET A 1 244 ? 2.933 14.238 14.748 1.00 79.69 244 MET A C 1
ATOM 2009 O O . MET A 1 244 ? 3.333 13.141 15.121 1.00 79.69 244 MET A O 1
ATOM 2013 N N . ASN A 1 245 ? 3.252 15.351 15.411 1.00 78.81 245 ASN A N 1
ATOM 2014 C CA . ASN A 1 245 ? 4.034 15.296 16.640 1.00 78.81 245 ASN A CA 1
ATOM 2015 C C . ASN A 1 245 ? 3.179 14.723 17.802 1.00 78.81 245 ASN A C 1
ATOM 2017 O O . ASN A 1 245 ? 2.157 15.337 18.132 1.00 78.81 245 ASN A O 1
ATOM 2021 N N . PRO A 1 246 ? 3.598 13.612 18.449 1.00 69.44 246 PRO A N 1
ATOM 2022 C CA . PRO A 1 246 ? 2.860 12.961 19.543 1.00 69.44 246 PRO A CA 1
ATOM 2023 C C . PRO A 1 246 ? 2.565 13.870 20.734 1.00 69.44 246 PRO A C 1
ATOM 2025 O O . PRO A 1 246 ? 1.583 13.684 21.449 1.00 69.44 246 PRO A O 1
ATOM 2028 N N . GLU A 1 247 ? 3.429 14.845 20.999 1.00 69.06 247 GLU A N 1
ATOM 2029 C CA . GLU A 1 247 ? 3.269 15.743 22.140 1.00 69.06 247 GLU A CA 1
ATOM 2030 C C . GLU A 1 247 ? 2.169 16.781 21.881 1.00 69.06 247 GLU A C 1
ATOM 2032 O O . GLU A 1 247 ? 1.612 17.354 22.819 1.00 69.06 247 GLU A O 1
ATOM 2037 N N . THR A 1 248 ? 1.828 17.037 20.609 1.00 68.62 248 THR A N 1
ATOM 2038 C CA . THR A 1 248 ? 0.982 18.175 20.227 1.00 68.62 248 THR A CA 1
ATOM 2039 C C . THR A 1 248 ? -0.318 17.793 19.530 1.00 68.62 248 THR A C 1
ATOM 2041 O O . THR A 1 248 ? -1.372 18.407 19.775 1.00 68.62 248 THR A O 1
ATOM 2044 N N . ALA A 1 249 ? -0.252 16.798 18.651 1.00 75.31 249 ALA A N 1
ATOM 2045 C CA . ALA A 1 249 ? -1.349 16.339 17.824 1.00 75.31 249 ALA A CA 1
ATOM 2046 C C . ALA A 1 249 ? -2.189 15.303 18.577 1.00 75.31 249 ALA A C 1
ATOM 2048 O O . ALA A 1 249 ? -1.665 14.475 19.310 1.00 75.31 249 ALA A O 1
ATOM 2049 N N . SER A 1 250 ? -3.509 15.372 18.398 1.00 83.00 250 SER A N 1
ATOM 2050 C CA . SER A 1 250 ? -4.413 14.314 18.852 1.00 83.00 250 SER A CA 1
ATOM 2051 C C . SER A 1 250 ? -4.288 13.094 17.942 1.00 83.00 250 SER A C 1
ATOM 2053 O O . SER A 1 250 ? -3.944 13.264 16.765 1.00 83.00 250 SER A O 1
ATOM 2055 N N . LEU A 1 251 ? -4.645 11.898 18.415 1.00 84.12 251 LEU A N 1
ATOM 2056 C CA . LEU A 1 251 ? -4.525 10.664 17.620 1.00 84.12 251 LEU A CA 1
ATOM 2057 C C . LEU A 1 251 ? -5.266 10.776 16.275 1.00 84.12 251 LEU A C 1
ATOM 2059 O O . LEU A 1 251 ? -4.754 10.397 15.223 1.00 84.12 251 LEU A O 1
ATOM 2063 N N . ALA A 1 252 ? -6.440 11.411 16.277 1.00 86.88 252 ALA A N 1
ATOM 2064 C CA . ALA A 1 252 ? -7.206 11.684 15.063 1.00 86.88 252 ALA A CA 1
ATOM 2065 C C . ALA A 1 252 ? -6.460 12.592 14.058 1.00 86.88 252 ALA A C 1
ATOM 2067 O O . ALA A 1 252 ? -6.504 12.351 12.852 1.00 86.88 252 ALA A O 1
ATOM 2068 N N . LYS A 1 253 ? -5.756 13.636 14.528 1.00 87.31 253 LYS A N 1
ATOM 2069 C CA . LYS A 1 253 ? -4.921 14.505 13.664 1.00 87.31 253 LYS A CA 1
ATOM 2070 C C . LYS A 1 253 ? -3.726 13.759 13.139 1.00 87.31 253 LYS A C 1
ATOM 2072 O O . LYS A 1 253 ? -3.394 13.909 11.967 1.00 87.31 253 LYS A O 1
ATOM 2077 N N . TRP A 1 254 ? -3.139 12.946 13.997 1.00 86.50 254 TRP A N 1
ATOM 2078 C CA . TRP A 1 254 ? -2.001 12.150 13.635 1.00 86.50 254 TRP A CA 1
ATOM 2079 C C . TRP A 1 254 ? -2.330 11.156 12.529 1.00 86.50 254 TRP A C 1
ATOM 2081 O O . TRP A 1 254 ? -1.658 11.172 11.509 1.00 86.50 254 TRP A O 1
ATOM 2091 N N . LEU A 1 255 ? -3.397 10.364 12.659 1.00 89.88 255 LEU A N 1
ATOM 2092 C CA . LEU A 1 255 ? -3.796 9.390 11.636 1.00 89.88 255 LEU A CA 1
ATOM 2093 C C . LEU A 1 255 ? -4.141 10.049 10.294 1.00 89.88 255 LEU A C 1
ATOM 2095 O O . LEU A 1 255 ? -3.810 9.509 9.238 1.00 89.88 255 LEU A O 1
ATOM 2099 N N . VAL A 1 256 ? -4.764 11.232 10.311 1.00 91.50 256 VAL A N 1
ATOM 2100 C CA . VAL A 1 256 ? -5.015 12.008 9.084 1.00 91.50 256 VAL A CA 1
ATOM 2101 C C . VAL A 1 256 ? -3.705 12.517 8.480 1.00 91.50 256 VAL A C 1
ATOM 2103 O O . VAL A 1 256 ? -3.513 12.407 7.272 1.00 91.50 256 VAL A O 1
ATOM 2106 N N . GLY A 1 257 ? -2.785 13.027 9.303 1.00 90.50 257 GLY A N 1
ATOM 2107 C CA . GLY A 1 257 ? -1.441 13.404 8.863 1.00 90.50 257 GLY A CA 1
ATOM 2108 C C . GLY A 1 257 ? -0.677 12.214 8.277 1.00 90.50 257 GLY A C 1
ATOM 2109 O O . GLY A 1 257 ? -0.127 12.309 7.188 1.00 90.50 257 GLY A O 1
ATOM 2110 N N . PHE A 1 258 ? -0.736 11.060 8.929 1.00 89.50 258 PHE A N 1
ATOM 2111 C CA . PHE A 1 258 ? -0.098 9.833 8.475 1.00 89.50 258 PHE A CA 1
ATOM 2112 C C . PHE A 1 258 ? -0.696 9.334 7.151 1.00 89.50 258 PHE A C 1
ATOM 2114 O O . PHE A 1 258 ? 0.037 9.014 6.225 1.00 89.50 258 PHE A O 1
ATOM 2121 N N . THR A 1 259 ? -2.020 9.414 6.984 1.00 91.00 259 THR A N 1
ATOM 2122 C CA . THR A 1 259 ? -2.682 9.129 5.696 1.00 91.00 259 THR A CA 1
ATOM 2123 C C . THR A 1 259 ? -2.176 10.050 4.577 1.00 91.00 259 THR A C 1
ATOM 2125 O O . THR A 1 259 ? -1.996 9.607 3.445 1.00 91.00 259 THR A O 1
ATOM 2128 N N . CYS A 1 260 ? -1.933 11.332 4.869 1.00 90.69 260 CYS A N 1
ATOM 2129 C CA . CYS A 1 260 ? -1.342 12.265 3.907 1.00 90.69 260 CYS A CA 1
ATOM 2130 C C . CYS A 1 260 ? 0.135 11.957 3.612 1.00 90.69 260 CYS A C 1
ATOM 2132 O O . CYS A 1 260 ? 0.562 12.140 2.472 1.00 90.69 260 CYS A O 1
ATOM 2134 N N . LEU A 1 261 ? 0.902 11.499 4.602 1.00 88.50 261 LEU A N 1
ATOM 2135 C CA . LEU A 1 261 ? 2.307 11.135 4.430 1.00 88.50 261 LEU A CA 1
ATOM 2136 C C . LEU A 1 261 ? 2.453 9.947 3.473 1.00 88.50 261 LEU A C 1
ATOM 2138 O O . LEU A 1 261 ? 3.056 10.096 2.415 1.00 88.50 261 LEU A O 1
ATOM 2142 N N . GLU A 1 262 ? 1.791 8.835 3.784 1.00 86.81 262 GLU A N 1
ATOM 2143 C CA . GLU A 1 262 ? 1.826 7.595 2.993 1.00 86.81 262 GLU A CA 1
ATOM 2144 C C . GLU A 1 262 ? 1.108 7.770 1.638 1.00 86.81 262 GLU A C 1
ATOM 2146 O O . GLU A 1 262 ? 1.548 7.310 0.586 1.00 86.81 262 GLU A O 1
ATOM 2151 N N . GLY A 1 263 ? -0.030 8.474 1.635 1.00 85.00 263 GLY A N 1
ATOM 2152 C CA . GLY A 1 263 ? -0.922 8.544 0.478 1.00 85.00 263 GLY A CA 1
ATOM 2153 C C . GLY A 1 263 ? -0.667 9.703 -0.491 1.00 85.00 263 GLY A C 1
ATOM 2154 O O . GLY A 1 263 ? -0.980 9.567 -1.676 1.00 85.00 263 GLY A O 1
ATOM 2155 N N . VAL A 1 264 ? -0.157 10.850 -0.020 1.00 87.69 264 VAL A N 1
ATOM 2156 C CA . VAL A 1 264 ? -0.058 12.098 -0.810 1.00 87.69 264 VAL A CA 1
ATOM 2157 C C . VAL A 1 264 ? 1.391 12.558 -0.997 1.00 87.69 264 VAL A C 1
ATOM 2159 O O . VAL A 1 264 ? 1.762 12.856 -2.132 1.00 87.69 264 VAL A O 1
ATOM 2162 N N . GLN A 1 265 ? 2.222 12.586 0.054 1.00 82.38 265 GLN A N 1
ATOM 2163 C CA . GLN A 1 265 ? 3.571 13.198 0.041 1.00 82.38 265 GLN A CA 1
ATOM 2164 C C . GLN A 1 265 ? 4.643 12.445 -0.775 1.00 82.38 265 GLN A C 1
ATOM 2166 O O . GLN A 1 265 ? 5.773 12.931 -0.882 1.00 82.38 265 GLN A O 1
ATOM 2171 N N . PHE A 1 266 ? 4.289 11.306 -1.376 1.00 82.12 266 PHE A N 1
ATOM 2172 C CA . PHE A 1 266 ? 5.130 10.554 -2.320 1.00 82.12 266 PHE A CA 1
ATOM 2173 C C . PHE A 1 266 ? 4.459 10.283 -3.671 1.00 82.12 266 PHE A C 1
ATOM 2175 O O . PHE A 1 266 ? 5.071 9.727 -4.590 1.00 82.12 266 PHE A O 1
ATOM 2182 N N . SER A 1 267 ? 3.195 10.685 -3.818 1.00 85.12 267 SER A N 1
ATOM 2183 C CA . SER A 1 267 ? 2.363 10.315 -4.963 1.00 85.12 267 SER A CA 1
ATOM 2184 C C . SER A 1 267 ? 2.951 10.779 -6.298 1.00 85.12 267 SER A C 1
ATOM 2186 O O . SER A 1 267 ? 2.900 10.038 -7.286 1.00 85.12 267 SER A O 1
ATOM 2188 N N . GLY A 1 268 ? 3.556 11.968 -6.346 1.00 84.94 268 GLY A N 1
ATOM 2189 C CA . GLY A 1 268 ? 4.126 12.476 -7.585 1.00 84.94 268 GLY A CA 1
ATOM 2190 C C . GLY A 1 268 ? 5.504 11.894 -7.912 1.00 84.94 268 GLY A C 1
ATOM 2191 O O . GLY A 1 268 ? 5.793 11.684 -9.091 1.00 84.94 268 GLY A O 1
ATOM 2192 N N . SER A 1 269 ? 6.306 11.514 -6.911 1.00 85.75 269 SER A N 1
ATOM 2193 C CA . SER A 1 269 ? 7.542 10.741 -7.124 1.00 85.75 269 SER A CA 1
ATOM 2194 C C . SER A 1 269 ? 7.247 9.357 -7.712 1.00 85.75 269 SER A C 1
ATOM 2196 O O . SER A 1 269 ? 7.877 8.959 -8.695 1.00 85.75 269 SER A O 1
ATOM 2198 N N . PHE A 1 270 ? 6.228 8.654 -7.201 1.00 86.75 270 PHE A N 1
ATOM 2199 C CA . PHE A 1 270 ? 5.787 7.381 -7.783 1.00 86.75 270 PHE A CA 1
ATOM 2200 C C . PHE A 1 270 ? 5.307 7.553 -9.225 1.00 86.75 270 PHE A C 1
ATOM 2202 O O . PHE A 1 270 ? 5.694 6.783 -10.107 1.00 86.75 270 PHE A O 1
ATOM 2209 N N . CYS A 1 271 ? 4.511 8.594 -9.490 1.00 86.56 271 CYS A N 1
ATOM 2210 C CA . CYS A 1 271 ? 4.056 8.937 -10.837 1.00 86.56 271 CYS A CA 1
ATOM 2211 C C . CYS A 1 271 ? 5.236 9.212 -11.788 1.00 86.56 271 CYS A C 1
ATOM 2213 O O . CYS A 1 271 ? 5.241 8.752 -12.932 1.00 86.56 271 CYS A O 1
ATOM 2215 N N . ALA A 1 272 ? 6.266 9.915 -11.317 1.00 86.12 272 ALA A N 1
ATOM 2216 C CA . ALA A 1 272 ? 7.465 10.209 -12.091 1.00 86.12 272 ALA A CA 1
ATOM 2217 C C . ALA A 1 272 ? 8.272 8.949 -12.456 1.00 86.12 272 ALA A C 1
ATOM 2219 O O . ALA A 1 272 ? 8.742 8.831 -13.588 1.00 86.12 272 ALA A O 1
ATOM 2220 N N . ILE A 1 273 ? 8.394 7.972 -11.553 1.00 85.50 273 ILE A N 1
ATOM 2221 C CA . ILE A 1 273 ? 9.071 6.700 -11.860 1.00 85.50 273 ILE A CA 1
ATOM 2222 C C . ILE A 1 273 ? 8.228 5.849 -12.822 1.00 85.50 273 ILE A C 1
ATOM 2224 O O . ILE A 1 273 ? 8.755 5.270 -13.773 1.00 85.50 273 ILE A O 1
ATOM 2228 N N . TYR A 1 274 ? 6.902 5.827 -12.664 1.00 84.81 274 TYR A N 1
ATOM 2229 C CA . TYR A 1 274 ? 6.022 5.143 -13.619 1.00 84.81 274 TYR A CA 1
ATOM 2230 C C . TYR A 1 274 ? 6.089 5.730 -15.034 1.00 84.81 274 TYR A C 1
ATOM 2232 O O . TYR A 1 274 ? 5.953 5.001 -16.020 1.00 84.81 274 TYR A O 1
ATOM 2240 N N . TRP A 1 275 ? 6.351 7.027 -15.166 1.00 85.19 275 TRP A N 1
ATOM 2241 C CA . TRP A 1 275 ? 6.605 7.629 -16.469 1.00 85.19 275 TRP A CA 1
ATOM 2242 C C . TRP A 1 275 ? 7.843 7.033 -17.163 1.00 85.19 275 TRP A C 1
ATOM 2244 O O . TRP A 1 275 ? 7.822 6.795 -18.374 1.00 85.19 275 TRP A O 1
ATOM 2254 N N . LEU A 1 276 ? 8.893 6.699 -16.407 1.00 83.69 276 LEU A N 1
ATOM 2255 C CA . LEU A 1 276 ? 10.075 6.009 -16.939 1.00 83.69 276 LEU A CA 1
ATOM 2256 C C . LEU A 1 276 ? 9.749 4.572 -17.368 1.00 83.69 276 LEU A C 1
ATOM 2258 O O . LEU A 1 276 ? 10.173 4.152 -18.448 1.00 83.69 276 LEU A O 1
ATOM 2262 N N . LYS A 1 277 ? 8.890 3.872 -16.612 1.00 83.75 277 LYS A N 1
ATOM 2263 C CA . LYS A 1 277 ? 8.343 2.561 -17.005 1.00 83.75 277 LYS A CA 1
ATOM 2264 C C . LYS A 1 277 ? 7.632 2.625 -18.355 1.00 83.75 277 LYS A C 1
ATOM 2266 O O . LYS A 1 277 ? 7.837 1.763 -19.208 1.00 83.75 277 LYS A O 1
ATOM 2271 N N . LYS A 1 278 ? 6.816 3.662 -18.585 1.00 83.69 278 LYS A N 1
ATOM 2272 C CA . LYS A 1 278 ? 6.118 3.871 -19.867 1.00 83.69 278 LYS A CA 1
ATOM 2273 C C . LYS A 1 278 ? 7.098 4.046 -21.030 1.00 83.69 278 LYS A C 1
ATOM 2275 O O . LYS A 1 278 ? 6.821 3.597 -22.139 1.00 83.69 278 LYS A O 1
ATOM 2280 N N . ARG A 1 279 ? 8.261 4.646 -20.768 1.00 83.88 279 ARG A N 1
ATOM 2281 C CA . ARG A 1 279 ? 9.371 4.783 -21.724 1.00 83.88 279 ARG A CA 1
ATOM 2282 C C . ARG A 1 279 ? 10.246 3.527 -21.836 1.00 83.88 279 ARG A C 1
ATOM 2284 O O . ARG A 1 279 ? 11.236 3.571 -22.557 1.00 83.88 279 ARG A O 1
ATOM 2291 N N . GLN A 1 280 ? 9.874 2.430 -21.167 1.00 82.00 280 GLN A N 1
ATOM 2292 C CA . GLN A 1 280 ? 10.591 1.148 -21.151 1.00 82.00 280 GLN A CA 1
ATOM 2293 C C . GLN A 1 280 ? 12.031 1.252 -20.620 1.00 82.00 280 GLN A C 1
ATOM 2295 O O . GLN A 1 280 ? 12.886 0.469 -21.022 1.00 82.00 280 GLN A O 1
ATOM 2300 N N . LYS A 1 281 ? 12.287 2.204 -19.712 1.00 81.50 281 LYS A N 1
ATOM 2301 C CA . LYS A 1 281 ? 13.578 2.381 -19.033 1.00 81.50 281 LYS A CA 1
ATOM 2302 C C . LYS A 1 281 ? 13.497 1.931 -17.576 1.00 81.50 281 LYS A C 1
ATOM 2304 O O . LYS A 1 281 ? 12.442 2.076 -16.957 1.00 81.50 281 LYS A O 1
ATOM 2309 N N . PHE A 1 282 ? 14.621 1.471 -17.029 1.00 82.88 282 PHE A N 1
ATOM 2310 C CA . PHE A 1 282 ? 14.793 1.117 -15.618 1.00 82.88 282 PHE A CA 1
ATOM 2311 C C . PHE A 1 282 ? 13.742 0.108 -15.152 1.00 82.88 282 PHE A C 1
ATOM 2313 O O . PHE A 1 282 ? 12.831 0.418 -14.375 1.00 82.88 282 PHE A O 1
ATOM 2320 N N . LYS A 1 283 ? 13.806 -1.103 -15.713 1.00 82.88 283 LYS A N 1
ATOM 2321 C CA . LYS A 1 283 ? 12.813 -2.155 -15.458 1.00 82.88 283 LYS A CA 1
ATOM 2322 C C . LYS A 1 283 ? 12.820 -2.589 -13.997 1.00 82.88 283 LYS A C 1
ATOM 2324 O O . LYS A 1 283 ? 11.738 -2.785 -13.442 1.00 82.88 283 LYS A O 1
ATOM 2329 N N . ALA A 1 284 ? 13.998 -2.694 -13.384 1.00 82.94 284 ALA A N 1
ATOM 2330 C CA . ALA A 1 284 ? 14.137 -3.097 -11.991 1.00 82.94 284 ALA A CA 1
ATOM 2331 C C . ALA A 1 284 ? 13.576 -2.022 -11.057 1.00 82.94 284 ALA A C 1
ATOM 2333 O O . ALA A 1 284 ? 12.697 -2.309 -10.244 1.00 82.94 284 ALA A O 1
ATOM 2334 N N . LEU A 1 285 ? 13.979 -0.762 -11.261 1.00 85.12 285 LEU A N 1
ATOM 2335 C CA . LEU A 1 285 ? 13.429 0.381 -10.529 1.00 85.12 285 LEU A CA 1
ATOM 2336 C C . LEU A 1 285 ? 11.905 0.478 -10.677 1.00 85.12 285 LEU A C 1
ATOM 2338 O O . LEU A 1 285 ? 11.188 0.689 -9.704 1.00 85.12 285 LEU A O 1
ATOM 2342 N N . SER A 1 286 ? 11.389 0.289 -11.892 1.00 84.75 286 SER A N 1
ATOM 2343 C CA . SER A 1 286 ? 9.951 0.330 -12.169 1.00 84.75 286 SER A CA 1
ATOM 2344 C C . SER A 1 286 ? 9.187 -0.805 -11.484 1.00 84.75 286 SER A C 1
ATOM 2346 O O . SER A 1 286 ? 8.032 -0.626 -11.083 1.00 84.75 286 SER A O 1
ATOM 2348 N N . PHE A 1 287 ? 9.800 -1.985 -11.375 1.00 84.44 287 PHE A N 1
ATOM 2349 C CA . PHE A 1 287 ? 9.236 -3.132 -10.671 1.00 84.44 287 PHE A CA 1
ATOM 2350 C C . PHE A 1 287 ? 9.210 -2.894 -9.159 1.00 84.44 287 PHE A C 1
ATOM 2352 O O . PHE A 1 287 ? 8.143 -3.042 -8.564 1.00 84.44 287 PHE A O 1
ATOM 2359 N N . ALA A 1 288 ? 10.326 -2.439 -8.581 1.00 86.06 288 ALA A N 1
ATOM 2360 C CA . ALA A 1 288 ? 10.433 -2.063 -7.172 1.00 86.06 288 ALA A CA 1
ATOM 2361 C C . ALA A 1 288 ? 9.412 -0.975 -6.809 1.00 86.06 288 ALA A C 1
ATOM 2363 O O . ALA A 1 288 ? 8.590 -1.162 -5.919 1.00 86.06 288 ALA A O 1
ATOM 2364 N N . ASN A 1 289 ? 9.345 0.098 -7.601 1.00 87.12 289 ASN A N 1
ATOM 2365 C CA . ASN A 1 289 ? 8.360 1.169 -7.444 1.00 87.12 289 ASN A CA 1
ATOM 2366 C C . ASN A 1 289 ? 6.911 0.660 -7.499 1.00 87.12 289 ASN A C 1
ATOM 2368 O O . ASN A 1 289 ? 6.038 1.209 -6.838 1.00 87.12 289 ASN A O 1
ATOM 2372 N N . SER A 1 290 ? 6.639 -0.396 -8.276 1.00 85.38 290 SER A N 1
ATOM 2373 C CA . SER A 1 290 ? 5.299 -0.991 -8.331 1.00 85.38 290 SER A CA 1
ATOM 2374 C C . SER A 1 290 ? 4.943 -1.779 -7.067 1.00 85.38 290 SER A C 1
ATOM 2376 O O . SER A 1 290 ? 3.771 -1.828 -6.700 1.00 85.38 290 SER A O 1
ATOM 2378 N N . LEU A 1 291 ? 5.930 -2.411 -6.427 1.00 86.62 291 LEU A N 1
ATOM 2379 C CA . LEU A 1 291 ? 5.752 -3.098 -5.147 1.00 86.62 291 LEU A CA 1
ATOM 2380 C C . LEU A 1 291 ? 5.560 -2.086 -4.016 1.00 86.62 291 LEU A C 1
ATOM 2382 O O . LEU A 1 291 ? 4.557 -2.154 -3.315 1.00 86.62 291 LEU A O 1
ATOM 2386 N N . ILE A 1 292 ? 6.445 -1.093 -3.935 1.00 87.88 292 ILE A N 1
ATOM 2387 C CA . ILE A 1 292 ? 6.427 -0.072 -2.884 1.00 87.88 292 ILE A CA 1
ATOM 2388 C C . ILE A 1 292 ? 5.136 0.750 -2.958 1.00 87.88 292 ILE A C 1
ATOM 2390 O O . ILE A 1 292 ? 4.380 0.793 -1.998 1.00 87.88 292 ILE A O 1
ATOM 2394 N N . ALA A 1 293 ? 4.772 1.285 -4.131 1.00 86.38 293 ALA A N 1
ATOM 2395 C CA . ALA A 1 293 ? 3.542 2.073 -4.274 1.00 86.38 293 ALA A CA 1
ATOM 2396 C C . ALA A 1 293 ? 2.259 1.283 -3.930 1.00 86.38 293 ALA A C 1
ATOM 2398 O O . ALA A 1 293 ? 1.251 1.867 -3.526 1.00 86.38 293 ALA A O 1
ATOM 2399 N N . ARG A 1 294 ? 2.269 -0.046 -4.104 1.00 86.31 294 ARG A N 1
ATOM 2400 C CA . ARG A 1 294 ? 1.169 -0.919 -3.669 1.00 86.31 294 ARG A CA 1
ATOM 2401 C C . ARG A 1 294 ? 1.115 -0.997 -2.144 1.00 86.31 294 ARG A C 1
ATOM 2403 O O . ARG A 1 294 ? 0.015 -0.965 -1.591 1.00 86.31 294 ARG A O 1
ATOM 2410 N N . ASP A 1 295 ? 2.267 -1.130 -1.502 1.00 89.31 295 ASP A N 1
ATOM 2411 C CA . ASP A 1 295 ? 2.385 -1.282 -0.056 1.00 89.31 295 ASP A CA 1
ATOM 2412 C C . ASP A 1 295 ? 2.018 0.028 0.659 1.00 89.31 295 ASP A C 1
ATOM 2414 O O . ASP A 1 295 ? 1.116 0.002 1.497 1.00 89.31 295 ASP A O 1
ATOM 2418 N N . GLU A 1 296 ? 2.504 1.180 0.180 1.00 88.12 296 GLU A N 1
ATOM 2419 C CA . GLU A 1 296 ? 2.068 2.519 0.629 1.00 88.12 296 GLU A CA 1
ATOM 2420 C C . GLU A 1 296 ? 0.546 2.708 0.525 1.00 88.12 296 GLU A C 1
ATOM 2422 O O . GLU A 1 296 ? -0.129 3.215 1.425 1.00 88.12 296 GLU A O 1
ATOM 2427 N N . GLY A 1 297 ? -0.051 2.235 -0.576 1.00 87.31 297 GLY A N 1
ATOM 2428 C CA . GLY A 1 297 ? -1.501 2.265 -0.752 1.00 87.31 297 GLY A CA 1
ATOM 2429 C C . GLY A 1 297 ? -2.246 1.429 0.298 1.00 87.31 297 GLY A C 1
ATOM 2430 O O . GLY A 1 297 ? -3.344 1.802 0.727 1.00 87.31 297 GLY A O 1
ATOM 2431 N N . LEU A 1 298 ? -1.670 0.305 0.738 1.00 88.44 298 LEU A N 1
ATOM 2432 C CA . LEU A 1 298 ? -2.218 -0.509 1.826 1.00 88.44 298 LEU A CA 1
ATOM 2433 C C . LEU A 1 298 ? -2.025 0.169 3.190 1.00 88.44 298 LEU A C 1
ATOM 2435 O O . LEU A 1 298 ? -2.958 0.122 3.994 1.00 88.44 298 LEU A O 1
ATOM 2439 N N . HIS A 1 299 ? -0.890 0.831 3.427 1.00 89.94 299 HIS A N 1
ATOM 2440 C CA . HIS A 1 299 ? -0.593 1.582 4.655 1.00 89.94 299 HIS A CA 1
ATOM 2441 C C . HIS A 1 299 ? -1.558 2.755 4.853 1.00 89.94 299 HIS A C 1
ATOM 2443 O O . HIS A 1 299 ? -2.228 2.873 5.888 1.00 89.94 299 HIS A O 1
ATOM 2449 N N . ALA A 1 300 ? -1.747 3.562 3.809 1.00 89.81 300 ALA A N 1
ATOM 2450 C CA . ALA A 1 300 ? -2.729 4.640 3.801 1.00 89.81 300 ALA A CA 1
ATOM 2451 C C . ALA A 1 300 ? -4.163 4.106 3.992 1.00 89.81 300 ALA A C 1
ATOM 2453 O O . ALA A 1 300 ? -4.940 4.658 4.772 1.00 89.81 300 ALA A O 1
ATOM 2454 N N . THR A 1 301 ? -4.518 2.978 3.360 1.00 89.25 301 THR A N 1
ATOM 2455 C CA . THR A 1 301 ? -5.840 2.346 3.551 1.00 89.25 301 THR A CA 1
ATOM 2456 C C . THR A 1 301 ? -6.057 1.893 4.995 1.00 89.25 301 THR A C 1
ATOM 2458 O O . THR A 1 301 ? -7.150 2.062 5.540 1.00 89.25 301 THR A O 1
ATOM 2461 N N . ALA A 1 302 ? -5.035 1.329 5.633 1.00 88.75 302 ALA A N 1
ATOM 2462 C CA . ALA A 1 302 ? -5.133 0.892 7.015 1.00 88.75 302 ALA A CA 1
ATOM 2463 C C . ALA A 1 302 ? -5.273 2.073 7.977 1.00 88.75 302 ALA A C 1
ATOM 2465 O O . ALA A 1 302 ? -6.109 2.023 8.876 1.00 88.75 302 ALA A O 1
ATOM 2466 N N . SER A 1 303 ? -4.558 3.168 7.720 1.00 90.12 303 SER A N 1
ATOM 2467 C CA . SER A 1 303 ? -4.688 4.425 8.467 1.00 90.12 303 SER A CA 1
ATOM 2468 C C . SER A 1 303 ? -6.114 4.973 8.408 1.00 90.12 303 SER A C 1
ATOM 2470 O O . SER A 1 303 ? -6.688 5.346 9.431 1.00 90.12 303 SER A O 1
ATOM 2472 N N . VAL A 1 304 ? -6.741 4.920 7.227 1.00 89.88 304 VAL A N 1
ATOM 2473 C CA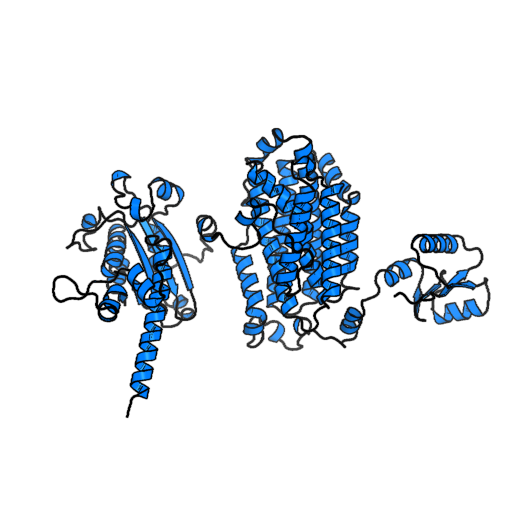 . VAL A 1 304 ? -8.158 5.266 7.041 1.00 89.88 304 VAL A CA 1
ATOM 2474 C C . VAL A 1 304 ? -9.081 4.336 7.832 1.00 89.88 304 VAL A C 1
ATOM 2476 O O . VAL A 1 304 ? -10.067 4.798 8.405 1.00 89.88 304 VAL A O 1
ATOM 2479 N N . PHE A 1 305 ? -8.812 3.028 7.856 1.00 89.75 305 PHE A N 1
ATOM 2480 C CA . PHE A 1 305 ? -9.653 2.073 8.585 1.00 89.75 305 PHE A CA 1
ATOM 2481 C C . PHE A 1 305 ? -9.544 2.296 10.094 1.00 89.75 305 PHE A C 1
ATOM 2483 O O . PHE A 1 305 ? -10.571 2.397 10.757 1.00 89.75 305 PHE A O 1
ATOM 2490 N N . ILE A 1 306 ? -8.330 2.484 10.618 1.00 90.06 306 ILE A N 1
ATOM 2491 C CA . ILE A 1 306 ? -8.102 2.835 12.027 1.00 90.06 306 ILE A CA 1
ATOM 2492 C C . ILE A 1 306 ? -8.834 4.143 12.362 1.00 90.06 306 ILE A C 1
ATOM 2494 O O . ILE A 1 306 ? -9.575 4.199 13.339 1.00 90.06 306 ILE A O 1
ATOM 2498 N N . TYR A 1 307 ? -8.735 5.165 11.505 1.00 91.25 307 TYR A N 1
ATOM 2499 C CA . TYR A 1 307 ? -9.448 6.431 11.691 1.00 91.25 307 TYR A CA 1
ATOM 2500 C C . TYR A 1 307 ? -10.979 6.274 11.702 1.00 91.25 307 TYR A C 1
ATOM 2502 O O . TYR A 1 307 ? -11.683 6.994 12.410 1.00 91.25 307 TYR A O 1
ATOM 2510 N N . LYS A 1 308 ? -11.535 5.328 10.934 1.00 89.56 308 LYS A N 1
ATOM 2511 C CA . LYS A 1 308 ? -12.983 5.059 10.927 1.00 89.56 308 LYS A CA 1
ATOM 2512 C C . LYS A 1 308 ? -13.486 4.478 12.244 1.00 89.56 308 LYS A C 1
ATOM 2514 O O . LYS A 1 308 ? -14.637 4.773 12.582 1.00 89.56 308 LYS A O 1
ATOM 2519 N N . HIS A 1 309 ? -12.641 3.716 12.940 1.00 87.75 309 HIS A N 1
ATOM 2520 C CA . HIS A 1 309 ? -12.910 3.130 14.256 1.00 87.75 309 HIS A CA 1
ATOM 2521 C C . HIS A 1 309 ? -12.741 4.118 15.417 1.00 87.75 309 HIS A C 1
ATOM 2523 O O . HIS A 1 309 ? -13.167 3.800 16.520 1.00 87.75 309 HIS A O 1
ATOM 2529 N N . LEU A 1 310 ? -12.165 5.306 15.193 1.00 86.69 310 LEU A N 1
ATOM 2530 C CA . LEU A 1 310 ? -12.152 6.360 16.212 1.00 86.69 310 LEU A CA 1
ATOM 2531 C C . LEU A 1 310 ? -13.565 6.876 16.493 1.00 86.69 310 LEU A C 1
ATOM 2533 O O . LEU A 1 310 ? -14.359 7.086 15.567 1.00 86.69 310 LEU A O 1
ATOM 2537 N N . GLU A 1 311 ? -13.848 7.166 17.758 1.00 84.44 311 GLU A N 1
ATOM 2538 C CA . GLU A 1 311 ? -15.093 7.816 18.163 1.00 84.44 311 GLU A CA 1
ATOM 2539 C C . GLU A 1 311 ? -15.013 9.333 17.934 1.00 84.44 311 GLU A C 1
ATOM 2541 O O . GLU A 1 311 ? -15.929 9.931 17.357 1.00 84.44 311 GLU A O 1
ATOM 2546 N N . ASN A 1 312 ? -13.889 9.965 18.293 1.00 83.38 312 ASN A N 1
ATOM 2547 C CA . ASN A 1 312 ? -13.709 11.415 18.222 1.00 83.38 312 ASN A CA 1
ATOM 2548 C C . ASN A 1 312 ? -12.995 11.827 16.930 1.00 83.38 312 ASN A C 1
ATOM 2550 O O . ASN A 1 312 ? -11.785 12.055 16.869 1.00 83.38 312 ASN A O 1
ATOM 2554 N N . LYS A 1 313 ? -13.784 11.958 15.862 1.00 88.12 313 LYS A N 1
ATOM 2555 C CA . LYS A 1 313 ? -13.299 12.367 14.536 1.00 88.12 313 LYS A CA 1
ATOM 2556 C C . LYS A 1 313 ? -13.093 13.875 14.428 1.00 88.12 313 LYS A C 1
ATOM 2558 O O . LYS A 1 313 ? -13.728 14.680 15.108 1.00 88.12 313 LYS A O 1
ATOM 2563 N N . LEU A 1 314 ? -12.222 14.273 13.506 1.00 87.88 314 LEU A N 1
ATOM 2564 C CA . LEU A 1 314 ? -11.982 15.677 13.200 1.00 87.88 314 LEU A CA 1
ATOM 2565 C C . LEU A 1 314 ? -13.116 16.298 12.392 1.00 87.88 314 LEU A C 1
ATOM 2567 O O . LEU A 1 314 ? -13.753 15.658 11.552 1.00 87.88 314 LEU A O 1
ATOM 2571 N N . LEU A 1 315 ? -13.288 17.602 12.596 1.00 88.31 315 LEU A N 1
ATOM 2572 C CA . LEU A 1 315 ? -14.119 18.433 11.739 1.00 88.31 315 LEU A CA 1
ATOM 2573 C C . LEU A 1 315 ? -13.546 18.471 10.321 1.00 88.31 315 LEU A C 1
ATOM 2575 O O . LEU A 1 315 ? -12.334 18.591 10.126 1.00 88.31 315 LEU A O 1
ATOM 2579 N N . GLN A 1 316 ? -14.444 18.445 9.341 1.00 90.44 316 GLN A N 1
ATOM 2580 C CA . GLN A 1 316 ? -14.115 18.458 7.916 1.00 90.44 316 GLN A CA 1
ATOM 2581 C C . GLN A 1 316 ? -13.184 19.612 7.531 1.00 90.44 316 GLN A C 1
ATOM 2583 O O . GLN A 1 316 ? -12.204 19.405 6.822 1.00 90.44 316 GLN A O 1
ATOM 2588 N N . GLU A 1 317 ? -13.422 20.812 8.063 1.00 90.00 317 GLU A N 1
ATOM 2589 C CA . GLU A 1 317 ? -12.572 21.984 7.816 1.00 90.00 317 GLU A CA 1
ATOM 2590 C C . GLU A 1 317 ? -11.111 21.738 8.205 1.00 90.00 317 GLU A C 1
ATOM 2592 O O . GLU A 1 317 ? -10.194 22.130 7.482 1.00 90.00 317 GLU A O 1
ATOM 2597 N N . ARG A 1 318 ? -10.888 21.034 9.322 1.00 88.38 318 ARG A N 1
ATOM 2598 C CA . ARG A 1 318 ? -9.544 20.735 9.814 1.00 88.38 318 ARG A CA 1
ATOM 2599 C C . ARG A 1 318 ? -8.860 19.669 8.969 1.00 88.38 318 ARG A C 1
ATOM 2601 O O . ARG A 1 318 ? -7.670 19.796 8.701 1.00 88.38 318 ARG A O 1
ATOM 2608 N N . VAL A 1 319 ? -9.598 18.654 8.523 1.00 91.44 319 VAL A N 1
ATOM 2609 C CA . VAL A 1 319 ? -9.081 17.646 7.584 1.00 91.44 319 VAL A CA 1
ATOM 2610 C C . VAL A 1 319 ? -8.697 18.313 6.263 1.00 91.44 319 VAL A C 1
ATOM 2612 O O . VAL A 1 319 ? -7.586 18.123 5.777 1.00 91.44 319 VAL A O 1
ATOM 2615 N N . HIS A 1 320 ? -9.557 19.182 5.728 1.00 92.44 320 HIS A N 1
ATOM 2616 C CA . HIS A 1 320 ? -9.279 19.926 4.499 1.00 92.44 320 HIS A CA 1
ATOM 2617 C C . HIS A 1 320 ? -8.039 20.818 4.625 1.00 92.44 320 HIS A C 1
ATOM 2619 O O . HIS A 1 320 ? -7.278 20.935 3.669 1.00 92.44 320 HIS A O 1
ATOM 2625 N N . GLU A 1 321 ? -7.807 21.441 5.783 1.00 92.62 321 GLU A N 1
ATOM 2626 C CA . GLU A 1 321 ? -6.594 22.226 6.040 1.00 92.62 321 GLU A CA 1
ATOM 2627 C C . GLU A 1 321 ? -5.324 21.364 5.976 1.00 92.62 321 GLU A C 1
ATOM 2629 O O . GLU A 1 321 ? -4.352 21.760 5.329 1.00 92.62 321 GLU A O 1
ATOM 2634 N N . ILE A 1 322 ? -5.341 20.177 6.596 1.00 91.00 322 ILE A N 1
ATOM 2635 C CA . ILE A 1 322 ? -4.205 19.242 6.589 1.00 91.00 322 ILE A CA 1
ATOM 2636 C C . ILE A 1 322 ? -3.889 18.809 5.154 1.00 91.00 322 ILE A C 1
ATOM 2638 O O . ILE A 1 322 ? -2.742 18.924 4.717 1.00 91.00 322 ILE A O 1
ATOM 2642 N N . PHE A 1 323 ? -4.912 18.380 4.407 1.00 93.38 323 PHE A N 1
ATOM 2643 C CA . PHE A 1 323 ? -4.772 17.943 3.017 1.00 93.38 323 PHE A CA 1
ATOM 2644 C C . PHE A 1 323 ? -4.293 19.068 2.099 1.00 93.38 323 PHE A C 1
ATOM 2646 O O . PHE A 1 323 ? -3.346 18.870 1.343 1.00 93.38 323 PHE A O 1
ATOM 2653 N N . LYS A 1 324 ? -4.875 20.271 2.195 1.00 93.31 324 LYS A N 1
ATOM 2654 C CA . LYS A 1 324 ? -4.442 21.424 1.387 1.00 93.31 324 LYS A CA 1
ATOM 2655 C C . LYS A 1 324 ? -2.979 21.768 1.623 1.00 93.31 324 LYS A C 1
ATOM 2657 O O . LYS A 1 324 ? -2.259 22.069 0.673 1.00 93.31 324 LYS A O 1
ATOM 2662 N N . HIS A 1 325 ? -2.539 21.717 2.878 1.00 91.56 325 HIS A N 1
ATOM 2663 C CA . HIS A 1 325 ? -1.149 21.982 3.210 1.00 91.56 325 HIS A CA 1
ATOM 2664 C C . HIS A 1 325 ? -0.229 20.867 2.684 1.00 91.56 325 HIS A C 1
ATOM 2666 O O . HIS A 1 325 ? 0.785 21.180 2.069 1.00 91.56 325 HIS A O 1
ATOM 2672 N N . ALA A 1 326 ? -0.608 19.590 2.832 1.00 90.94 326 ALA A N 1
ATOM 2673 C CA . ALA A 1 326 ? 0.161 18.458 2.300 1.00 90.94 326 ALA A CA 1
ATOM 2674 C C . ALA A 1 326 ? 0.331 18.538 0.773 1.00 90.94 326 ALA A C 1
ATOM 2676 O O . ALA A 1 326 ? 1.439 18.400 0.258 1.00 90.94 326 ALA A O 1
ATOM 2677 N N . VAL A 1 327 ? -0.757 18.840 0.058 1.00 91.88 327 VAL A N 1
ATOM 2678 C CA . VAL A 1 327 ? -0.762 19.039 -1.398 1.00 91.88 327 VAL A CA 1
ATOM 2679 C C . VAL A 1 327 ? 0.137 20.202 -1.800 1.00 91.88 327 VAL A C 1
ATOM 2681 O O . VAL A 1 327 ? 0.901 20.069 -2.751 1.00 91.88 327 VAL A O 1
ATOM 2684 N N . SER A 1 328 ? 0.077 21.330 -1.086 1.00 90.81 328 SER A N 1
ATOM 2685 C CA . SER A 1 328 ? 0.930 22.490 -1.371 1.00 90.81 328 SER A CA 1
ATOM 2686 C C . SER A 1 328 ? 2.411 22.136 -1.260 1.00 90.81 328 SER A C 1
ATOM 2688 O O . SER A 1 328 ? 3.180 22.462 -2.161 1.00 90.81 328 SER A O 1
ATOM 2690 N N . VAL A 1 329 ? 2.790 21.433 -0.189 1.00 88.50 329 VAL A N 1
ATOM 2691 C CA . VAL A 1 329 ? 4.174 21.008 0.053 1.00 88.50 329 VAL A CA 1
ATOM 2692 C C . VAL A 1 329 ? 4.644 20.030 -1.026 1.00 88.50 329 VAL A C 1
ATOM 2694 O O . VAL A 1 329 ? 5.748 20.172 -1.545 1.00 88.50 329 VAL A O 1
ATOM 2697 N N . GLU A 1 330 ? 3.808 19.065 -1.418 1.00 88.81 330 GLU A N 1
ATOM 2698 C CA . GLU A 1 330 ? 4.163 18.108 -2.473 1.00 88.81 330 GLU A CA 1
ATOM 2699 C C . GLU A 1 330 ? 4.264 18.770 -3.855 1.00 88.81 330 GLU A C 1
ATOM 2701 O O . GLU A 1 330 ? 5.193 18.508 -4.620 1.00 88.81 330 GLU A O 1
ATOM 2706 N N . CYS A 1 331 ? 3.351 19.692 -4.164 1.00 88.06 331 CYS A N 1
ATOM 2707 C CA . CYS A 1 331 ? 3.398 20.470 -5.397 1.00 88.06 331 CYS A CA 1
ATOM 2708 C C . CYS A 1 331 ? 4.663 21.330 -5.473 1.00 88.06 331 CYS A C 1
ATOM 2710 O O . CYS A 1 331 ? 5.271 21.422 -6.539 1.00 88.06 331 CYS A O 1
ATOM 2712 N N . GLU A 1 332 ? 5.060 21.967 -4.370 1.00 86.50 332 GLU A N 1
ATOM 2713 C CA . GLU A 1 332 ? 6.300 22.738 -4.303 1.00 86.50 332 GLU A CA 1
ATOM 2714 C C . GLU A 1 332 ? 7.515 21.831 -4.486 1.00 86.50 332 GLU A C 1
ATOM 2716 O O . GLU A 1 332 ? 8.355 22.116 -5.334 1.00 86.50 332 GLU A O 1
ATOM 2721 N N . PHE A 1 333 ? 7.559 20.695 -3.788 1.00 83.56 333 PHE A N 1
ATOM 2722 C CA . PHE A 1 333 ? 8.640 19.718 -3.884 1.00 83.56 333 PHE A CA 1
ATOM 2723 C C . PHE A 1 333 ? 8.895 19.259 -5.330 1.00 83.56 333 PHE A C 1
ATOM 2725 O O . PHE A 1 333 ? 10.030 19.261 -5.800 1.00 83.56 333 PHE A O 1
ATOM 2732 N N . ILE A 1 334 ? 7.837 18.956 -6.075 1.00 82.88 334 ILE A N 1
ATOM 2733 C CA . ILE A 1 334 ? 7.900 18.509 -7.476 1.00 82.88 334 ILE A CA 1
ATOM 2734 C C . ILE A 1 334 ? 8.182 19.637 -8.479 1.00 82.88 334 ILE A C 1
ATOM 2736 O O . ILE A 1 334 ? 8.580 19.384 -9.617 1.00 82.88 334 ILE A O 1
ATOM 2740 N N . SER A 1 335 ? 7.969 20.891 -8.083 1.00 80.00 335 SER A N 1
ATOM 2741 C CA . SER A 1 335 ? 8.216 22.047 -8.954 1.00 80.00 335 SER A CA 1
ATOM 2742 C C . SER A 1 335 ? 9.610 22.638 -8.733 1.00 80.00 335 SER A C 1
ATOM 2744 O O . SER A 1 335 ? 10.248 23.072 -9.689 1.00 80.00 335 SER A O 1
ATOM 2746 N N . SER A 1 336 ? 10.092 22.658 -7.485 1.00 77.06 336 SER A N 1
ATOM 2747 C CA . SER A 1 336 ? 11.350 23.300 -7.092 1.00 77.06 336 SER A CA 1
ATOM 2748 C C . SER A 1 336 ? 12.476 22.295 -6.846 1.00 77.06 336 SER A C 1
ATOM 2750 O O . SER A 1 336 ? 13.540 22.410 -7.448 1.00 77.06 336 SER A O 1
ATOM 2752 N N . ALA A 1 337 ? 12.246 21.304 -5.979 1.00 70.19 337 ALA A N 1
ATOM 2753 C CA . ALA A 1 337 ? 13.269 20.364 -5.527 1.00 70.19 337 ALA A CA 1
ATOM 2754 C C . ALA A 1 337 ? 13.555 19.271 -6.562 1.00 70.19 337 ALA A C 1
ATOM 2756 O O . ALA A 1 337 ? 14.703 18.877 -6.753 1.00 70.19 337 ALA A O 1
ATOM 2757 N N . LEU A 1 338 ? 12.500 18.790 -7.224 1.00 73.81 338 LEU A N 1
ATOM 2758 C CA . LEU A 1 338 ? 12.539 17.719 -8.214 1.00 73.81 338 LEU A CA 1
ATOM 2759 C C . LEU A 1 338 ? 11.756 18.109 -9.472 1.00 73.81 338 LEU A C 1
ATOM 2761 O O . LEU A 1 338 ? 10.683 17.551 -9.704 1.00 73.81 338 LEU A O 1
ATOM 2765 N N . PRO A 1 339 ? 12.260 19.041 -10.303 1.00 78.38 339 PRO A N 1
ATOM 2766 C CA . PRO A 1 339 ? 11.501 19.538 -11.441 1.00 78.38 339 PRO A CA 1
ATOM 2767 C C . PRO A 1 339 ? 11.153 18.404 -12.412 1.00 78.38 339 PRO A C 1
ATOM 2769 O O . PRO A 1 339 ? 12.000 17.908 -13.154 1.00 78.38 339 PRO A O 1
ATOM 2772 N N . VAL A 1 340 ? 9.880 18.008 -12.456 1.00 77.38 340 VAL A N 1
ATOM 2773 C CA . VAL A 1 340 ? 9.394 16.933 -13.349 1.00 77.38 340 VAL A CA 1
ATOM 2774 C C . VAL A 1 340 ? 9.511 17.277 -14.838 1.00 77.38 340 VAL A C 1
ATOM 2776 O O . VAL A 1 340 ? 9.443 16.397 -15.699 1.00 77.38 340 VAL A O 1
ATOM 2779 N N . ALA A 1 341 ? 9.779 18.546 -15.149 1.00 76.19 341 ALA A N 1
ATOM 2780 C CA . ALA A 1 341 ? 10.183 18.985 -16.477 1.00 76.19 341 ALA A CA 1
ATOM 2781 C C . ALA A 1 341 ? 11.463 18.275 -16.966 1.00 76.19 341 ALA A C 1
ATOM 2783 O O . ALA A 1 341 ? 11.576 18.011 -18.161 1.00 76.19 341 ALA A O 1
ATOM 2784 N N . LEU A 1 342 ? 12.376 17.890 -16.059 1.00 74.94 342 LEU A N 1
ATOM 2785 C CA . LEU A 1 342 ? 13.623 17.177 -16.386 1.00 74.94 342 LEU A CA 1
ATOM 2786 C C . LEU A 1 342 ? 13.371 15.812 -17.042 1.00 74.94 342 LEU A C 1
ATOM 2788 O O . LEU A 1 342 ? 14.172 15.350 -17.850 1.00 74.94 342 LEU A O 1
ATOM 2792 N N . ILE A 1 343 ? 12.241 15.176 -16.724 1.00 74.56 343 ILE A N 1
ATOM 2793 C CA . ILE A 1 343 ? 11.831 13.883 -17.290 1.00 74.56 343 ILE A CA 1
ATOM 2794 C C . ILE A 1 343 ? 10.748 14.024 -18.372 1.00 74.56 343 ILE A C 1
ATOM 2796 O O . ILE A 1 343 ? 10.274 13.017 -18.905 1.00 74.56 343 ILE A O 1
ATOM 2800 N N . GLY A 1 344 ? 10.372 15.258 -18.727 1.00 78.75 344 GLY A N 1
ATOM 2801 C CA . GLY A 1 344 ? 9.412 15.561 -19.789 1.00 78.75 344 GLY A CA 1
ATOM 2802 C C . GLY A 1 344 ? 7.937 15.517 -19.374 1.00 78.75 344 GLY A C 1
ATOM 2803 O O . GLY A 1 344 ? 7.078 15.366 -20.241 1.00 78.75 344 GLY A O 1
ATOM 2804 N N . ILE A 1 345 ? 7.622 15.640 -18.079 1.00 83.31 345 ILE A N 1
ATOM 2805 C CA . ILE A 1 345 ? 6.238 15.755 -17.593 1.00 83.31 345 ILE A CA 1
ATOM 2806 C C . ILE A 1 345 ? 5.889 17.232 -17.371 1.00 83.31 345 ILE A C 1
ATOM 2808 O O . ILE A 1 345 ? 6.699 18.011 -16.870 1.00 83.31 345 ILE A O 1
ATOM 2812 N N . SER A 1 346 ? 4.658 17.622 -17.716 1.00 86.62 346 SER A N 1
ATOM 2813 C CA . SER A 1 346 ? 4.145 18.957 -17.398 1.00 86.62 346 SER A CA 1
ATOM 2814 C C . SER A 1 346 ? 3.894 19.105 -15.896 1.00 86.62 346 SER A C 1
ATOM 2816 O O . SER A 1 346 ? 3.119 18.346 -15.312 1.00 86.62 346 SER A O 1
ATOM 2818 N N . GLU A 1 347 ? 4.483 20.135 -15.288 1.00 86.25 347 GLU A N 1
ATOM 2819 C CA . GLU A 1 347 ? 4.251 20.508 -13.886 1.00 86.25 347 GLU A CA 1
ATOM 2820 C C . GLU A 1 347 ? 2.756 20.698 -13.585 1.00 86.25 347 GLU A C 1
ATOM 2822 O O . GLU A 1 347 ? 2.265 20.265 -12.545 1.00 86.25 347 GLU A O 1
ATOM 2827 N N . LYS A 1 348 ? 2.002 21.279 -14.529 1.00 88.06 348 LYS A N 1
ATOM 2828 C CA . LYS A 1 348 ? 0.557 21.488 -14.383 1.00 88.06 348 LYS A CA 1
ATOM 2829 C C . LYS A 1 348 ? -0.194 20.161 -14.251 1.00 88.06 348 LYS A C 1
ATOM 2831 O O . LYS A 1 348 ? -0.993 20.011 -13.333 1.00 88.06 348 LYS A O 1
ATOM 2836 N N . SER A 1 349 ? 0.096 19.199 -15.126 1.00 88.25 349 SER A N 1
ATOM 2837 C CA . SER A 1 349 ? -0.517 17.867 -15.069 1.00 88.25 349 SER A CA 1
ATOM 2838 C C . SER A 1 349 ? -0.128 17.120 -13.794 1.00 88.25 349 SER A C 1
ATOM 2840 O O . SER A 1 349 ? -0.958 16.437 -13.210 1.00 88.25 349 SER A O 1
ATOM 2842 N N . MET A 1 350 ? 1.105 17.285 -13.306 1.00 88.88 350 MET A N 1
ATOM 2843 C CA . MET A 1 350 ? 1.506 16.666 -12.041 1.00 88.88 350 MET A CA 1
ATOM 2844 C C . MET A 1 350 ? 0.755 17.266 -10.841 1.00 88.88 350 MET A C 1
ATOM 2846 O O . MET A 1 350 ? 0.281 16.526 -9.984 1.00 88.88 350 MET A O 1
ATOM 2850 N N . LYS A 1 351 ? 0.557 18.590 -10.808 1.00 90.31 351 LYS A N 1
ATOM 2851 C CA . LYS A 1 351 ? -0.265 19.259 -9.781 1.00 90.31 351 LYS A CA 1
ATOM 2852 C C . LYS A 1 351 ? -1.724 18.794 -9.813 1.00 90.31 351 LYS A C 1
ATOM 2854 O O . LYS A 1 351 ? -2.305 18.524 -8.767 1.00 90.31 351 LYS A O 1
ATOM 2859 N N . GLU A 1 352 ? -2.310 18.657 -11.004 1.00 90.44 352 GLU A N 1
ATOM 2860 C CA . GLU A 1 352 ? -3.665 18.111 -11.179 1.00 90.44 352 GLU A CA 1
ATOM 2861 C C . GLU A 1 352 ? -3.770 16.660 -10.677 1.00 90.44 352 GLU A C 1
ATOM 2863 O O . GLU A 1 352 ? -4.755 16.307 -10.028 1.00 90.44 352 GLU A O 1
ATOM 2868 N N . TYR A 1 353 ? -2.736 15.843 -10.899 1.00 89.56 353 TYR A N 1
ATOM 2869 C CA . TYR A 1 353 ? -2.668 14.476 -10.384 1.00 89.56 353 TYR A CA 1
ATOM 2870 C C . TYR A 1 353 ? -2.585 14.425 -8.850 1.00 89.56 353 TYR A C 1
ATOM 2872 O O . TYR A 1 353 ? -3.346 13.686 -8.228 1.00 89.56 353 TYR A O 1
ATOM 2880 N N . ILE A 1 354 ? -1.740 15.246 -8.219 1.00 90.25 354 ILE A N 1
ATOM 2881 C CA . ILE A 1 354 ? -1.635 15.307 -6.747 1.00 90.25 354 ILE A CA 1
ATOM 2882 C C . ILE A 1 354 ? -2.977 15.738 -6.129 1.00 90.25 354 ILE A C 1
ATOM 2884 O O . ILE A 1 354 ? -3.428 15.148 -5.147 1.00 90.25 354 ILE A O 1
ATOM 2888 N N . ASN A 1 355 ? -3.660 16.713 -6.740 1.00 91.94 355 ASN A N 1
ATOM 2889 C CA . ASN A 1 355 ? -5.001 17.133 -6.319 1.00 91.94 355 ASN A CA 1
ATOM 2890 C C . ASN A 1 355 ? -6.026 15.989 -6.423 1.00 91.94 355 ASN A C 1
ATOM 2892 O O . ASN A 1 355 ? -6.848 15.810 -5.524 1.00 91.94 355 ASN A O 1
ATOM 2896 N N . PHE A 1 356 ? -5.971 15.198 -7.500 1.00 90.75 356 PHE A N 1
ATOM 2897 C CA . PHE A 1 356 ? -6.825 14.022 -7.678 1.00 90.75 356 PHE A CA 1
ATOM 2898 C C . PHE A 1 356 ? -6.576 12.954 -6.599 1.00 90.75 356 PHE A C 1
ATOM 2900 O O . PHE A 1 356 ? -7.532 12.421 -6.031 1.00 90.75 356 PHE A O 1
ATOM 2907 N N . VAL A 1 357 ? -5.311 12.678 -6.265 1.00 89.69 357 VAL A N 1
ATOM 2908 C CA . VAL A 1 357 ? -4.942 11.732 -5.198 1.00 89.69 357 VAL A CA 1
ATOM 2909 C C . VAL A 1 357 ? -5.436 12.217 -3.832 1.00 89.69 357 VAL A C 1
ATOM 2911 O O . VAL A 1 357 ? -5.986 11.433 -3.057 1.00 89.69 357 VAL A O 1
ATOM 2914 N N . ALA A 1 358 ? -5.315 13.515 -3.545 1.00 91.44 358 ALA A N 1
ATOM 2915 C CA . ALA A 1 358 ? -5.837 14.102 -2.314 1.00 91.44 358 ALA A CA 1
ATOM 2916 C C . ALA A 1 358 ? -7.362 13.933 -2.192 1.00 91.44 358 ALA A C 1
ATOM 2918 O O . ALA A 1 358 ? -7.852 13.489 -1.153 1.00 91.44 358 ALA A O 1
ATOM 2919 N N . ASP A 1 359 ? -8.113 14.208 -3.262 1.00 90.75 359 ASP A N 1
ATOM 2920 C CA . ASP A 1 359 ? -9.567 14.005 -3.294 1.00 90.75 359 ASP A CA 1
ATOM 2921 C C . ASP A 1 359 ? -9.969 12.532 -3.137 1.00 90.75 359 ASP A C 1
ATOM 2923 O O . ASP A 1 359 ? -11.003 12.230 -2.532 1.00 90.75 359 ASP A O 1
ATOM 2927 N N . TYR A 1 360 ? -9.171 11.603 -3.672 1.00 89.69 360 TYR A N 1
ATOM 2928 C CA . TYR A 1 360 ? -9.394 10.172 -3.484 1.00 89.69 360 TYR A CA 1
ATOM 2929 C C . TYR A 1 360 ? -9.318 9.791 -2.000 1.00 89.69 360 TYR A C 1
ATOM 2931 O O . TYR A 1 360 ? -10.245 9.159 -1.485 1.00 89.69 360 TYR A O 1
ATOM 2939 N N . TRP A 1 361 ? -8.263 10.208 -1.295 1.00 90.25 361 TRP A N 1
ATOM 2940 C CA . TRP A 1 361 ? -8.078 9.887 0.123 1.00 90.25 361 TRP A CA 1
ATOM 2941 C C . TRP A 1 361 ? -9.074 10.607 1.037 1.00 90.25 361 TRP A C 1
ATOM 2943 O O . TRP A 1 361 ? -9.583 9.992 1.975 1.00 90.25 361 TRP A O 1
ATOM 2953 N N . LEU A 1 362 ? -9.439 11.856 0.727 1.00 91.25 362 LEU A N 1
ATOM 2954 C CA . LEU A 1 362 ? -10.527 12.567 1.411 1.00 91.25 362 LEU A CA 1
ATOM 2955 C C . LEU A 1 362 ? -11.842 11.779 1.346 1.00 91.25 362 LEU A C 1
ATOM 2957 O O . LEU A 1 362 ? -12.488 11.554 2.371 1.00 91.25 362 LEU A O 1
ATOM 2961 N N . ASN A 1 363 ? -12.184 11.267 0.162 1.00 90.38 363 ASN A N 1
ATOM 2962 C CA . ASN A 1 363 ? -13.369 10.436 -0.022 1.00 90.38 363 ASN A CA 1
ATOM 2963 C C . ASN A 1 363 ? -13.271 9.097 0.738 1.00 90.38 363 ASN A C 1
ATOM 2965 O O . ASN A 1 363 ? -14.266 8.631 1.290 1.00 90.38 363 ASN A O 1
ATOM 2969 N N . GLN A 1 364 ? -12.084 8.481 0.822 1.00 87.25 364 GLN A N 1
ATOM 2970 C CA . GLN A 1 364 ? -11.887 7.258 1.617 1.00 87.25 364 GLN A CA 1
ATOM 2971 C C . GLN A 1 364 ? -12.067 7.494 3.124 1.00 87.25 364 GLN A C 1
ATOM 2973 O O . GLN A 1 364 ? -12.629 6.628 3.805 1.00 87.25 364 GLN A O 1
ATOM 2978 N N . LEU A 1 365 ? -11.645 8.658 3.630 1.00 88.44 365 LEU A N 1
ATOM 2979 C CA . LEU A 1 365 ? -11.873 9.103 5.011 1.00 88.44 365 LEU A CA 1
ATOM 2980 C C . LEU A 1 365 ? -13.346 9.463 5.291 1.00 88.44 365 LEU A C 1
ATOM 2982 O O . LEU A 1 365 ? -13.746 9.492 6.453 1.00 88.44 365 LEU A O 1
ATOM 2986 N N . GLY A 1 366 ? -14.157 9.671 4.248 1.00 89.56 366 GLY A N 1
ATOM 2987 C CA . GLY A 1 366 ? -15.581 10.004 4.349 1.00 89.56 366 GLY A CA 1
ATOM 2988 C C . GLY A 1 366 ? -15.884 11.505 4.354 1.00 89.56 366 GLY A C 1
ATOM 2989 O O . GLY A 1 366 ? -16.946 11.892 4.836 1.00 89.56 366 GLY A O 1
ATOM 2990 N N . TYR A 1 367 ? -14.971 12.336 3.844 1.00 92.44 367 TYR A N 1
ATOM 2991 C CA . TYR A 1 367 ? -15.144 13.786 3.713 1.00 92.44 367 TYR A CA 1
ATOM 2992 C C . TYR A 1 367 ? -15.351 14.204 2.253 1.00 92.44 367 TYR A C 1
ATOM 2994 O O . TYR A 1 367 ? -15.008 13.468 1.323 1.00 92.44 367 TYR A O 1
ATOM 3002 N N . ASP A 1 368 ? -15.898 15.404 2.054 1.00 92.38 368 ASP A N 1
ATOM 3003 C CA . ASP A 1 368 ? -16.116 15.952 0.717 1.00 92.38 368 ASP A CA 1
ATOM 3004 C C . ASP A 1 368 ? -14.800 16.253 -0.010 1.00 92.38 368 ASP A C 1
ATOM 3006 O O . ASP A 1 368 ? -13.772 16.583 0.583 1.00 92.38 368 ASP A O 1
ATOM 3010 N N . LYS A 1 369 ? -14.853 16.190 -1.340 1.00 91.38 369 LYS A N 1
ATOM 3011 C CA . LYS A 1 369 ? -13.727 16.561 -2.202 1.00 91.38 369 LYS A CA 1
ATOM 3012 C C . LYS A 1 369 ? -13.438 18.058 -2.107 1.00 91.38 369 LYS A C 1
ATOM 3014 O O . LYS A 1 369 ? -14.353 18.873 -1.994 1.00 91.38 369 LYS A O 1
ATOM 3019 N N . VAL A 1 370 ? -12.164 18.419 -2.222 1.00 91.06 370 VAL A N 1
ATOM 3020 C CA . VAL A 1 370 ? -11.700 19.811 -2.174 1.00 91.06 370 VAL A CA 1
ATOM 3021 C C . VAL A 1 370 ? -11.435 20.362 -3.573 1.00 91.06 370 VAL A C 1
ATOM 3023 O O . VAL A 1 370 ? -11.712 21.537 -3.813 1.00 91.06 370 VAL A O 1
ATOM 3026 N N . TYR A 1 371 ? -10.903 19.545 -4.486 1.00 88.44 371 TYR A N 1
ATOM 3027 C CA . TYR A 1 371 ? -10.386 20.024 -5.772 1.00 88.44 371 TYR A CA 1
ATOM 3028 C C . TYR A 1 371 ? -11.296 19.696 -6.962 1.00 88.44 371 TYR A C 1
ATOM 3030 O O . TYR A 1 371 ? -11.364 20.469 -7.916 1.00 88.44 371 TYR A O 1
ATOM 3038 N N . GLY A 1 372 ? -12.013 18.573 -6.919 1.00 84.88 372 GLY A N 1
ATOM 3039 C CA . GLY A 1 372 ? -12.865 18.093 -8.007 1.00 84.88 372 GLY A CA 1
ATOM 3040 C C . GLY A 1 372 ? -12.093 17.715 -9.276 1.00 84.88 372 GLY A C 1
ATOM 3041 O O . GLY A 1 372 ? -12.679 17.706 -10.358 1.00 84.88 372 GLY A O 1
ATOM 3042 N N . CYS A 1 373 ? -10.789 17.439 -9.170 1.00 81.88 373 CYS A N 1
ATOM 3043 C CA . CYS A 1 373 ? -9.934 17.148 -10.320 1.00 81.88 373 CYS A CA 1
ATOM 3044 C C . CYS A 1 373 ? -10.155 15.723 -10.856 1.00 81.88 373 CYS A C 1
ATOM 3046 O O . CYS A 1 373 ? -10.524 14.805 -10.122 1.00 81.88 373 CYS A O 1
ATOM 3048 N N . VAL A 1 374 ? -9.899 15.540 -12.152 1.00 83.19 374 VAL A N 1
ATOM 3049 C CA . VAL A 1 374 ? -9.882 14.232 -12.827 1.00 83.19 374 VAL A CA 1
ATOM 3050 C C . VAL A 1 374 ? -8.427 13.815 -13.024 1.00 83.19 374 VAL A C 1
ATOM 3052 O O . VAL A 1 374 ? -7.569 14.680 -13.189 1.00 83.19 374 VAL A O 1
ATOM 3055 N N . ASN A 1 375 ? -8.146 12.509 -13.007 1.00 83.69 375 ASN A N 1
ATOM 3056 C CA . ASN A 1 375 ? -6.805 11.988 -13.257 1.00 83.69 375 ASN A CA 1
ATOM 3057 C C . ASN A 1 375 ? -6.296 12.436 -14.649 1.00 83.69 375 ASN A C 1
ATOM 3059 O O . ASN A 1 375 ? -6.902 12.061 -15.654 1.00 83.69 375 ASN A O 1
ATOM 3063 N N . PRO A 1 376 ? -5.195 13.209 -14.741 1.00 83.62 376 PRO A N 1
ATOM 3064 C CA . PRO A 1 376 ? -4.641 13.653 -16.021 1.00 83.62 376 PRO A CA 1
ATOM 3065 C C . PRO A 1 376 ? -3.785 12.579 -16.715 1.00 83.62 376 PRO A C 1
ATOM 3067 O O . PRO A 1 376 ? -3.380 12.760 -17.865 1.00 83.62 376 PRO A O 1
ATOM 3070 N N . PHE A 1 377 ? -3.478 11.469 -16.037 1.00 81.44 377 PHE A N 1
ATOM 3071 C CA . PHE A 1 377 ? -2.610 10.408 -16.535 1.00 81.44 377 PHE A CA 1
ATOM 3072 C C . PHE A 1 377 ? -3.384 9.094 -16.706 1.00 81.44 377 PHE A C 1
ATOM 3074 O O . PHE A 1 377 ? -3.425 8.263 -15.803 1.00 81.44 377 PHE A O 1
ATOM 3081 N N . GLU A 1 378 ? -3.912 8.845 -17.907 1.00 72.00 378 GLU A N 1
ATOM 3082 C CA . GLU A 1 378 ? -4.647 7.604 -18.242 1.00 72.00 378 GLU A CA 1
ATOM 3083 C C . GLU A 1 378 ? -3.836 6.320 -17.977 1.00 72.00 378 GLU A C 1
ATOM 3085 O O . GLU A 1 378 ? -4.371 5.258 -17.676 1.00 72.00 378 GLU A O 1
ATOM 3090 N N . TRP A 1 379 ? -2.506 6.402 -18.065 1.00 68.44 379 TRP A N 1
ATOM 3091 C CA . TRP A 1 379 ? -1.610 5.275 -17.794 1.00 68.44 379 TRP A CA 1
ATOM 3092 C C . TRP A 1 379 ? -1.420 4.991 -16.299 1.00 68.44 379 TRP A C 1
ATOM 3094 O O . TRP A 1 379 ? -0.929 3.915 -15.962 1.00 68.44 379 TRP A O 1
ATOM 3104 N N . MET A 1 380 ? -1.820 5.909 -15.414 1.00 65.25 380 MET A N 1
ATOM 3105 C CA . MET A 1 380 ? -1.900 5.635 -13.979 1.00 65.25 380 MET A CA 1
ATOM 3106 C C . MET A 1 380 ? -3.143 4.814 -13.634 1.00 65.25 380 MET A C 1
ATOM 3108 O O . MET A 1 380 ? -3.049 3.966 -12.754 1.00 65.25 380 MET A O 1
ATOM 3112 N N . ASP A 1 381 ? -4.251 4.948 -14.374 1.00 51.75 381 ASP A N 1
ATOM 3113 C CA . ASP A 1 381 ? -5.457 4.127 -14.159 1.00 51.75 381 ASP A CA 1
ATOM 3114 C C . ASP A 1 381 ? -5.217 2.636 -14.459 1.00 51.75 381 ASP A C 1
ATOM 3116 O O . ASP A 1 381 ? -5.897 1.769 -13.915 1.00 51.75 381 ASP A O 1
ATOM 3120 N N . MET A 1 382 ? -4.202 2.314 -15.273 1.00 39.91 382 MET A N 1
ATOM 3121 C CA . MET A 1 382 ? -3.777 0.929 -15.504 1.00 39.91 382 MET A CA 1
ATOM 3122 C C . MET A 1 382 ? -3.148 0.269 -14.267 1.00 39.91 382 MET A C 1
ATOM 3124 O O . MET A 1 382 ? -2.990 -0.951 -14.264 1.00 39.91 382 MET A O 1
ATOM 3128 N N . ILE A 1 383 ? -2.738 1.034 -13.245 1.00 47.25 383 ILE A N 1
ATOM 3129 C CA . ILE A 1 383 ? -1.912 0.501 -12.149 1.00 47.25 383 ILE A CA 1
ATOM 3130 C C . ILE A 1 383 ? -2.336 0.988 -10.753 1.00 47.25 383 ILE A C 1
ATOM 3132 O O . ILE A 1 383 ? -2.191 0.231 -9.795 1.00 47.25 383 ILE A O 1
ATOM 3136 N N . SER A 1 384 ? -2.866 2.201 -10.588 1.00 42.03 384 SER A N 1
ATOM 3137 C CA . SER A 1 384 ? -2.969 2.836 -9.272 1.00 42.03 384 SER A CA 1
ATOM 3138 C C . SER A 1 384 ? -4.317 3.526 -9.052 1.00 42.03 384 SER A C 1
ATOM 3140 O O . SER A 1 384 ? -4.723 4.359 -9.853 1.00 42.03 384 SER A O 1
ATOM 3142 N N . LEU A 1 385 ? -4.957 3.192 -7.922 1.00 40.50 385 LEU A N 1
ATOM 3143 C CA . LEU A 1 385 ? -6.137 3.802 -7.262 1.00 40.50 385 LEU A CA 1
ATOM 3144 C C . LEU A 1 385 ? -7.469 3.043 -7.326 1.00 40.50 385 LEU A C 1
ATOM 3146 O O . LEU A 1 385 ? -8.313 3.249 -6.457 1.00 40.50 385 LEU A O 1
ATOM 3150 N N . GLN A 1 386 ? -7.634 2.062 -8.209 1.00 34.28 386 GLN A N 1
ATOM 3151 C CA . GLN A 1 386 ? -8.613 0.987 -8.015 1.00 34.28 386 GLN A CA 1
ATOM 3152 C C . GLN A 1 386 ? -8.026 -0.316 -8.539 1.00 34.28 386 GLN A C 1
ATOM 3154 O O . GLN A 1 386 ? -7.527 -0.369 -9.657 1.00 34.28 386 GLN A O 1
ATOM 3159 N N . GLY A 1 387 ? -8.141 -1.390 -7.757 1.00 33.12 387 GLY A N 1
ATOM 3160 C CA . GLY A 1 387 ? -7.968 -2.758 -8.240 1.00 33.12 387 GLY A CA 1
ATOM 3161 C C . GLY A 1 387 ? -9.037 -3.122 -9.275 1.00 33.12 387 GLY A C 1
ATOM 3162 O O . GLY A 1 387 ? -9.926 -3.920 -8.995 1.00 33.12 387 GLY A O 1
ATOM 3163 N N . LYS A 1 388 ? -8.968 -2.505 -10.456 1.00 28.95 388 LYS A N 1
ATOM 3164 C CA . LYS A 1 388 ? -9.757 -2.801 -11.653 1.00 28.95 388 LYS A CA 1
ATOM 3165 C C . LYS A 1 388 ? -8.851 -2.938 -12.877 1.00 28.95 388 LYS A C 1
ATOM 3167 O O . LYS A 1 388 ? -9.146 -2.457 -13.955 1.00 28.95 388 LYS A O 1
ATOM 3172 N N . THR A 1 389 ? -7.767 -3.673 -12.704 1.00 24.69 389 THR A N 1
ATOM 3173 C CA . THR A 1 389 ? -7.507 -4.852 -13.530 1.00 24.69 389 THR A CA 1
ATOM 3174 C C . THR A 1 389 ? -7.001 -5.923 -12.578 1.00 24.69 389 THR A C 1
ATOM 3176 O O . THR A 1 389 ? -6.299 -5.636 -11.606 1.00 24.69 389 THR A O 1
ATOM 3179 N N . ASN A 1 390 ? -7.463 -7.149 -12.776 1.00 29.84 390 ASN A N 1
ATOM 3180 C CA . ASN A 1 390 ? -7.122 -8.294 -11.957 1.00 29.84 390 ASN A CA 1
ATOM 3181 C C . ASN A 1 390 ? -5.596 -8.462 -11.891 1.00 29.84 390 ASN A C 1
ATOM 3183 O O . ASN A 1 390 ? -4.981 -9.059 -12.766 1.00 29.84 390 ASN A O 1
ATOM 3187 N N . PHE A 1 391 ? -4.964 -8.013 -10.806 1.00 31.28 391 PHE A N 1
ATOM 3188 C CA . PHE A 1 391 ? -3.582 -8.401 -10.495 1.00 31.28 391 PHE A CA 1
ATOM 3189 C C . PHE A 1 391 ? -3.473 -9.920 -10.233 1.00 31.28 391 PHE A C 1
ATOM 3191 O O . PHE A 1 391 ? -2.395 -10.501 -10.321 1.00 31.28 391 PHE A O 1
ATOM 3198 N N . PHE A 1 392 ? -4.615 -10.584 -10.006 1.00 30.59 392 PHE A N 1
ATOM 3199 C CA . PHE A 1 392 ? -4.749 -12.040 -10.024 1.00 30.59 392 PHE A CA 1
ATOM 3200 C C . PHE A 1 392 ? -4.632 -12.669 -11.426 1.00 30.59 392 PHE A C 1
ATOM 3202 O O . PHE A 1 392 ? -4.415 -13.872 -11.506 1.00 30.59 392 PHE A O 1
ATOM 3209 N N . GLU A 1 393 ? -4.719 -11.900 -12.517 1.00 30.59 393 GLU A N 1
ATOM 3210 C CA . GLU A 1 393 ? -4.543 -12.422 -13.883 1.00 30.59 393 GLU A CA 1
ATOM 3211 C C . GLU A 1 393 ? -3.091 -12.343 -14.378 1.00 30.59 393 GLU A C 1
ATOM 3213 O O . GLU A 1 393 ? -2.723 -13.126 -15.243 1.00 30.59 393 GLU A O 1
ATOM 3218 N N . ASN A 1 394 ? -2.231 -11.489 -13.801 1.00 30.38 394 ASN A N 1
ATOM 3219 C CA . ASN A 1 394 ? -0.850 -11.316 -14.293 1.00 30.38 394 ASN A CA 1
ATOM 3220 C C . ASN A 1 394 ? 0.280 -11.567 -13.268 1.00 30.38 394 ASN A C 1
ATOM 3222 O O . ASN A 1 394 ? 1.445 -11.388 -13.618 1.00 30.38 394 ASN A O 1
ATOM 3226 N N . ARG A 1 395 ? 0.000 -12.005 -12.026 1.00 32.34 395 ARG A N 1
ATOM 3227 C CA . ARG A 1 395 ? 1.049 -12.344 -11.026 1.00 32.34 395 ARG A CA 1
ATOM 3228 C C . ARG A 1 395 ? 0.765 -13.553 -10.121 1.00 32.34 395 ARG A C 1
ATOM 3230 O O . ARG A 1 395 ? 1.303 -13.638 -9.021 1.00 32.34 395 ARG A O 1
ATOM 3237 N N . VAL A 1 396 ? -0.031 -14.529 -10.557 1.00 29.36 396 VAL A N 1
ATOM 3238 C CA . VAL A 1 396 ? -0.218 -15.770 -9.766 1.00 29.36 396 VAL A CA 1
ATOM 3239 C C . VAL A 1 396 ? 0.797 -16.865 -10.130 1.00 29.36 396 VAL A C 1
ATOM 3241 O O . VAL A 1 396 ? 0.900 -17.859 -9.421 1.00 29.36 396 VAL A O 1
ATOM 3244 N N . THR A 1 397 ? 1.630 -16.680 -11.156 1.00 31.56 397 THR A N 1
ATOM 3245 C CA . THR A 1 397 ? 2.601 -17.710 -11.564 1.00 31.56 397 THR A CA 1
ATOM 3246 C C . THR A 1 397 ? 3.952 -17.665 -10.845 1.00 31.56 397 THR A C 1
ATOM 3248 O O . THR A 1 397 ? 4.686 -18.635 -10.956 1.00 31.56 397 THR A O 1
ATOM 3251 N N . GLU A 1 398 ? 4.282 -16.629 -10.060 1.00 31.20 398 GLU A N 1
ATOM 3252 C CA . GLU A 1 398 ? 5.621 -16.537 -9.427 1.00 31.20 398 GLU A CA 1
ATOM 3253 C C . GLU A 1 398 ? 5.655 -16.284 -7.909 1.00 31.20 398 GLU A C 1
ATOM 3255 O O . GLU A 1 398 ? 6.721 -16.388 -7.315 1.00 31.20 398 GLU A O 1
ATOM 3260 N N . TYR A 1 399 ? 4.525 -16.054 -7.228 1.00 30.77 399 TYR A N 1
ATOM 3261 C CA . TYR A 1 399 ? 4.528 -15.742 -5.783 1.00 30.77 399 TYR A CA 1
ATOM 3262 C C . TYR A 1 399 ? 3.601 -16.611 -4.936 1.00 30.77 399 TYR A C 1
ATOM 3264 O O . TYR A 1 399 ? 2.849 -16.141 -4.088 1.00 30.77 399 TYR A O 1
ATOM 3272 N N . SER A 1 400 ? 3.706 -17.923 -5.118 1.00 24.80 400 SER A N 1
ATOM 3273 C CA . SER A 1 400 ? 3.376 -18.875 -4.057 1.00 24.80 400 SER A CA 1
ATOM 3274 C C . SER A 1 400 ? 4.659 -19.612 -3.706 1.00 24.80 400 SER A C 1
ATOM 3276 O O . SER A 1 400 ? 4.956 -20.608 -4.355 1.00 24.80 400 SER A O 1
ATOM 3278 N N . LYS A 1 401 ? 5.447 -19.125 -2.731 1.00 26.67 401 LYS A N 1
ATOM 3279 C CA . LYS A 1 401 ? 6.618 -19.870 -2.232 1.00 26.67 401 LYS A CA 1
ATOM 3280 C C . LYS A 1 401 ? 6.160 -21.296 -1.881 1.00 26.67 401 LYS A C 1
ATOM 3282 O O . LYS A 1 401 ? 5.370 -21.461 -0.945 1.00 26.67 401 LYS A O 1
ATOM 3287 N N . PRO A 1 402 ? 6.606 -22.328 -2.617 1.00 30.38 402 PRO A N 1
ATOM 3288 C CA . PRO A 1 402 ? 6.381 -23.703 -2.230 1.00 30.38 402 PRO A CA 1
ATOM 3289 C C . PRO A 1 402 ? 7.310 -23.975 -1.045 1.00 30.38 402 PRO A C 1
ATOM 3291 O O . PRO A 1 402 ? 8.502 -23.685 -1.120 1.00 30.38 402 PRO A O 1
ATOM 3294 N N . SER A 1 403 ? 6.809 -24.643 -0.007 1.00 26.42 403 SER A N 1
ATOM 3295 C CA . SER A 1 403 ? 7.611 -25.289 1.053 1.00 26.42 403 SER A CA 1
ATOM 3296 C C . SER A 1 403 ? 8.045 -24.410 2.242 1.00 26.42 403 SER A C 1
ATOM 3298 O O . SER A 1 403 ? 9.183 -23.965 2.334 1.00 26.42 403 SER A O 1
ATOM 3300 N N . ILE A 1 404 ? 7.202 -24.343 3.279 1.00 28.25 404 ILE A N 1
ATOM 3301 C CA . ILE A 1 404 ? 7.721 -24.611 4.630 1.00 28.25 404 ILE A CA 1
ATOM 3302 C C . ILE A 1 404 ? 7.711 -26.133 4.758 1.00 28.25 404 ILE A C 1
ATOM 3304 O O . ILE A 1 404 ? 6.655 -26.761 4.846 1.00 28.25 404 ILE A O 1
ATOM 3308 N N . LEU A 1 405 ? 8.904 -26.713 4.656 1.00 25.41 405 LEU A N 1
ATOM 3309 C CA . LEU A 1 405 ? 9.200 -28.113 4.927 1.00 25.41 405 LEU A CA 1
ATOM 3310 C C . LEU A 1 405 ? 8.752 -28.452 6.357 1.00 25.41 405 LEU A C 1
ATOM 3312 O O . LEU A 1 405 ? 9.467 -28.199 7.320 1.00 25.41 405 LEU A O 1
ATOM 3316 N N . LEU A 1 406 ? 7.564 -29.038 6.493 1.00 26.64 406 LEU A N 1
ATOM 3317 C CA . LEU A 1 406 ? 7.343 -30.026 7.539 1.00 26.64 406 LEU A CA 1
ATOM 3318 C C . LEU A 1 406 ? 7.955 -31.327 7.036 1.00 26.64 406 LEU A C 1
ATOM 3320 O O . LEU A 1 406 ? 7.675 -31.754 5.912 1.00 26.64 406 LEU A O 1
ATOM 3324 N N . ASP A 1 407 ? 8.814 -31.900 7.870 1.00 25.33 407 ASP A N 1
ATOM 3325 C CA . ASP A 1 407 ? 9.488 -33.168 7.650 1.00 25.33 407 ASP A CA 1
ATOM 3326 C C . ASP A 1 407 ? 8.555 -34.191 6.995 1.00 25.33 407 ASP A C 1
ATOM 3328 O O . ASP A 1 407 ? 7.453 -34.487 7.475 1.00 25.33 407 ASP A O 1
ATOM 3332 N N . ARG A 1 408 ? 9.003 -34.708 5.850 1.00 30.94 408 ARG A N 1
ATOM 3333 C CA . ARG A 1 408 ? 8.308 -35.723 5.059 1.00 30.94 408 ARG A CA 1
ATOM 3334 C C . ARG A 1 408 ? 8.461 -37.084 5.731 1.00 30.94 408 ARG A C 1
ATOM 3336 O O . ARG A 1 408 ? 9.067 -37.992 5.177 1.00 30.94 408 ARG A O 1
ATOM 3343 N N . GLU A 1 409 ? 7.827 -37.259 6.882 1.00 30.06 409 GLU A N 1
ATOM 3344 C CA . GLU A 1 409 ? 7.527 -38.582 7.416 1.00 30.06 409 GLU A CA 1
ATOM 3345 C C . GLU A 1 409 ? 6.018 -38.753 7.567 1.00 30.06 409 GLU A C 1
ATOM 3347 O O . GLU A 1 409 ? 5.367 -38.052 8.334 1.00 30.06 409 GLU A O 1
ATOM 3352 N N . ARG A 1 410 ? 5.467 -39.690 6.778 1.00 33.97 410 ARG A N 1
ATOM 3353 C CA . ARG A 1 410 ? 4.146 -40.351 6.880 1.00 33.97 410 ARG A CA 1
ATOM 3354 C C . ARG A 1 410 ? 3.217 -39.845 7.999 1.00 33.97 410 ARG A C 1
ATOM 3356 O O . ARG A 1 410 ? 2.829 -40.600 8.894 1.00 33.97 410 ARG A O 1
ATOM 3363 N N . CYS A 1 411 ? 2.740 -38.610 7.899 1.00 26.86 411 CYS A N 1
ATOM 3364 C CA . CYS A 1 411 ? 1.730 -38.111 8.818 1.00 26.86 411 CYS A CA 1
ATOM 3365 C C . CYS A 1 411 ? 0.355 -38.539 8.294 1.00 26.86 411 CYS A C 1
ATOM 3367 O O . CYS A 1 411 ? -0.234 -37.936 7.399 1.00 26.86 411 CYS A O 1
ATOM 3369 N N . LYS A 1 412 ? -0.116 -39.674 8.820 1.00 31.86 412 LYS A N 1
ATOM 3370 C CA . LYS A 1 412 ? -1.438 -40.266 8.580 1.00 31.86 412 LYS A CA 1
ATOM 3371 C C . LYS A 1 412 ? -2.513 -39.167 8.570 1.00 31.86 412 LYS A C 1
ATOM 3373 O O . LYS A 1 412 ? -2.666 -38.452 9.558 1.00 31.86 412 LYS A O 1
ATOM 3378 N N . GLY A 1 413 ? -3.287 -39.083 7.483 1.00 32.16 413 GLY A N 1
ATOM 3379 C CA . GLY A 1 413 ? -4.304 -38.059 7.170 1.00 32.16 413 GLY A CA 1
ATOM 3380 C C . GLY A 1 413 ? -5.515 -37.931 8.112 1.00 32.16 413 GLY A C 1
ATOM 3381 O O . GLY A 1 413 ? -6.619 -37.643 7.659 1.00 32.16 413 GLY A O 1
ATOM 3382 N N . LYS A 1 414 ? -5.343 -38.142 9.421 1.00 34.44 414 LYS A N 1
ATOM 3383 C CA . LYS A 1 414 ? -6.359 -37.910 10.456 1.00 34.44 414 LYS A CA 1
ATOM 3384 C C . LYS A 1 414 ? -6.164 -36.589 11.210 1.00 34.44 414 LYS A C 1
ATOM 3386 O O . LYS A 1 414 ? -7.164 -35.995 11.590 1.00 34.44 414 LYS A O 1
ATOM 3391 N N . ALA A 1 415 ? -4.933 -36.097 11.382 1.00 33.34 415 ALA A N 1
ATOM 3392 C CA . ALA A 1 415 ? -4.676 -34.903 12.201 1.00 33.34 415 ALA A CA 1
ATOM 3393 C C . ALA A 1 415 ? -5.100 -33.581 11.520 1.00 33.34 415 ALA A C 1
ATOM 3395 O O . ALA A 1 415 ? -5.682 -32.715 12.164 1.00 33.34 415 ALA A O 1
ATOM 3396 N N . MET A 1 416 ? -4.914 -33.449 10.200 1.00 33.44 416 MET A N 1
ATOM 3397 C CA . MET A 1 416 ? -5.230 -32.209 9.461 1.00 33.44 416 MET A CA 1
ATOM 3398 C C . MET A 1 416 ? -6.730 -32.021 9.164 1.00 33.44 416 MET A C 1
ATOM 3400 O O . MET A 1 416 ? -7.172 -30.932 8.804 1.00 33.44 416 MET A O 1
ATOM 3404 N N . ARG A 1 417 ? -7.536 -33.080 9.317 1.00 37.56 417 ARG A N 1
ATOM 3405 C CA . ARG A 1 417 ? -8.990 -33.041 9.095 1.00 37.56 417 ARG A CA 1
ATOM 3406 C C . ARG A 1 417 ? -9.728 -32.262 10.193 1.00 37.56 417 ARG A C 1
ATOM 3408 O O . ARG A 1 417 ? -10.868 -31.872 9.991 1.00 37.56 417 ARG A O 1
ATOM 3415 N N . ALA A 1 418 ? -9.072 -32.004 11.328 1.00 40.94 418 ALA A N 1
ATOM 3416 C CA . ALA A 1 418 ? -9.660 -31.339 12.489 1.00 40.94 418 ALA A CA 1
ATOM 3417 C C . ALA A 1 418 ? -10.007 -29.849 12.266 1.00 40.94 418 ALA A C 1
ATOM 3419 O O . ALA A 1 418 ? -10.845 -29.318 12.988 1.00 40.94 418 ALA A O 1
ATOM 3420 N N . TYR A 1 419 ? -9.412 -29.180 11.266 1.00 41.66 419 TYR A N 1
ATOM 3421 C CA . TYR A 1 419 ? -9.624 -27.744 11.005 1.00 41.66 419 TYR A CA 1
ATOM 3422 C C . TYR A 1 419 ? -10.686 -27.422 9.940 1.00 41.66 419 TYR A C 1
ATOM 3424 O O . TYR A 1 419 ? -11.112 -26.272 9.824 1.00 41.66 419 TYR A O 1
ATOM 3432 N N . ILE A 1 420 ? -11.131 -28.410 9.161 1.00 43.94 420 ILE A N 1
ATOM 3433 C CA . ILE A 1 420 ? -12.118 -28.215 8.092 1.00 43.94 420 ILE A CA 1
ATOM 3434 C C . ILE A 1 420 ? -13.474 -28.698 8.598 1.00 43.94 420 ILE A C 1
ATOM 3436 O O . ILE A 1 420 ? -13.596 -29.810 9.112 1.00 43.94 420 ILE A O 1
ATOM 3440 N N . ARG A 1 421 ? -14.503 -27.850 8.487 1.00 52.19 421 ARG A N 1
ATOM 3441 C CA . ARG A 1 421 ? -15.856 -28.208 8.928 1.00 52.19 421 ARG A CA 1
ATOM 3442 C C . ARG A 1 421 ? -16.384 -29.392 8.110 1.00 52.19 421 ARG A C 1
ATOM 3444 O O . ARG A 1 421 ? -16.207 -29.425 6.893 1.00 52.19 421 ARG A O 1
ATOM 3451 N N . GLN A 1 422 ? -17.084 -30.313 8.780 1.00 51.91 422 GLN A N 1
ATOM 3452 C CA . GLN A 1 422 ? -17.895 -31.345 8.123 1.00 51.91 422 GLN A CA 1
ATOM 3453 C C . GLN A 1 422 ? -18.843 -30.646 7.131 1.00 51.91 422 GLN A C 1
ATOM 3455 O O . GLN A 1 422 ? -19.575 -29.760 7.563 1.00 51.91 422 GLN A O 1
ATOM 3460 N N . ASP A 1 423 ? -18.796 -31.022 5.845 1.00 65.94 423 ASP A N 1
ATOM 3461 C CA . ASP A 1 423 ? -19.479 -30.452 4.655 1.00 65.94 423 ASP A CA 1
ATOM 3462 C C . ASP A 1 423 ? -18.632 -29.655 3.645 1.00 65.94 423 ASP A C 1
ATOM 3464 O O . ASP A 1 423 ? -19.186 -29.213 2.622 1.00 65.94 423 ASP A O 1
ATOM 3468 N N . ALA A 1 424 ? -17.320 -29.511 3.840 1.00 72.94 424 ALA A N 1
ATOM 3469 C CA . ALA A 1 424 ? -16.461 -28.898 2.825 1.00 72.94 424 ALA A CA 1
ATOM 3470 C C . ALA A 1 424 ? -16.458 -29.713 1.517 1.00 72.94 424 ALA A C 1
ATOM 3472 O O . ALA A 1 424 ? -16.344 -30.941 1.523 1.00 72.94 424 ALA A O 1
ATOM 3473 N N . GLY A 1 425 ? -16.609 -29.030 0.382 1.00 84.88 425 GLY A N 1
ATOM 3474 C CA . GLY A 1 425 ? -16.579 -29.634 -0.947 1.00 84.88 425 GLY A CA 1
ATOM 3475 C C . GLY A 1 425 ? -15.514 -29.008 -1.837 1.00 84.88 425 GLY A C 1
ATOM 3476 O O . GLY A 1 425 ? -15.220 -27.820 -1.705 1.00 84.88 425 GLY A O 1
ATOM 3477 N N . VAL A 1 426 ? -14.961 -29.808 -2.745 1.00 87.94 426 VAL A N 1
ATOM 3478 C CA . VAL A 1 426 ? -14.124 -29.321 -3.848 1.00 87.94 426 VAL A CA 1
ATOM 3479 C C . VAL A 1 426 ? -15.003 -29.124 -5.070 1.00 87.94 426 VAL A C 1
ATOM 3481 O O . VAL A 1 426 ? -15.672 -30.061 -5.499 1.00 87.94 426 VAL A O 1
ATOM 3484 N N . VAL A 1 427 ? -15.005 -27.915 -5.621 1.00 88.19 427 VAL A N 1
ATOM 3485 C CA . VAL A 1 427 ? -15.591 -27.616 -6.930 1.00 88.19 427 VAL A CA 1
ATOM 3486 C C . VAL A 1 427 ? -14.450 -27.512 -7.929 1.00 88.19 427 VAL A C 1
ATOM 3488 O O . VAL A 1 427 ? -13.531 -26.743 -7.668 1.00 88.19 427 VAL A O 1
ATOM 3491 N N . PHE A 1 428 ? -14.467 -28.279 -9.017 1.00 90.88 428 PHE A N 1
ATOM 3492 C CA . PHE A 1 428 ? -13.365 -28.286 -9.983 1.00 90.88 428 PHE A CA 1
ATOM 3493 C C . PHE A 1 428 ? -13.848 -28.376 -11.430 1.00 90.88 428 PHE A C 1
ATOM 3495 O O . PHE A 1 428 ? -14.953 -28.855 -11.690 1.00 90.88 428 PHE A O 1
ATOM 3502 N N . GLN A 1 429 ? -12.994 -27.917 -12.342 1.00 89.06 429 GLN A N 1
ATOM 3503 C CA . GLN A 1 429 ? -13.156 -28.008 -13.791 1.00 89.06 429 GLN A CA 1
ATOM 3504 C C . GLN A 1 429 ? -11.776 -28.227 -14.414 1.00 89.06 429 GLN A C 1
ATOM 3506 O O . GLN A 1 429 ? -10.797 -27.618 -13.969 1.00 89.06 429 GLN A O 1
ATOM 3511 N N . CYS A 1 430 ? -11.691 -29.073 -15.439 1.00 88.44 430 CYS A N 1
ATOM 3512 C CA . CYS A 1 430 ? -10.484 -29.195 -16.250 1.00 88.44 430 CYS A CA 1
ATOM 3513 C C . CYS A 1 430 ? -10.742 -28.767 -17.696 1.00 88.44 430 CYS A C 1
ATOM 3515 O O . CYS A 1 430 ? -11.861 -28.868 -18.203 1.00 88.44 430 CYS A O 1
ATOM 3517 N N . GLN A 1 431 ? -9.690 -28.280 -18.348 1.00 86.38 431 GLN A N 1
ATOM 3518 C CA . GLN A 1 431 ? -9.639 -28.121 -19.795 1.00 86.38 431 GLN A CA 1
ATOM 3519 C C . GLN A 1 431 ? -8.741 -29.200 -20.376 1.00 86.38 431 GLN A C 1
ATOM 3521 O O . GLN A 1 431 ? -7.736 -29.599 -19.774 1.00 86.38 431 GLN A O 1
ATOM 3526 N N . THR A 1 432 ? -9.105 -29.658 -21.565 1.00 88.75 432 THR A N 1
ATOM 3527 C CA . THR A 1 432 ? -8.469 -30.793 -22.219 1.00 88.75 432 THR A CA 1
ATOM 3528 C C . THR A 1 432 ? -8.090 -30.453 -23.648 1.00 88.75 432 THR A C 1
ATOM 3530 O O . THR A 1 432 ? -8.715 -29.604 -24.278 1.00 88.75 432 THR A O 1
ATOM 3533 N N . THR A 1 433 ? -7.104 -31.162 -24.192 1.00 83.94 433 THR A N 1
ATOM 3534 C CA . THR A 1 433 ? -6.716 -31.015 -25.603 1.00 83.94 433 THR A CA 1
ATOM 3535 C C . THR A 1 433 ? -7.774 -31.456 -26.607 1.00 83.94 433 THR A C 1
ATOM 3537 O O . THR A 1 433 ? -7.701 -31.102 -27.781 1.00 83.94 433 THR A O 1
ATOM 3540 N N . GLY A 1 434 ? -8.749 -32.244 -26.166 1.00 82.88 434 GLY A N 1
ATOM 3541 C CA . GLY A 1 434 ? -9.765 -32.826 -27.025 1.00 82.88 434 GLY A CA 1
ATOM 3542 C C . GLY A 1 434 ? -10.821 -33.567 -26.223 1.00 82.88 434 GLY A C 1
ATOM 3543 O O . GLY A 1 434 ? -11.009 -33.320 -25.031 1.00 82.88 434 GLY A O 1
ATOM 3544 N N . LEU A 1 435 ? -11.523 -34.482 -26.888 1.00 80.75 435 LEU A N 1
ATOM 3545 C CA . LEU A 1 435 ? -12.557 -35.316 -26.280 1.00 80.75 435 LEU A CA 1
ATOM 3546 C C . LEU A 1 435 ? -12.136 -36.790 -26.325 1.00 80.75 435 LEU A C 1
ATOM 3548 O O . LEU A 1 435 ? -11.583 -37.234 -27.337 1.00 80.75 435 LEU A O 1
ATOM 3552 N N . PRO A 1 436 ? -12.408 -37.573 -25.268 1.00 82.88 436 PRO A N 1
ATOM 3553 C CA . PRO A 1 436 ? -12.126 -38.993 -25.267 1.00 82.88 436 PRO A CA 1
ATOM 3554 C C . PRO A 1 436 ? -13.176 -39.745 -26.108 1.00 82.88 436 PRO A C 1
ATOM 3556 O O . PRO A 1 436 ? -14.302 -39.266 -26.305 1.00 82.88 436 PRO A O 1
ATOM 3559 N N . PRO A 1 437 ? -12.861 -40.959 -26.585 1.00 80.69 437 PRO A N 1
ATOM 3560 C CA . PRO A 1 437 ? -13.824 -41.830 -27.249 1.00 80.69 437 PRO A CA 1
ATOM 3561 C C . PRO A 1 437 ? -15.052 -42.116 -26.367 1.00 80.69 437 PRO A C 1
ATOM 3563 O O . PRO A 1 437 ? -14.940 -42.313 -25.160 1.00 80.69 437 PRO A O 1
ATOM 3566 N N . ARG A 1 438 ? -16.242 -42.248 -26.973 1.00 70.44 438 ARG A N 1
ATOM 3567 C CA . ARG A 1 438 ? -17.530 -42.418 -26.253 1.00 70.44 438 ARG A CA 1
ATOM 3568 C C . ARG A 1 438 ? -17.616 -43.616 -25.288 1.00 70.44 438 ARG A C 1
ATOM 3570 O O . ARG A 1 438 ? -18.544 -43.662 -24.489 1.00 70.44 438 ARG A O 1
ATOM 3577 N N . LYS A 1 439 ? -16.720 -44.603 -25.388 1.00 72.81 439 LYS A N 1
ATOM 3578 C CA . LYS A 1 439 ? -16.685 -45.808 -24.533 1.00 72.81 439 LYS A CA 1
ATOM 3579 C C . LYS A 1 439 ? -15.377 -45.941 -23.740 1.00 72.81 439 LYS A C 1
ATOM 3581 O O . LYS A 1 439 ? -15.044 -47.045 -23.324 1.00 72.81 439 LYS A O 1
ATOM 3586 N N . ALA A 1 440 ? -14.629 -44.852 -23.577 1.00 78.50 440 ALA A N 1
ATOM 3587 C CA . ALA A 1 440 ? -13.316 -44.909 -22.954 1.00 78.50 440 ALA A CA 1
ATOM 3588 C C . ALA A 1 440 ? -13.397 -45.132 -21.436 1.00 78.50 440 ALA A C 1
ATOM 3590 O O . ALA A 1 440 ? -14.145 -44.445 -20.736 1.00 78.50 440 ALA A O 1
ATOM 3591 N N . THR A 1 441 ? -12.597 -46.057 -20.909 1.00 83.06 441 THR A N 1
ATOM 3592 C CA . THR A 1 441 ? -12.498 -46.324 -19.465 1.00 83.06 441 THR A CA 1
ATOM 3593 C C . THR A 1 441 ? -11.208 -45.737 -18.900 1.00 83.06 441 THR A C 1
ATOM 3595 O O . THR A 1 441 ? -10.157 -46.006 -19.474 1.00 83.06 441 THR A O 1
ATOM 3598 N N . PRO A 1 442 ? -11.233 -44.985 -17.779 1.00 80.94 442 PRO A N 1
ATOM 3599 C CA . PRO A 1 442 ? -10.025 -44.350 -17.234 1.00 80.94 442 PRO A CA 1
ATOM 3600 C C . PRO A 1 442 ? -8.878 -45.318 -16.917 1.00 80.94 442 PRO A C 1
ATOM 3602 O O . PRO A 1 442 ? -7.721 -44.921 -16.964 1.00 80.94 442 PRO A O 1
ATOM 3605 N N . GLU A 1 443 ? -9.192 -46.583 -16.616 1.00 81.19 443 GLU A N 1
ATOM 3606 C CA . GLU A 1 443 ? -8.205 -47.647 -16.372 1.00 81.19 443 GLU A CA 1
ATOM 3607 C C . GLU A 1 443 ? -7.384 -48.004 -17.624 1.00 81.19 443 GLU A C 1
ATOM 3609 O O . GLU A 1 443 ? -6.265 -48.491 -17.505 1.00 81.19 443 GLU A O 1
ATOM 3614 N N . THR A 1 444 ? -7.927 -47.748 -18.818 1.00 83.31 444 THR A N 1
ATOM 3615 C CA . THR A 1 444 ? -7.251 -47.903 -20.114 1.00 83.31 444 THR A CA 1
ATOM 3616 C C . THR A 1 444 ? -6.855 -46.516 -20.612 1.00 83.31 444 THR A C 1
ATOM 3618 O O . THR A 1 444 ? -7.469 -45.955 -21.525 1.00 83.31 444 THR A O 1
ATOM 3621 N N . PHE A 1 445 ? -5.881 -45.911 -19.931 1.00 79.31 445 PHE A N 1
ATOM 3622 C CA . PHE A 1 445 ? -5.513 -44.504 -20.105 1.00 79.31 445 PHE A CA 1
ATOM 3623 C C . PHE A 1 445 ? -5.016 -44.167 -21.521 1.00 79.31 445 PHE A C 1
ATOM 3625 O O . PHE A 1 445 ? -5.061 -43.000 -21.907 1.00 79.31 445 PHE A O 1
ATOM 3632 N N . GLU A 1 446 ? -4.601 -45.156 -22.316 1.00 80.06 446 GLU A N 1
ATOM 3633 C CA . GLU A 1 446 ? -4.206 -45.002 -23.724 1.00 80.06 446 GLU A CA 1
ATOM 3634 C C . GLU A 1 446 ? -5.375 -44.513 -24.591 1.00 80.06 446 GLU A C 1
ATOM 3636 O O . GLU A 1 446 ? -5.199 -43.761 -25.546 1.00 80.06 446 GLU A O 1
ATOM 3641 N N . GLN A 1 447 ? -6.615 -44.856 -24.224 1.00 83.12 447 GLN A N 1
ATOM 3642 C CA . GLN A 1 447 ? -7.808 -44.356 -24.917 1.00 83.12 447 GLN A CA 1
ATOM 3643 C C . GLN A 1 447 ? -8.017 -42.846 -24.720 1.00 83.12 447 GLN A C 1
ATOM 3645 O O . GLN A 1 447 ? -8.810 -42.245 -25.443 1.00 83.12 447 GLN A O 1
ATOM 3650 N N . TYR A 1 448 ? -7.321 -42.239 -23.755 1.00 83.75 448 TYR A N 1
ATOM 3651 C CA . TYR A 1 448 ? -7.354 -40.808 -23.454 1.00 83.75 448 TYR A CA 1
ATOM 3652 C C . TYR A 1 448 ? -6.157 -40.052 -24.056 1.00 83.75 448 TYR A C 1
ATOM 3654 O O . TYR A 1 448 ? -5.998 -38.868 -23.781 1.00 83.75 448 TYR A O 1
ATOM 3662 N N . ASP A 1 449 ? -5.328 -40.674 -24.903 1.00 81.19 449 ASP A N 1
ATOM 3663 C CA . ASP A 1 449 ? -4.181 -39.987 -25.523 1.00 81.19 449 ASP A CA 1
ATOM 3664 C C . ASP A 1 449 ? -4.587 -38.758 -26.352 1.00 81.19 449 ASP A C 1
ATOM 3666 O O . ASP A 1 449 ? -3.865 -37.764 -26.369 1.00 81.19 449 ASP A O 1
ATOM 3670 N N . SER A 1 450 ? -5.781 -38.774 -26.952 1.00 78.00 450 SER A N 1
ATOM 3671 C CA . SER A 1 450 ? -6.358 -37.627 -27.669 1.00 78.00 450 SER A CA 1
ATOM 3672 C C . SER A 1 450 ? -7.029 -36.582 -26.761 1.00 78.00 450 SER A C 1
ATOM 3674 O O . SER A 1 450 ? -7.616 -35.623 -27.258 1.00 78.00 450 SER A O 1
ATOM 3676 N N . CYS A 1 451 ? -7.027 -36.785 -25.441 1.00 85.06 451 CYS A N 1
ATOM 3677 C CA . CYS A 1 451 ? -7.732 -35.963 -24.460 1.00 85.06 451 CYS A CA 1
ATOM 3678 C C . CYS A 1 451 ? -6.923 -35.880 -23.158 1.00 85.06 451 CYS A C 1
ATOM 3680 O O . CYS A 1 451 ? -7.209 -36.573 -22.179 1.00 85.06 451 CYS A O 1
ATOM 3682 N N . ARG A 1 452 ? -5.915 -35.008 -23.156 1.00 87.25 452 ARG A N 1
ATOM 3683 C CA . ARG A 1 452 ? -5.004 -34.783 -22.026 1.00 87.25 452 ARG A CA 1
ATOM 3684 C C . ARG A 1 452 ? -5.378 -33.509 -21.280 1.00 87.25 452 ARG A C 1
ATOM 3686 O O . ARG A 1 452 ? -5.888 -32.576 -21.899 1.00 87.25 452 ARG A O 1
ATOM 3693 N N . VAL A 1 453 ? -5.129 -33.459 -19.971 1.00 89.44 453 VAL A N 1
ATOM 3694 C CA . VAL A 1 453 ? -5.397 -32.256 -19.158 1.00 89.44 453 VAL A CA 1
ATOM 3695 C C . VAL A 1 453 ? -4.353 -31.183 -19.467 1.00 89.44 453 VAL A C 1
ATOM 3697 O O . VAL A 1 453 ? -3.164 -31.425 -19.283 1.00 89.44 453 VAL A O 1
ATOM 3700 N N . VAL A 1 454 ? -4.806 -30.002 -19.892 1.00 88.62 454 VAL A N 1
ATOM 3701 C CA . VAL A 1 454 ? -3.943 -28.830 -20.159 1.00 88.62 454 VAL A CA 1
ATOM 3702 C C . VAL A 1 454 ? -4.105 -27.729 -19.122 1.00 88.62 454 VAL A C 1
ATOM 3704 O O . VAL A 1 454 ? -3.196 -26.936 -18.898 1.00 88.62 454 VAL A O 1
ATOM 3707 N N . SER A 1 455 ? -5.242 -27.686 -18.434 1.00 86.62 455 SER A N 1
ATOM 3708 C CA . SER A 1 455 ? -5.389 -26.880 -17.230 1.00 86.62 455 SER A CA 1
ATOM 3709 C C . SER A 1 455 ? -6.434 -27.464 -16.298 1.00 86.62 455 SER A C 1
ATOM 3711 O O . SER A 1 455 ? -7.337 -28.202 -16.703 1.00 86.62 455 SER A O 1
ATOM 3713 N N . ILE A 1 456 ? -6.309 -27.129 -15.021 1.00 90.12 456 ILE A N 1
ATOM 3714 C CA . ILE A 1 456 ? -7.272 -27.506 -13.996 1.00 90.12 456 ILE A CA 1
ATOM 3715 C C . ILE A 1 456 ? -7.407 -26.372 -12.986 1.00 90.12 456 ILE A C 1
ATOM 3717 O O . ILE A 1 456 ? -6.423 -25.771 -12.551 1.00 90.12 456 ILE A O 1
ATOM 3721 N N . ALA A 1 457 ? -8.648 -26.082 -12.615 1.00 88.44 457 ALA A N 1
ATOM 3722 C CA . ALA A 1 457 ? -8.990 -25.149 -11.556 1.00 88.44 457 ALA A CA 1
ATOM 3723 C C . ALA A 1 457 ? -9.824 -25.861 -10.499 1.00 88.44 457 ALA A C 1
ATOM 3725 O O . ALA A 1 457 ? -10.660 -26.712 -10.822 1.00 88.44 457 ALA A O 1
ATOM 3726 N N . TRP A 1 458 ? -9.632 -25.500 -9.232 1.00 90.88 458 TRP A N 1
ATOM 3727 C CA . TRP A 1 458 ? -10.485 -25.988 -8.160 1.00 90.88 458 TRP A CA 1
ATOM 3728 C C . TRP A 1 458 ? -10.572 -25.039 -6.968 1.00 90.88 458 TRP A C 1
ATOM 3730 O O . TRP A 1 458 ? -9.653 -24.287 -6.649 1.00 90.88 458 TRP A O 1
ATOM 3740 N N . VAL A 1 459 ? -11.701 -25.118 -6.267 1.00 87.50 459 VAL A N 1
ATOM 3741 C CA . VAL A 1 459 ? -11.981 -24.389 -5.030 1.00 87.50 459 VAL A CA 1
ATOM 3742 C C . VAL A 1 459 ? -12.424 -25.380 -3.962 1.00 87.50 459 VAL A C 1
ATOM 3744 O O . VAL A 1 459 ? -13.468 -26.021 -4.092 1.00 87.50 459 VAL A O 1
ATOM 3747 N N . LEU A 1 460 ? -11.665 -25.476 -2.871 1.00 86.38 460 LEU A N 1
ATOM 3748 C CA . LEU A 1 460 ? -12.064 -26.173 -1.650 1.00 86.38 460 LEU A CA 1
ATOM 3749 C C . LEU A 1 460 ? -12.784 -25.187 -0.734 1.00 86.38 460 LEU A C 1
ATOM 3751 O O . LEU A 1 460 ? -12.171 -24.249 -0.220 1.00 86.38 460 LEU A O 1
ATOM 3755 N N . ARG A 1 461 ? -14.077 -25.400 -0.483 1.00 85.56 461 ARG A N 1
ATOM 3756 C CA . ARG A 1 461 ? -14.860 -24.505 0.380 1.00 85.56 461 ARG A CA 1
ATOM 3757 C C . ARG A 1 461 ? -16.021 -25.184 1.090 1.00 85.56 461 ARG A C 1
ATOM 3759 O O . ARG A 1 461 ? -16.576 -26.174 0.616 1.00 85.56 461 ARG A O 1
ATOM 3766 N N . ASP A 1 462 ? -16.437 -24.596 2.206 1.00 83.94 462 ASP A N 1
ATOM 3767 C CA . ASP A 1 462 ? -17.762 -24.824 2.782 1.00 83.94 462 ASP A CA 1
ATOM 3768 C C . ASP A 1 462 ? -18.733 -23.683 2.380 1.00 83.94 462 ASP A C 1
ATOM 3770 O O . ASP A 1 462 ? -18.468 -22.892 1.463 1.00 83.94 462 ASP A O 1
ATOM 3774 N N . LYS A 1 463 ? -19.903 -23.606 3.033 1.00 74.69 463 LYS A N 1
ATOM 3775 C CA . LYS A 1 463 ? -20.894 -22.543 2.780 1.00 74.69 463 LYS A CA 1
ATOM 3776 C C . LYS A 1 463 ? -20.371 -21.135 3.089 1.00 74.69 463 LYS A C 1
ATOM 3778 O O . LYS A 1 463 ? -20.784 -20.196 2.419 1.00 74.69 463 LYS A O 1
ATOM 3783 N N . LYS A 1 464 ? -19.510 -20.979 4.096 1.00 73.19 464 LYS A N 1
ATOM 3784 C CA . LYS A 1 464 ? -19.082 -19.688 4.658 1.00 73.19 464 LYS A CA 1
ATOM 3785 C C . LYS A 1 464 ? -17.621 -19.343 4.365 1.00 73.19 464 LYS A C 1
ATOM 3787 O O . LYS A 1 464 ? -17.266 -18.173 4.428 1.00 73.19 464 LYS A O 1
ATOM 3792 N N . THR A 1 465 ? -16.779 -20.330 4.088 1.00 73.69 465 THR A N 1
ATOM 3793 C CA . THR A 1 465 ? -15.325 -20.184 4.075 1.00 73.69 465 THR A CA 1
ATOM 3794 C C . THR A 1 465 ? -14.725 -20.900 2.873 1.00 73.69 465 THR A C 1
ATOM 3796 O O . THR A 1 465 ? -15.021 -2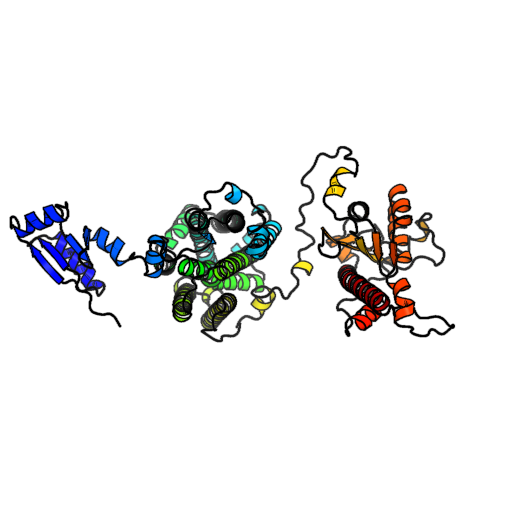2.068 2.617 1.00 73.69 465 THR A O 1
ATOM 3799 N N . VAL A 1 466 ? -13.857 -20.190 2.153 1.00 81.88 466 VAL A N 1
ATOM 3800 C CA . VAL A 1 466 ? -12.974 -20.755 1.130 1.00 81.88 466 VAL A CA 1
ATOM 3801 C C . VAL A 1 466 ? -11.670 -21.161 1.811 1.00 81.88 466 VAL A C 1
ATOM 3803 O O . VAL A 1 466 ? -11.039 -20.341 2.470 1.00 81.88 466 VAL A O 1
ATOM 3806 N N . TYR A 1 467 ? -11.301 -22.435 1.698 1.00 76.50 467 TYR A N 1
ATOM 3807 C CA . TYR A 1 467 ? -10.092 -23.003 2.303 1.00 76.50 467 TYR A CA 1
ATOM 3808 C C . TYR A 1 467 ? -8.918 -23.064 1.325 1.00 76.50 467 TYR A C 1
ATOM 3810 O O . TYR A 1 467 ? -7.771 -22.982 1.755 1.00 76.50 467 TYR A O 1
ATOM 3818 N N . ALA A 1 468 ? -9.199 -23.251 0.034 1.00 76.44 468 ALA A N 1
ATOM 3819 C CA . ALA A 1 468 ? -8.211 -23.195 -1.037 1.00 76.44 468 ALA A CA 1
ATOM 3820 C C . ALA A 1 468 ? -8.897 -22.824 -2.357 1.00 76.44 468 ALA A C 1
ATOM 3822 O O . ALA A 1 468 ? -10.045 -23.203 -2.586 1.00 76.44 468 ALA A O 1
ATOM 3823 N N . GLN A 1 469 ? -8.184 -22.103 -3.214 1.00 83.25 469 GLN A N 1
ATOM 3824 C CA . GLN A 1 469 ? -8.598 -21.728 -4.562 1.00 83.25 469 GLN A CA 1
ATOM 3825 C C . GLN A 1 469 ? -7.343 -21.758 -5.428 1.00 83.25 469 GLN A C 1
ATOM 3827 O O . GLN A 1 469 ? -6.363 -21.090 -5.102 1.00 83.25 469 GLN A O 1
ATOM 3832 N N . ARG A 1 470 ? -7.329 -22.615 -6.446 1.00 83.62 470 ARG A N 1
ATOM 3833 C CA . ARG A 1 470 ? -6.129 -22.945 -7.217 1.00 83.62 470 ARG A CA 1
ATOM 3834 C C . ARG A 1 470 ? -6.469 -23.065 -8.697 1.00 83.62 470 ARG A C 1
ATOM 3836 O O . ARG A 1 470 ? -7.546 -23.536 -9.055 1.00 83.62 470 ARG A O 1
ATOM 3843 N N . TYR A 1 471 ? -5.524 -22.653 -9.531 1.00 86.19 471 TYR A N 1
ATOM 3844 C CA . TYR A 1 471 ? -5.541 -22.802 -10.980 1.00 86.19 471 TYR A CA 1
ATOM 3845 C C . TYR A 1 471 ? -4.133 -23.172 -11.428 1.00 86.19 471 TYR A C 1
ATOM 3847 O O . TYR A 1 471 ? -3.151 -22.633 -10.913 1.00 86.19 471 TYR A O 1
ATOM 3855 N N . SER A 1 472 ? -4.019 -24.110 -12.358 1.00 80.44 472 SER A N 1
ATOM 3856 C CA . SER A 1 472 ? -2.729 -24.506 -12.908 1.00 80.44 472 SER A CA 1
ATOM 3857 C C . SER A 1 472 ? -2.872 -24.895 -14.367 1.00 80.44 472 SER A C 1
ATOM 3859 O O . SER A 1 472 ? -3.753 -25.681 -14.720 1.00 80.44 472 SER A O 1
ATOM 3861 N N . VAL A 1 473 ? -1.965 -24.375 -15.192 1.00 85.00 473 VAL A N 1
ATOM 3862 C CA . VAL A 1 473 ? -1.679 -24.921 -16.519 1.00 85.00 473 VAL A CA 1
ATOM 3863 C C . VAL A 1 473 ? -0.817 -26.163 -16.307 1.00 85.00 473 VAL A C 1
ATOM 3865 O O . VAL A 1 473 ? 0.176 -26.117 -15.578 1.00 85.00 473 VAL A O 1
ATOM 3868 N N . ALA A 1 474 ? -1.237 -27.284 -16.879 1.00 84.75 474 ALA A N 1
ATOM 3869 C CA . ALA A 1 474 ? -0.534 -28.553 -16.804 1.00 84.75 474 ALA A CA 1
ATOM 3870 C C . ALA A 1 474 ? 0.125 -28.829 -18.157 1.00 84.75 474 ALA A C 1
ATOM 3872 O O . ALA A 1 474 ? -0.544 -28.732 -19.181 1.00 84.75 474 ALA A O 1
ATOM 3873 N N . ASP A 1 475 ? 1.406 -29.199 -18.158 1.00 85.44 475 ASP A N 1
ATOM 3874 C CA . ASP A 1 475 ? 2.060 -29.771 -19.336 1.00 85.44 475 ASP A CA 1
ATOM 3875 C C . ASP A 1 475 ? 1.988 -31.309 -19.250 1.00 85.44 475 ASP A C 1
ATOM 3877 O O . ASP A 1 475 ? 2.687 -31.923 -18.430 1.00 85.44 475 ASP A O 1
ATOM 3881 N N . PRO A 1 476 ? 1.124 -31.960 -20.054 1.00 79.25 476 PRO A N 1
ATOM 3882 C CA . PRO A 1 476 ? 1.004 -33.414 -20.097 1.00 79.25 476 PRO A CA 1
ATOM 3883 C C . PRO A 1 476 ? 2.105 -34.094 -20.934 1.00 79.25 476 PRO A C 1
ATOM 3885 O O . PRO A 1 476 ? 2.053 -35.321 -21.098 1.00 79.25 476 PRO A O 1
ATOM 3888 N N . GLY A 1 477 ? 3.066 -33.329 -21.472 1.00 78.62 477 GLY A N 1
ATOM 3889 C CA . GLY A 1 477 ? 4.191 -33.825 -22.267 1.00 78.62 477 GLY A CA 1
ATOM 3890 C C . GLY A 1 477 ? 3.797 -34.237 -23.685 1.00 78.62 477 GLY A C 1
ATOM 3891 O O . GLY A 1 477 ? 4.241 -35.276 -24.169 1.00 78.62 477 GLY A O 1
ATOM 3892 N N . ILE A 1 478 ? 2.913 -33.473 -24.329 1.00 75.62 478 ILE A N 1
ATOM 3893 C CA . ILE A 1 478 ? 2.418 -33.741 -25.689 1.00 75.62 478 ILE A CA 1
ATOM 3894 C C . ILE A 1 478 ? 3.003 -32.767 -26.714 1.00 75.62 478 ILE A C 1
ATOM 3896 O O . ILE A 1 478 ? 3.292 -31.618 -26.388 1.00 75.62 478 ILE A O 1
ATOM 3900 N N . ALA A 1 479 ? 3.139 -33.233 -27.959 1.00 68.69 479 ALA A N 1
ATOM 3901 C CA . ALA A 1 479 ? 3.554 -32.405 -29.091 1.00 68.69 479 ALA A CA 1
ATOM 3902 C C . ALA A 1 479 ? 2.455 -31.409 -29.517 1.00 68.69 479 ALA A C 1
ATOM 3904 O O . ALA A 1 479 ? 1.268 -31.723 -29.395 1.00 68.69 479 ALA A O 1
ATOM 3905 N N . ASP A 1 480 ? 2.859 -30.260 -30.071 1.00 63.53 480 ASP A N 1
ATOM 3906 C CA . ASP A 1 480 ? 1.995 -29.125 -30.461 1.00 63.53 480 ASP A CA 1
ATOM 3907 C C . ASP A 1 480 ? 0.792 -29.510 -31.311 1.00 63.53 480 ASP A C 1
ATOM 3909 O O . ASP A 1 480 ? -0.324 -29.051 -31.079 1.00 63.53 480 ASP A O 1
ATOM 3913 N N . GLU A 1 481 ? 1.002 -30.413 -32.265 1.00 59.91 481 GLU A N 1
ATOM 3914 C CA . GLU A 1 481 ? -0.022 -30.908 -33.188 1.00 59.91 481 GLU A CA 1
ATOM 3915 C C . GLU A 1 481 ? -1.210 -31.603 -32.497 1.00 59.91 481 GLU A C 1
ATOM 3917 O O . GLU A 1 481 ? -2.252 -31.806 -33.117 1.00 59.91 481 GLU A O 1
ATOM 3922 N N . ASN A 1 482 ? -1.087 -31.926 -31.205 1.00 64.44 482 ASN A N 1
ATOM 3923 C CA . ASN A 1 482 ? -2.118 -32.597 -30.419 1.00 64.44 482 ASN A CA 1
ATOM 3924 C C . ASN A 1 482 ? -2.915 -31.659 -29.492 1.00 64.44 482 ASN A C 1
ATOM 3926 O O . ASN A 1 482 ? -3.772 -32.140 -28.748 1.00 64.44 482 ASN A O 1
ATOM 3930 N N . ILE A 1 483 ? -2.690 -30.338 -29.529 1.00 70.69 483 ILE A N 1
ATOM 3931 C CA . ILE A 1 483 ? -3.463 -29.342 -28.761 1.00 70.69 483 ILE A CA 1
ATOM 3932 C C . ILE A 1 483 ? -4.696 -28.912 -29.579 1.00 70.69 483 ILE A C 1
ATOM 3934 O O . ILE A 1 483 ? -4.787 -27.813 -30.116 1.00 70.69 483 ILE A O 1
ATOM 3938 N N . GLY A 1 484 ? -5.676 -29.808 -29.706 1.00 61.03 484 GLY A N 1
ATOM 3939 C CA . GLY A 1 484 ? -6.833 -29.629 -30.597 1.00 61.03 484 GLY A CA 1
ATOM 3940 C C . GLY A 1 484 ? -7.878 -28.582 -30.172 1.00 61.03 484 GLY A C 1
ATOM 3941 O O . GLY A 1 484 ? -8.835 -28.362 -30.917 1.00 61.03 484 GLY A O 1
ATOM 3942 N N . ALA A 1 485 ? -7.734 -27.946 -29.002 1.00 68.75 485 ALA A N 1
ATOM 3943 C CA . ALA A 1 485 ? -8.742 -27.061 -28.401 1.00 68.75 485 ALA A CA 1
ATOM 3944 C C . ALA A 1 485 ? -8.231 -25.651 -28.033 1.00 68.75 485 ALA A C 1
ATOM 3946 O O . ALA A 1 485 ? -8.934 -24.904 -27.348 1.00 68.75 485 ALA A O 1
ATOM 3947 N N . GLU A 1 486 ? -7.060 -25.241 -28.538 1.00 73.31 486 GLU A N 1
ATOM 3948 C CA . GLU A 1 486 ? -6.474 -23.917 -28.265 1.00 73.31 486 GLU A CA 1
ATOM 3949 C C . GLU A 1 486 ? -7.441 -22.762 -28.574 1.00 73.31 486 GLU A C 1
ATOM 3951 O O . GLU A 1 486 ? -7.563 -21.837 -27.780 1.00 73.31 486 GLU A O 1
ATOM 3956 N N . PHE A 1 487 ? -8.207 -22.839 -29.666 1.00 67.88 487 PHE A N 1
ATOM 3957 C CA . PHE A 1 487 ? -9.182 -21.803 -30.036 1.00 67.88 487 PHE A CA 1
ATOM 3958 C C . PHE A 1 487 ? -10.333 -21.630 -29.025 1.00 67.88 487 PHE A C 1
ATOM 3960 O O . PHE A 1 487 ? -11.049 -20.633 -29.087 1.00 67.88 487 PHE A O 1
ATOM 3967 N N . VAL A 1 488 ? -10.545 -22.609 -28.136 1.00 68.06 488 VAL A N 1
ATOM 3968 C CA . VAL A 1 488 ? -11.606 -22.601 -27.117 1.00 68.06 488 VAL A CA 1
ATOM 3969 C C . VAL A 1 488 ? -11.091 -22.023 -25.805 1.00 68.06 488 VAL A C 1
ATOM 3971 O O . VAL A 1 488 ? -11.736 -21.157 -25.228 1.00 68.06 488 VAL A O 1
ATOM 3974 N N . HIS A 1 489 ? -9.949 -22.516 -25.323 1.00 70.94 489 HIS A N 1
ATOM 3975 C CA . HIS A 1 489 ? -9.432 -22.177 -23.995 1.00 70.94 489 HIS A CA 1
ATOM 3976 C C . HIS A 1 489 ? -8.204 -21.251 -24.007 1.00 70.94 489 HIS A C 1
ATOM 3978 O O . HIS A 1 489 ? -7.772 -20.801 -22.949 1.00 70.94 489 HIS A O 1
ATOM 3984 N N . GLY A 1 490 ? -7.615 -20.978 -25.174 1.00 72.25 490 GLY A N 1
ATOM 3985 C CA . GLY A 1 490 ? -6.479 -20.067 -25.351 1.00 72.25 490 GLY A CA 1
ATOM 3986 C C . GLY A 1 490 ? -5.133 -20.581 -24.824 1.00 72.25 490 GLY A C 1
ATOM 3987 O O . GLY A 1 490 ? -4.227 -19.782 -24.611 1.00 72.25 490 GLY A O 1
ATOM 3988 N N . ILE A 1 491 ? -4.989 -21.890 -24.583 1.00 76.62 491 ILE A N 1
ATOM 3989 C CA . ILE A 1 491 ? -3.734 -22.479 -24.074 1.00 76.62 491 ILE A CA 1
ATOM 3990 C C . ILE A 1 491 ? -2.964 -23.058 -25.253 1.00 76.62 491 ILE A C 1
ATOM 3992 O O . ILE A 1 491 ? -3.286 -24.150 -25.720 1.00 76.62 491 ILE A O 1
ATOM 3996 N N . SER A 1 492 ? -1.964 -22.308 -25.708 1.00 80.94 492 SER A N 1
ATOM 3997 C CA . SER A 1 492 ? -1.004 -22.724 -26.730 1.00 80.94 492 SER A CA 1
ATOM 3998 C C . SER A 1 492 ? 0.197 -23.444 -26.106 1.00 80.94 492 SER A C 1
ATOM 4000 O O . SER A 1 492 ? 0.377 -23.441 -24.880 1.00 80.94 492 SER A O 1
ATOM 4002 N N . ARG A 1 493 ? 1.072 -24.025 -26.939 1.00 80.31 493 ARG A N 1
ATOM 4003 C CA . ARG A 1 493 ? 2.359 -24.548 -26.454 1.00 80.31 493 ARG A CA 1
ATOM 4004 C C . ARG A 1 493 ? 3.206 -23.465 -25.801 1.00 80.31 493 ARG A C 1
ATOM 4006 O O . ARG A 1 493 ? 3.768 -23.712 -24.743 1.00 80.31 493 ARG A O 1
ATOM 4013 N N . GLU A 1 494 ? 3.225 -22.256 -26.355 1.00 76.06 494 GLU A N 1
ATOM 4014 C CA . GLU A 1 494 ? 3.969 -21.131 -25.778 1.00 76.06 494 GLU A CA 1
ATOM 4015 C C . GLU A 1 494 ? 3.507 -20.814 -24.344 1.00 76.06 494 GLU A C 1
ATOM 4017 O O . GLU A 1 494 ? 4.323 -20.516 -23.471 1.00 76.06 494 GLU A O 1
ATOM 4022 N N . VAL A 1 495 ? 2.199 -20.924 -24.074 1.00 76.94 495 VAL A N 1
ATOM 4023 C CA . VAL A 1 495 ? 1.634 -20.755 -22.725 1.00 76.94 495 VAL A CA 1
ATOM 4024 C C . VAL A 1 495 ? 2.071 -21.895 -21.802 1.00 76.94 495 VAL A C 1
ATOM 4026 O O . VAL A 1 495 ? 2.406 -21.640 -20.647 1.00 76.94 495 VAL A O 1
ATOM 4029 N N . MET A 1 496 ? 2.103 -23.136 -22.291 1.00 78.62 496 MET A N 1
ATOM 4030 C CA . MET A 1 496 ? 2.574 -24.287 -21.511 1.00 78.62 496 MET A CA 1
ATOM 4031 C C . MET A 1 496 ? 4.081 -24.247 -21.241 1.00 78.62 496 MET A C 1
ATOM 4033 O O . MET A 1 496 ? 4.491 -24.532 -20.125 1.00 78.62 496 MET A O 1
ATOM 4037 N N . ASP A 1 497 ? 4.908 -23.824 -22.192 1.00 77.81 497 ASP A N 1
ATOM 4038 C CA . ASP A 1 497 ? 6.355 -23.697 -21.973 1.00 77.81 497 ASP A CA 1
ATOM 4039 C C . ASP A 1 497 ? 6.681 -22.586 -20.969 1.00 77.81 497 ASP A C 1
ATOM 4041 O O . ASP A 1 497 ? 7.643 -22.683 -20.208 1.00 77.81 497 ASP A O 1
ATOM 4045 N N . LYS A 1 498 ? 5.864 -21.527 -20.946 1.00 75.50 498 LYS A N 1
ATOM 4046 C CA . LYS A 1 498 ? 6.071 -20.376 -20.065 1.00 75.50 498 LYS A CA 1
ATOM 4047 C C . LYS A 1 498 ? 5.459 -20.546 -18.671 1.00 75.50 498 LYS A C 1
ATOM 4049 O O . LYS A 1 498 ? 6.016 -20.032 -17.706 1.00 75.50 498 LYS A O 1
ATOM 4054 N N . TYR A 1 499 ? 4.312 -21.218 -18.562 1.00 75.31 499 TYR A N 1
ATOM 4055 C CA . TYR A 1 499 ? 3.506 -21.281 -17.331 1.00 75.31 499 TYR A CA 1
ATOM 4056 C C . TYR A 1 499 ? 3.064 -22.699 -16.936 1.00 75.31 499 TYR A C 1
ATOM 4058 O O . TYR A 1 499 ? 2.385 -22.874 -15.920 1.00 75.31 499 TYR A O 1
ATOM 4066 N N . GLY A 1 500 ? 3.393 -23.709 -17.740 1.00 79.69 500 GLY A N 1
ATOM 4067 C CA . GLY A 1 500 ? 2.997 -25.093 -17.527 1.00 79.69 500 GLY A CA 1
ATOM 4068 C C . GLY A 1 500 ? 3.792 -25.739 -16.403 1.00 79.69 500 GLY A C 1
ATOM 4069 O O . GLY A 1 500 ? 5.019 -25.791 -16.412 1.00 79.69 500 GLY A O 1
ATOM 4070 N N . ASN A 1 501 ? 3.068 -26.279 -15.432 1.00 82.69 501 ASN A N 1
ATOM 4071 C CA . ASN A 1 501 ? 3.640 -27.141 -14.413 1.00 82.69 501 ASN A CA 1
ATOM 4072 C C . ASN A 1 501 ? 3.567 -28.594 -14.871 1.00 82.69 501 ASN A C 1
ATOM 4074 O O . ASN A 1 501 ? 2.629 -28.999 -15.562 1.00 82.69 501 ASN A O 1
ATOM 4078 N N . ALA A 1 502 ? 4.521 -29.408 -14.426 1.00 83.88 502 ALA A N 1
ATOM 4079 C CA . ALA A 1 502 ? 4.473 -30.837 -14.682 1.00 83.88 502 ALA A CA 1
ATOM 4080 C C . ALA A 1 502 ? 3.164 -31.428 -14.119 1.00 83.88 502 ALA A C 1
ATOM 4082 O O . ALA A 1 502 ? 2.811 -31.200 -12.955 1.00 83.88 502 ALA A O 1
ATOM 4083 N N . ILE A 1 503 ? 2.435 -32.182 -14.950 1.00 85.50 503 ILE A N 1
ATOM 4084 C CA . ILE A 1 503 ? 1.087 -32.682 -14.626 1.00 85.50 503 ILE A CA 1
ATOM 4085 C C . ILE A 1 503 ? 1.034 -33.474 -13.311 1.00 85.50 503 ILE A C 1
ATOM 4087 O O . ILE A 1 503 ? 0.039 -33.439 -12.588 1.00 85.50 503 ILE A O 1
ATOM 4091 N N . ASN A 1 504 ? 2.137 -34.128 -12.947 1.00 81.69 504 ASN A N 1
ATOM 4092 C CA . ASN A 1 504 ? 2.263 -34.861 -11.696 1.00 81.69 504 ASN A CA 1
ATOM 4093 C C . ASN A 1 504 ? 2.186 -33.974 -10.449 1.00 81.69 504 ASN A C 1
ATOM 4095 O O . ASN A 1 504 ? 1.576 -34.372 -9.456 1.00 81.69 504 ASN A O 1
ATOM 4099 N N . VAL A 1 505 ? 2.782 -32.782 -10.498 1.00 82.25 505 VAL A N 1
ATOM 4100 C CA . VAL A 1 505 ? 2.738 -31.806 -9.402 1.00 82.25 505 VAL A CA 1
ATOM 4101 C C . VAL A 1 505 ? 1.313 -31.285 -9.249 1.00 82.25 505 VAL A C 1
ATOM 4103 O O . VAL A 1 505 ? 0.746 -31.331 -8.158 1.00 82.25 505 VAL A O 1
ATOM 4106 N N . VAL A 1 506 ? 0.699 -30.898 -10.370 1.00 86.38 506 VAL A N 1
ATOM 4107 C CA . VAL A 1 506 ? -0.658 -30.344 -10.410 1.00 86.38 506 VAL A CA 1
ATOM 4108 C C . VAL A 1 506 ? -1.687 -31.328 -9.842 1.00 86.38 506 VAL A C 1
ATOM 4110 O O . VAL A 1 506 ? -2.503 -30.969 -8.990 1.00 86.38 506 VAL A O 1
ATOM 4113 N N . LEU A 1 507 ? -1.636 -32.594 -10.268 1.00 87.06 507 LEU A N 1
ATOM 4114 C CA . LEU A 1 507 ? -2.575 -33.614 -9.800 1.00 87.06 507 LEU A CA 1
ATOM 4115 C C . LEU A 1 507 ? -2.342 -34.021 -8.342 1.00 87.06 507 LEU A C 1
ATOM 4117 O O . LEU A 1 507 ? -3.306 -34.319 -7.635 1.00 87.06 507 LEU A O 1
ATOM 4121 N N . SER A 1 508 ? -1.094 -33.992 -7.866 1.00 83.75 508 SER A N 1
ATOM 4122 C CA . SER A 1 508 ? -0.784 -34.216 -6.451 1.00 83.75 508 SER A CA 1
ATOM 4123 C C . SER A 1 508 ? -1.424 -33.142 -5.564 1.00 83.75 508 SER A C 1
ATOM 4125 O O . SER A 1 508 ? -2.055 -33.468 -4.554 1.00 83.75 508 SER A O 1
ATOM 4127 N N . ASP A 1 509 ? -1.326 -31.870 -5.955 1.00 83.25 509 ASP A N 1
ATOM 4128 C CA . ASP A 1 509 ? -1.934 -30.757 -5.216 1.00 83.25 509 ASP A CA 1
ATOM 4129 C C . ASP A 1 509 ? -3.462 -30.814 -5.228 1.00 83.25 509 ASP A C 1
ATOM 4131 O O . ASP A 1 509 ? -4.106 -30.587 -4.194 1.00 83.25 509 ASP A O 1
ATOM 4135 N N . PHE A 1 510 ? -4.046 -31.178 -6.371 1.00 89.25 510 PHE A N 1
ATOM 4136 C CA . PHE A 1 510 ? -5.481 -31.409 -6.492 1.00 89.25 510 PHE A CA 1
ATOM 4137 C C . PHE A 1 510 ? -5.948 -32.532 -5.557 1.00 89.25 510 PHE A C 1
ATOM 4139 O O . PHE A 1 510 ? -6.874 -32.343 -4.762 1.00 89.25 510 PHE A O 1
ATOM 4146 N N . MET A 1 511 ? -5.276 -33.688 -5.577 1.00 88.31 511 MET A N 1
ATOM 4147 C CA . MET A 1 511 ? -5.641 -34.824 -4.729 1.00 88.31 511 MET A CA 1
ATOM 4148 C C . MET A 1 511 ? -5.443 -34.534 -3.238 1.00 88.31 511 MET A C 1
ATOM 4150 O O . MET A 1 511 ? -6.232 -35.012 -2.416 1.00 88.31 511 MET A O 1
ATOM 4154 N N . ALA A 1 512 ? -4.458 -33.712 -2.863 1.00 84.81 512 ALA A N 1
ATOM 4155 C CA . ALA A 1 512 ? -4.286 -33.261 -1.484 1.00 84.81 512 ALA A CA 1
ATOM 4156 C C . ALA A 1 512 ? -5.523 -32.500 -0.969 1.00 84.81 512 ALA A C 1
ATOM 4158 O O . ALA A 1 512 ? -5.972 -32.748 0.154 1.00 84.81 512 ALA A O 1
ATOM 4159 N N . ASP A 1 513 ? -6.128 -31.638 -1.790 1.00 84.50 513 ASP A N 1
ATOM 4160 C CA . ASP A 1 513 ? -7.348 -30.910 -1.422 1.00 84.50 513 ASP A CA 1
ATOM 4161 C C . ASP A 1 513 ? -8.615 -31.764 -1.520 1.00 84.50 513 ASP A C 1
ATOM 4163 O O . ASP A 1 513 ? -9.487 -31.667 -0.652 1.00 84.50 513 ASP A O 1
ATOM 4167 N N . VAL A 1 514 ? -8.709 -32.666 -2.502 1.00 86.44 514 VAL A N 1
ATOM 4168 C CA . VAL A 1 514 ? -9.806 -33.647 -2.571 1.00 86.44 514 VAL A CA 1
ATOM 4169 C C . VAL A 1 514 ? -9.828 -34.507 -1.309 1.00 86.44 514 VAL A C 1
ATOM 4171 O O . VAL A 1 514 ? -10.888 -34.696 -0.708 1.00 86.44 514 VAL A O 1
ATOM 4174 N N . ASN A 1 515 ? -8.662 -34.954 -0.838 1.00 84.25 515 ASN A N 1
ATOM 4175 C CA . ASN A 1 515 ? -8.526 -35.753 0.379 1.00 84.25 515 ASN A CA 1
ATOM 4176 C C . ASN A 1 515 ? -8.927 -35.009 1.662 1.00 84.25 515 ASN A C 1
ATOM 4178 O O . ASN A 1 515 ? -9.260 -35.652 2.661 1.00 84.25 515 ASN A O 1
ATOM 4182 N N . ARG A 1 516 ? -8.925 -33.673 1.630 1.00 81.06 516 ARG A N 1
ATOM 4183 C CA . ARG A 1 516 ? -9.386 -32.795 2.715 1.00 81.06 516 ARG A CA 1
ATOM 4184 C C . ARG A 1 516 ? -10.889 -32.507 2.662 1.00 81.06 516 ARG A C 1
ATOM 4186 O O . ARG A 1 516 ? -11.426 -31.962 3.623 1.00 81.06 516 ARG A O 1
ATOM 4193 N N . SER A 1 517 ? -11.556 -32.858 1.567 1.00 84.31 517 SER A N 1
ATOM 4194 C CA . SER A 1 517 ? -12.978 -32.601 1.343 1.00 84.31 517 SER A CA 1
ATOM 4195 C C . SER A 1 517 ? -13.864 -33.794 1.703 1.00 84.31 517 SER A C 1
ATOM 4197 O O . SER A 1 517 ? -13.391 -34.918 1.869 1.00 84.31 517 SER A O 1
ATOM 4199 N N . ASP A 1 518 ? -15.170 -33.554 1.801 1.00 83.12 518 ASP A N 1
ATOM 4200 C CA . ASP A 1 518 ? -16.176 -34.604 1.991 1.00 83.12 518 ASP A CA 1
ATOM 4201 C C . ASP A 1 518 ? -16.953 -34.922 0.703 1.00 83.12 518 ASP A C 1
ATOM 4203 O O . ASP A 1 518 ? -17.666 -35.927 0.635 1.00 83.12 518 ASP A O 1
ATOM 4207 N N . LYS A 1 519 ? -16.864 -34.052 -0.312 1.00 86.06 519 LYS A N 1
ATOM 4208 C CA . LYS A 1 519 ? -17.550 -34.199 -1.603 1.00 86.06 519 LYS A CA 1
ATOM 4209 C C . LYS A 1 519 ? -16.829 -33.461 -2.726 1.00 86.06 519 LYS A C 1
ATOM 4211 O O . LYS A 1 519 ? -16.235 -32.412 -2.492 1.00 86.06 519 LYS A O 1
ATOM 4216 N N . ILE A 1 520 ? -16.986 -33.958 -3.947 1.00 88.88 520 ILE A N 1
ATOM 4217 C CA . ILE A 1 520 ? -16.565 -33.275 -5.175 1.00 88.88 520 ILE A CA 1
ATOM 4218 C C . ILE A 1 520 ? -17.777 -32.789 -5.974 1.00 88.88 520 ILE A C 1
ATOM 4220 O O . ILE A 1 520 ? -18.825 -33.440 -6.006 1.00 88.88 520 ILE A O 1
ATOM 4224 N N . VAL A 1 521 ? -17.644 -31.638 -6.618 1.00 86.50 521 VAL A N 1
ATOM 4225 C CA . VAL A 1 521 ? -18.673 -31.008 -7.444 1.00 86.50 521 VAL A CA 1
ATOM 4226 C C . VAL A 1 521 ? -18.035 -30.571 -8.758 1.00 86.50 521 VAL A C 1
ATOM 4228 O O . VAL A 1 521 ? -16.967 -29.971 -8.748 1.00 86.50 521 VAL A O 1
ATOM 4231 N N . ALA A 1 522 ? -18.686 -30.870 -9.877 1.00 86.94 522 ALA A N 1
ATOM 4232 C CA . ALA A 1 522 ? -18.260 -30.415 -11.200 1.00 86.94 522 ALA A CA 1
ATOM 4233 C C . ALA A 1 522 ? -19.476 -30.241 -12.127 1.00 86.94 522 ALA A C 1
ATOM 4235 O O . ALA A 1 522 ? -20.571 -30.763 -11.850 1.00 86.94 522 ALA A O 1
ATOM 4236 N N . HIS A 1 523 ? -19.295 -29.520 -13.232 1.00 78.19 523 HIS A N 1
ATOM 4237 C CA . HIS A 1 523 ? -20.299 -29.343 -14.273 1.00 78.19 523 HIS A CA 1
ATOM 4238 C C . HIS A 1 523 ? -19.912 -30.229 -15.458 1.00 78.19 523 HIS A C 1
ATOM 4240 O O . HIS A 1 523 ? -18.989 -29.910 -16.185 1.00 78.19 523 HIS A O 1
ATOM 4246 N N . ASN A 1 524 ? -20.621 -31.353 -15.623 1.00 84.50 524 ASN A N 1
ATOM 4247 C CA . ASN A 1 524 ? -20.184 -32.518 -16.411 1.00 84.50 524 ASN A CA 1
ATOM 4248 C C . ASN A 1 524 ? -19.110 -33.389 -15.724 1.00 84.50 524 ASN A C 1
ATOM 4250 O O . ASN A 1 524 ? -18.177 -33.893 -16.339 1.00 84.50 524 ASN A O 1
ATOM 4254 N N . LEU A 1 525 ? -19.329 -33.658 -14.435 1.00 84.88 525 LEU A N 1
ATOM 4255 C CA . LEU A 1 525 ? -18.451 -34.463 -13.583 1.00 84.88 525 LEU A CA 1
ATOM 4256 C C . LEU A 1 525 ? -17.955 -35.786 -14.192 1.00 84.88 525 LEU A C 1
ATOM 4258 O O . LEU A 1 525 ? -16.822 -36.166 -13.923 1.00 84.88 525 LEU A O 1
ATOM 4262 N N . ASP A 1 526 ? -18.785 -36.516 -14.943 1.00 84.25 526 ASP A N 1
ATOM 4263 C CA . ASP A 1 526 ? -18.365 -37.806 -15.510 1.00 84.25 526 ASP A CA 1
ATOM 4264 C C . ASP A 1 526 ? -17.184 -37.617 -16.468 1.00 84.25 526 ASP A C 1
ATOM 4266 O O . ASP A 1 526 ? -16.244 -38.407 -16.435 1.00 84.25 526 ASP A O 1
ATOM 4270 N N . PHE A 1 527 ? -17.210 -36.539 -17.257 1.00 85.44 527 PHE A N 1
ATOM 4271 C CA . PHE A 1 527 ? -16.122 -36.160 -18.146 1.00 85.44 527 PHE A CA 1
ATOM 4272 C C . PHE A 1 527 ? -14.887 -35.753 -17.339 1.00 85.44 527 PHE A C 1
ATOM 4274 O O . PHE A 1 527 ? -13.885 -36.464 -17.390 1.00 85.44 527 PHE A O 1
ATOM 4281 N N . ASP A 1 528 ? -14.979 -34.697 -16.522 1.00 85.75 528 ASP A N 1
ATOM 4282 C CA . ASP A 1 528 ? -13.822 -34.156 -15.790 1.00 85.75 528 ASP A CA 1
ATOM 4283 C C . ASP A 1 528 ? -13.156 -35.216 -14.908 1.00 85.75 528 ASP A C 1
ATOM 4285 O O . ASP A 1 528 ? -11.935 -35.372 -14.887 1.00 85.75 528 ASP A O 1
ATOM 4289 N N . ARG A 1 529 ? -13.968 -36.021 -14.212 1.00 87.44 529 ARG A N 1
ATOM 4290 C CA . ARG A 1 529 ? -13.456 -37.091 -13.359 1.00 87.44 529 ARG A CA 1
ATOM 4291 C C . ARG A 1 529 ? -12.777 -38.191 -14.161 1.00 87.44 529 ARG A C 1
ATOM 4293 O O . ARG A 1 529 ? -11.774 -38.723 -13.690 1.00 87.44 529 ARG A O 1
ATOM 4300 N N . SER A 1 530 ? -13.320 -38.564 -15.319 1.00 87.50 530 SER A N 1
ATOM 4301 C CA . SER A 1 530 ? -12.744 -39.626 -16.148 1.00 87.50 530 SER A CA 1
ATOM 4302 C C . SER A 1 530 ? -11.360 -39.251 -16.672 1.00 87.50 530 SER A C 1
ATOM 4304 O O . SER A 1 530 ? -10.435 -40.052 -16.548 1.00 87.50 530 SER A O 1
ATOM 4306 N N . VAL A 1 531 ? -11.197 -38.011 -17.143 1.00 88.81 531 VAL A N 1
ATOM 4307 C CA . VAL A 1 531 ? -9.936 -37.518 -17.705 1.00 88.81 531 VAL A CA 1
ATOM 4308 C C . VAL A 1 531 ? -8.871 -37.390 -16.616 1.00 88.81 531 VAL A C 1
ATOM 4310 O O . VAL A 1 531 ? -7.780 -37.937 -16.759 1.00 88.81 531 VAL A O 1
ATOM 4313 N N . VAL A 1 532 ? -9.199 -36.765 -15.478 1.00 90.12 532 VAL A N 1
ATOM 4314 C CA . VAL A 1 532 ? -8.260 -36.651 -14.347 1.00 90.12 532 VAL A CA 1
ATOM 4315 C C . VAL A 1 532 ? -7.862 -38.031 -13.810 1.00 90.12 532 VAL A C 1
ATOM 4317 O O . VAL A 1 532 ? -6.700 -38.264 -13.483 1.00 90.12 532 VAL A O 1
ATOM 4320 N N . SER A 1 533 ? -8.803 -38.980 -13.755 1.00 89.06 533 SER A N 1
ATOM 4321 C CA . SER A 1 533 ? -8.499 -40.347 -13.313 1.00 89.06 533 SER A CA 1
ATOM 4322 C C . SER A 1 533 ? -7.573 -41.075 -14.292 1.00 89.06 533 SER A C 1
ATOM 4324 O O . SER A 1 533 ? -6.699 -41.810 -13.843 1.00 89.06 533 SER A O 1
ATOM 4326 N N . ALA A 1 534 ? -7.728 -40.864 -15.603 1.00 88.44 534 ALA A N 1
ATOM 4327 C CA . ALA A 1 534 ? -6.852 -41.457 -16.613 1.00 88.44 534 ALA A CA 1
ATOM 4328 C C . ALA A 1 534 ? -5.404 -40.950 -16.488 1.00 88.44 534 ALA A C 1
ATOM 4330 O O . ALA A 1 534 ? -4.469 -41.744 -16.581 1.00 88.44 534 ALA A O 1
ATOM 4331 N N . GLU A 1 535 ? -5.199 -39.660 -16.199 1.00 88.50 535 GLU A N 1
ATOM 4332 C CA . GLU A 1 535 ? -3.859 -39.114 -15.926 1.00 88.50 535 GLU A CA 1
ATOM 4333 C C . GLU A 1 535 ? -3.250 -39.693 -14.639 1.00 88.50 535 GLU A C 1
ATOM 4335 O O . GLU A 1 535 ? -2.073 -40.052 -14.610 1.00 88.50 535 GLU A O 1
ATOM 4340 N N . LEU A 1 536 ? -4.054 -39.877 -13.585 1.00 87.94 536 LEU A N 1
ATOM 4341 C CA . LEU A 1 536 ? -3.596 -40.526 -12.350 1.00 87.94 536 LEU A CA 1
ATOM 4342 C C . LEU A 1 536 ? -3.195 -41.993 -12.580 1.00 87.94 536 LEU A C 1
ATOM 4344 O O . LEU A 1 536 ? -2.181 -42.437 -12.037 1.00 87.94 536 LEU A O 1
ATOM 4348 N N . PHE A 1 537 ? -3.945 -42.740 -13.399 1.00 87.44 537 PHE A N 1
ATOM 4349 C CA . PHE A 1 537 ? -3.566 -44.101 -13.797 1.00 87.44 537 PHE A CA 1
ATOM 4350 C C . PHE A 1 537 ? -2.266 -44.116 -14.607 1.00 87.44 537 PHE A C 1
ATOM 4352 O O . PHE A 1 537 ? -1.387 -44.927 -14.314 1.00 87.44 537 PHE A O 1
ATOM 4359 N N . ARG A 1 538 ? -2.104 -43.181 -15.552 1.00 85.94 538 ARG A N 1
ATOM 4360 C CA . ARG A 1 538 ? -0.890 -43.024 -16.372 1.00 85.94 538 ARG A CA 1
ATOM 4361 C C . ARG A 1 538 ? 0.362 -42.780 -15.524 1.00 85.94 538 ARG A C 1
ATOM 4363 O O . ARG A 1 538 ? 1.435 -43.278 -15.845 1.00 85.94 538 ARG A O 1
ATOM 4370 N N . MET A 1 539 ? 0.223 -42.054 -14.417 1.00 84.31 539 MET A N 1
ATOM 4371 C CA . MET A 1 539 ? 1.313 -41.777 -13.475 1.00 84.31 539 MET A CA 1
ATOM 4372 C C . MET A 1 539 ? 1.611 -42.922 -12.490 1.00 84.31 539 MET A C 1
ATOM 4374 O O . MET A 1 539 ? 2.516 -42.800 -11.666 1.00 84.31 539 MET A O 1
ATOM 4378 N N . GLY A 1 540 ? 0.847 -44.017 -12.525 1.00 82.12 540 GLY A N 1
ATOM 4379 C CA . GLY A 1 540 ? 0.975 -45.124 -11.574 1.00 82.12 540 GLY A CA 1
ATOM 4380 C C . GLY A 1 540 ? 0.247 -44.913 -10.238 1.00 82.12 540 GLY A C 1
ATOM 4381 O O . GLY A 1 540 ? 0.277 -45.802 -9.386 1.00 82.12 540 GLY A O 1
ATOM 4382 N N . SER A 1 541 ? -0.481 -43.806 -10.055 1.00 84.38 541 SER A N 1
ATOM 4383 C CA . SER A 1 541 ? -1.269 -43.496 -8.848 1.00 84.38 541 SER A CA 1
ATOM 4384 C C . SER A 1 541 ? -2.661 -44.145 -8.883 1.00 84.38 541 SER A C 1
ATOM 4386 O O . SER A 1 541 ? -3.695 -43.484 -8.755 1.00 84.38 541 SER A O 1
ATOM 4388 N N . SER A 1 542 ? -2.700 -45.471 -9.050 1.00 82.62 542 SER A N 1
ATOM 4389 C CA . SER A 1 542 ? -3.948 -46.239 -9.223 1.00 82.62 542 SER A CA 1
ATOM 4390 C C . SER A 1 542 ? -4.915 -46.126 -8.036 1.00 82.62 542 SER A C 1
ATOM 4392 O O . SER A 1 542 ? -6.132 -46.141 -8.225 1.00 82.62 542 SER A O 1
ATOM 4394 N N . ASP A 1 543 ? -4.394 -46.001 -6.814 1.00 81.56 543 ASP A N 1
ATOM 4395 C CA . ASP A 1 543 ? -5.217 -45.876 -5.605 1.00 81.56 543 ASP A CA 1
ATOM 4396 C C . ASP A 1 543 ? -5.949 -44.531 -5.548 1.00 81.56 543 ASP A C 1
ATOM 4398 O O . ASP A 1 543 ? -7.141 -44.485 -5.236 1.00 81.56 543 ASP A O 1
ATOM 4402 N N . ASP A 1 544 ? -5.266 -43.444 -5.912 1.00 83.75 544 ASP A N 1
ATOM 4403 C CA . ASP A 1 544 ? -5.850 -42.104 -5.978 1.00 83.75 544 ASP A CA 1
ATOM 4404 C C . ASP A 1 544 ? -6.883 -42.001 -7.104 1.00 83.75 544 ASP A C 1
ATOM 4406 O O . ASP A 1 544 ? -7.958 -41.436 -6.893 1.00 83.75 544 ASP A O 1
ATOM 4410 N N . ALA A 1 545 ? -6.620 -42.623 -8.258 1.00 84.31 545 ALA A N 1
ATOM 4411 C CA . ALA A 1 545 ? -7.570 -42.690 -9.367 1.00 84.31 545 ALA A CA 1
ATOM 4412 C C . ALA A 1 545 ? -8.858 -43.431 -8.968 1.00 84.31 545 ALA A C 1
ATOM 4414 O O . ALA A 1 545 ? -9.967 -42.909 -9.114 1.00 84.31 545 ALA A O 1
ATOM 4415 N N . ARG A 1 546 ? -8.730 -44.629 -8.379 1.00 84.88 546 ARG A N 1
ATOM 4416 C CA . ARG A 1 546 ? -9.879 -45.407 -7.880 1.00 84.88 546 ARG A CA 1
ATOM 4417 C C . ARG A 1 546 ? -10.638 -44.663 -6.790 1.00 84.88 546 ARG A C 1
ATOM 4419 O O . ARG A 1 546 ? -11.868 -44.664 -6.784 1.00 84.88 546 ARG A O 1
ATOM 4426 N N . ARG A 1 547 ? -9.920 -43.992 -5.889 1.00 84.44 547 ARG A N 1
ATOM 4427 C CA . ARG A 1 547 ? -10.520 -43.186 -4.826 1.00 84.44 547 ARG A CA 1
ATOM 4428 C C . ARG A 1 547 ? -11.298 -42.009 -5.386 1.00 84.44 547 ARG A C 1
ATOM 4430 O O . ARG A 1 547 ? -12.423 -41.775 -4.938 1.00 84.44 547 ARG A O 1
ATOM 4437 N N . LEU A 1 548 ? -10.730 -41.292 -6.355 1.00 85.38 548 LEU A N 1
ATOM 4438 C CA . LEU A 1 548 ? -11.419 -40.211 -7.041 1.00 85.38 548 LEU A CA 1
ATOM 4439 C C . LEU A 1 548 ? -12.700 -40.751 -7.679 1.00 85.38 548 LEU A C 1
ATOM 4441 O O . LEU A 1 548 ? -13.748 -40.157 -7.446 1.00 85.38 548 LEU A O 1
ATOM 4445 N N . LEU A 1 549 ? -12.653 -41.912 -8.354 1.00 83.94 549 LEU A N 1
ATOM 4446 C CA . LEU A 1 549 ? -13.797 -42.620 -8.963 1.00 83.94 549 LEU A CA 1
ATOM 4447 C C . LEU A 1 549 ? -14.853 -43.154 -7.972 1.00 83.94 549 LEU A C 1
ATOM 4449 O O . LEU A 1 549 ? -16.020 -43.310 -8.341 1.00 83.94 549 LEU A O 1
ATOM 4453 N N . SER A 1 550 ? -14.503 -43.377 -6.708 1.00 83.12 550 SER A N 1
ATOM 4454 C CA . SER A 1 550 ? -15.459 -43.772 -5.663 1.00 83.12 550 SER A CA 1
ATOM 4455 C C . SER A 1 550 ? -15.933 -42.608 -4.785 1.00 83.12 550 SER A C 1
ATOM 4457 O O . SER A 1 550 ? -16.772 -42.802 -3.908 1.00 83.12 550 SER A O 1
ATOM 4459 N N . PHE A 1 551 ? -15.384 -41.403 -4.970 1.00 84.31 551 PHE A N 1
ATOM 4460 C CA . PHE A 1 551 ? -15.640 -40.273 -4.079 1.00 84.31 551 PHE A CA 1
ATOM 4461 C C . PHE A 1 551 ? -17.089 -39.781 -4.158 1.00 84.31 551 PHE A C 1
ATOM 4463 O O . PHE A 1 551 ? -17.704 -39.785 -5.227 1.00 84.31 551 PHE A O 1
ATOM 4470 N N . LYS A 1 552 ? -17.628 -39.309 -3.026 1.00 84.50 552 LYS A N 1
ATOM 4471 C CA . LYS A 1 552 ? -18.973 -38.723 -2.960 1.00 84.50 552 LYS A CA 1
ATOM 4472 C C . LYS A 1 552 ? -19.038 -37.500 -3.869 1.00 84.50 552 LYS A C 1
ATOM 4474 O O . LYS A 1 552 ? -18.252 -36.570 -3.701 1.00 84.50 552 LYS A O 1
ATOM 4479 N N . SER A 1 553 ? -19.986 -37.478 -4.800 1.00 84.31 553 SER A N 1
ATOM 4480 C CA . SER A 1 553 ? -19.965 -36.492 -5.872 1.00 84.31 553 SER A CA 1
ATOM 4481 C C . SER A 1 553 ? -21.332 -35.901 -6.215 1.00 84.31 553 SER A C 1
ATOM 4483 O O . SER A 1 553 ? -22.376 -36.509 -5.970 1.00 84.31 553 SER A O 1
ATOM 4485 N N . LEU A 1 554 ? -21.328 -34.693 -6.783 1.00 82.12 554 LEU A N 1
ATOM 4486 C CA . LEU A 1 554 ? -22.519 -34.009 -7.281 1.00 82.12 554 LEU A CA 1
ATOM 4487 C C . LEU A 1 554 ? -22.232 -33.378 -8.646 1.00 82.12 554 LEU A C 1
ATOM 4489 O O . LEU A 1 554 ? -21.302 -32.594 -8.797 1.00 82.12 554 LEU A O 1
ATOM 4493 N N . CYS A 1 555 ? -23.059 -33.704 -9.640 1.00 81.44 555 CYS A N 1
ATOM 4494 C CA . CYS A 1 555 ? -22.970 -33.127 -10.979 1.00 81.44 555 CYS A CA 1
ATOM 4495 C C . CYS A 1 555 ? -24.060 -32.067 -11.159 1.00 81.44 555 CYS A C 1
ATOM 4497 O O . CYS A 1 555 ? -25.252 -32.400 -11.180 1.00 81.44 555 CYS A O 1
ATOM 4499 N N . THR A 1 556 ? -23.662 -30.799 -11.296 1.00 77.94 556 THR A N 1
ATOM 4500 C CA . THR A 1 556 ? -24.619 -29.685 -11.405 1.00 77.94 556 THR A CA 1
ATOM 4501 C C . THR A 1 556 ? -25.465 -29.807 -12.674 1.00 77.94 556 THR A C 1
ATOM 4503 O O . THR A 1 556 ? -26.684 -29.689 -12.585 1.00 77.94 556 THR A O 1
ATOM 4506 N N . MET A 1 557 ? -24.859 -30.201 -13.801 1.00 77.94 557 MET A N 1
ATOM 4507 C CA . MET A 1 557 ? -25.524 -30.447 -15.092 1.00 77.94 557 MET A CA 1
ATOM 4508 C C . MET A 1 557 ? -26.707 -31.429 -14.980 1.00 77.94 557 MET A C 1
ATOM 4510 O O . MET A 1 557 ? -27.826 -31.131 -15.403 1.00 77.94 557 MET A O 1
ATOM 4514 N N . LYS A 1 558 ? -26.494 -32.594 -14.348 1.00 75.19 558 LYS A N 1
ATOM 4515 C CA . LYS A 1 558 ? -27.555 -33.603 -14.162 1.00 75.19 558 LYS A CA 1
ATOM 4516 C C . LYS A 1 558 ? -28.634 -33.115 -13.195 1.00 75.19 558 LYS A C 1
ATOM 4518 O O . LYS A 1 558 ? -29.819 -33.333 -13.430 1.00 75.19 558 LYS A O 1
ATOM 4523 N N . SER A 1 559 ? -28.242 -32.428 -12.118 1.00 69.19 559 SER A N 1
ATOM 4524 C CA . SER A 1 559 ? -29.196 -31.947 -11.109 1.00 69.19 559 SER A CA 1
ATOM 4525 C C . SER A 1 559 ? -30.133 -30.842 -11.611 1.00 69.19 559 SER A C 1
ATOM 4527 O O . SER A 1 559 ? -31.245 -30.713 -11.102 1.00 69.19 559 SER A O 1
ATOM 4529 N N . THR A 1 560 ? -29.713 -30.059 -12.609 1.00 67.81 560 THR A N 1
ATOM 4530 C CA . THR A 1 560 ? -30.464 -28.899 -13.115 1.00 67.81 560 THR A CA 1
ATOM 4531 C C . THR A 1 560 ? -31.285 -29.200 -14.363 1.00 67.81 560 THR A C 1
ATOM 4533 O O . THR A 1 560 ? -32.152 -28.404 -14.720 1.00 67.81 560 THR A O 1
ATOM 4536 N N . THR A 1 561 ? -31.092 -30.368 -14.983 1.00 61.81 561 THR A N 1
ATOM 4537 C CA . THR A 1 561 ? -31.790 -30.777 -16.216 1.00 61.81 561 THR A CA 1
ATOM 4538 C C . THR A 1 561 ? -33.323 -30.689 -16.073 1.00 61.81 561 THR A C 1
ATOM 4540 O O . THR A 1 561 ? -34.014 -30.196 -16.961 1.00 61.81 561 THR A O 1
ATOM 4543 N N . ASN A 1 562 ? -33.869 -31.063 -14.909 1.00 59.78 562 ASN A N 1
ATOM 4544 C CA . ASN A 1 562 ? -35.315 -31.022 -14.643 1.00 59.78 562 ASN A CA 1
ATOM 4545 C C . ASN A 1 562 ? -35.858 -29.637 -14.236 1.00 59.78 562 ASN A C 1
ATOM 4547 O O . ASN A 1 562 ? -37.078 -29.485 -14.120 1.00 59.78 562 ASN A O 1
ATOM 4551 N N . LEU A 1 563 ? -34.984 -28.654 -13.978 1.00 60.50 563 LEU A N 1
ATOM 4552 C CA . LEU A 1 563 ? -35.369 -27.310 -13.527 1.00 60.50 563 LEU A CA 1
ATOM 4553 C C . LEU A 1 563 ? -35.720 -26.384 -14.695 1.00 60.50 563 LEU A C 1
ATOM 4555 O O . LEU A 1 563 ? -36.707 -25.664 -14.598 1.00 60.50 563 LEU A O 1
ATOM 4559 N N . VAL A 1 564 ? -34.941 -26.416 -15.781 1.00 59.34 564 VAL A N 1
ATOM 4560 C CA . VAL A 1 564 ? -35.116 -25.492 -16.922 1.00 59.34 564 VAL A CA 1
ATOM 4561 C C . VAL A 1 564 ? -35.958 -26.111 -18.047 1.00 59.34 564 VAL A C 1
ATOM 4563 O O . VAL A 1 564 ? -36.601 -25.386 -18.795 1.00 59.34 564 VAL A O 1
ATOM 4566 N N . ARG A 1 565 ? -36.035 -27.452 -18.126 1.00 59.50 565 ARG A N 1
ATOM 4567 C CA . ARG A 1 565 ? -36.940 -28.210 -19.019 1.00 59.50 565 ARG A CA 1
ATOM 4568 C C . ARG A 1 565 ? -36.909 -27.780 -20.497 1.00 59.50 565 ARG A C 1
ATOM 4570 O O . ARG A 1 565 ? -37.949 -27.723 -21.148 1.00 59.50 565 ARG A O 1
ATOM 4577 N N . ILE A 1 566 ? -35.724 -27.521 -21.047 1.00 58.78 566 ILE A N 1
ATOM 4578 C CA . ILE A 1 566 ? -35.571 -27.222 -22.480 1.00 58.78 566 ILE A CA 1
ATOM 4579 C C . ILE A 1 566 ? -35.803 -28.520 -23.276 1.00 58.78 566 ILE A C 1
ATOM 4581 O O . ILE A 1 566 ? -35.070 -29.486 -23.044 1.00 58.78 566 ILE A O 1
ATOM 4585 N N . PRO A 1 567 ? -36.801 -28.597 -24.177 1.00 51.03 567 PRO A N 1
ATOM 4586 C CA . PRO A 1 567 ? -37.106 -29.820 -24.915 1.00 51.03 567 PRO A CA 1
ATOM 4587 C C . PRO A 1 567 ? -36.010 -30.143 -25.940 1.00 51.03 567 PRO A C 1
ATOM 4589 O O . PRO A 1 567 ? -35.549 -29.263 -26.665 1.00 51.03 567 PRO A O 1
ATOM 4592 N N . ASN A 1 568 ? -35.596 -31.410 -26.001 1.00 55.34 568 ASN A N 1
ATOM 4593 C CA . ASN A 1 568 ? -34.737 -31.940 -27.058 1.00 55.34 568 ASN A CA 1
ATOM 4594 C C . ASN A 1 568 ? -35.570 -32.750 -28.073 1.00 55.34 568 ASN A C 1
ATOM 4596 O O . ASN A 1 568 ? -36.718 -33.103 -27.816 1.00 55.34 568 ASN A O 1
ATOM 4600 N N . SER A 1 569 ? -34.971 -33.076 -29.217 1.00 53.44 569 SER A N 1
ATOM 4601 C CA . SER A 1 569 ? -35.589 -33.790 -30.349 1.00 53.44 569 SER A CA 1
ATOM 4602 C C . SER A 1 569 ? -36.125 -35.201 -30.034 1.00 53.44 569 SER A C 1
ATOM 4604 O O . SER A 1 569 ? -36.929 -35.721 -30.801 1.00 53.44 569 SER A O 1
ATOM 4606 N N . CYS A 1 570 ? -35.756 -35.793 -28.895 1.00 47.22 570 CYS A N 1
ATOM 4607 C CA . CYS A 1 570 ? -36.284 -37.066 -28.395 1.00 47.22 570 CYS A CA 1
ATOM 4608 C C . CYS A 1 570 ? -36.755 -36.897 -26.945 1.00 47.22 570 CYS A C 1
ATOM 4610 O O . CYS A 1 570 ? -35.892 -36.992 -26.081 1.00 47.22 570 CYS A O 1
ATOM 4612 N N . GLU A 1 571 ? -38.046 -36.621 -26.693 1.00 50.09 571 GLU A N 1
ATOM 4613 C CA . GLU A 1 571 ? -38.829 -36.694 -25.419 1.00 50.09 571 GLU A CA 1
ATOM 4614 C C . GLU A 1 571 ? -38.102 -36.507 -24.056 1.00 50.09 571 GLU A C 1
ATOM 4616 O O . GLU A 1 571 ? -38.563 -36.939 -23.002 1.00 50.09 571 GLU A O 1
ATOM 4621 N N . SER A 1 572 ? -36.963 -35.828 -24.040 1.00 57.38 572 SER A N 1
ATOM 4622 C CA . SER A 1 572 ? -36.043 -35.675 -22.918 1.00 57.38 572 SER A CA 1
ATOM 4623 C C . SER A 1 572 ? -35.524 -34.245 -22.914 1.00 57.38 572 SER A C 1
ATOM 4625 O O . SER A 1 572 ? -35.536 -33.552 -23.936 1.00 57.38 572 SER A O 1
ATOM 4627 N N . TYR A 1 573 ? -35.109 -33.767 -21.745 1.00 64.88 573 TYR A N 1
ATOM 4628 C CA . TYR A 1 573 ? -34.647 -32.393 -21.592 1.00 64.88 573 TYR A CA 1
ATOM 4629 C C . TYR A 1 573 ? -33.161 -32.265 -21.933 1.00 64.88 573 TYR A C 1
ATOM 4631 O O . TYR A 1 573 ? -32.349 -33.117 -21.566 1.00 64.88 573 TYR A O 1
ATOM 4639 N N . LYS A 1 574 ? -32.804 -31.181 -22.628 1.00 68.19 574 LYS A N 1
ATOM 4640 C CA . LYS A 1 574 ? -31.423 -30.828 -22.975 1.00 68.19 574 LYS A CA 1
ATOM 4641 C C . LYS A 1 574 ? -30.590 -30.635 -21.699 1.00 68.19 574 LYS A C 1
ATOM 4643 O O . LYS A 1 574 ? -31.037 -29.983 -20.754 1.00 68.19 574 LYS A O 1
ATOM 4648 N N . TRP A 1 575 ? -29.364 -31.161 -21.686 1.00 65.94 575 TRP A N 1
ATOM 4649 C CA . TRP A 1 575 ? -28.378 -30.806 -20.664 1.00 65.94 575 TRP A CA 1
ATOM 4650 C C . TRP A 1 575 ? -27.945 -29.353 -20.847 1.00 65.94 575 TRP A C 1
ATOM 4652 O O . TRP A 1 575 ? -27.517 -28.960 -21.931 1.00 65.94 575 TRP A O 1
ATOM 4662 N N . LEU A 1 576 ? -28.088 -28.566 -19.784 1.00 72.00 576 LEU A N 1
ATOM 4663 C CA . LEU A 1 576 ? -27.722 -27.153 -19.779 1.00 72.00 576 LEU A CA 1
ATOM 4664 C C . LEU A 1 576 ? -26.207 -27.010 -19.799 1.00 72.00 576 LEU A C 1
ATOM 4666 O O . LEU A 1 576 ? -25.528 -27.680 -19.019 1.00 72.00 576 LEU A O 1
ATOM 4670 N N . LYS A 1 577 ? -25.706 -26.099 -20.633 1.00 79.12 577 LYS A N 1
ATOM 4671 C CA . LYS A 1 577 ? -24.340 -25.584 -20.498 1.00 79.12 577 LYS A CA 1
ATOM 4672 C C . LYS A 1 577 ? -24.214 -24.757 -19.214 1.00 79.12 577 LYS A C 1
ATOM 4674 O O . LYS A 1 577 ? -25.213 -24.271 -18.676 1.00 79.12 577 LYS A O 1
ATOM 4679 N N . LEU A 1 578 ? -22.986 -24.553 -18.739 1.00 79.44 578 LEU A N 1
ATOM 4680 C CA . LEU 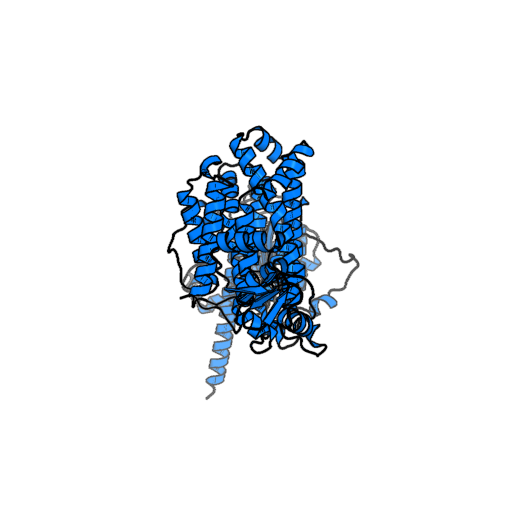A 1 578 ? -22.740 -23.771 -17.526 1.00 79.44 578 LEU A CA 1
ATOM 4681 C C . LEU A 1 578 ? -23.189 -22.314 -17.690 1.00 79.44 578 LEU A C 1
ATOM 4683 O O . LEU A 1 578 ? -23.812 -21.765 -16.785 1.00 79.44 578 LEU A O 1
ATOM 4687 N N . GLU A 1 579 ? -22.939 -21.724 -18.859 1.00 79.81 579 GLU A N 1
ATOM 4688 C CA . GLU A 1 579 ? -23.405 -20.380 -19.226 1.00 79.81 579 GLU A CA 1
ATOM 4689 C C . GLU A 1 579 ? -24.932 -20.273 -19.170 1.00 79.81 579 GLU A C 1
ATOM 4691 O O . GLU A 1 579 ? -25.456 -19.388 -18.500 1.00 79.81 579 GLU A O 1
ATOM 4696 N N . GLU A 1 580 ? -25.644 -21.231 -19.777 1.00 79.62 580 GLU A N 1
ATOM 4697 C CA . GLU A 1 580 ? -27.114 -21.285 -19.770 1.00 79.62 580 GLU A CA 1
ATOM 4698 C C . GLU A 1 580 ? -27.661 -21.426 -18.336 1.00 79.62 580 GLU A C 1
ATOM 4700 O O . GLU A 1 580 ? -28.694 -20.852 -17.987 1.00 79.62 580 GLU A O 1
ATOM 4705 N N . LEU A 1 581 ? -26.967 -22.180 -17.474 1.00 79.62 581 LEU A N 1
ATOM 4706 C CA . LEU A 1 581 ? -27.328 -22.304 -16.062 1.00 79.62 581 LEU A CA 1
ATOM 4707 C C . LEU A 1 581 ? -27.095 -20.998 -15.289 1.00 79.62 581 LEU A C 1
ATOM 4709 O O . LEU A 1 581 ? -27.926 -20.627 -14.456 1.00 79.62 581 LEU A O 1
ATOM 4713 N N . HIS A 1 582 ? -25.975 -20.320 -15.537 1.00 82.19 582 HIS A N 1
ATOM 4714 C CA . HIS A 1 582 ? -25.649 -19.052 -14.894 1.00 82.19 582 HIS A CA 1
ATOM 4715 C C . HIS A 1 582 ? -26.645 -17.961 -15.306 1.00 82.19 582 HIS A C 1
ATOM 4717 O O . HIS A 1 582 ? -27.205 -17.282 -14.443 1.00 82.19 582 HIS A O 1
ATOM 4723 N N . GLU A 1 583 ? -26.955 -17.867 -16.599 1.00 82.00 583 GLU A N 1
ATOM 4724 C CA . GLU A 1 583 ? -27.959 -16.949 -17.136 1.00 82.00 583 GLU A CA 1
ATOM 4725 C C . GLU A 1 583 ? -29.345 -17.223 -16.540 1.00 82.00 583 GLU A C 1
ATOM 4727 O O . GLU A 1 583 ? -30.003 -16.304 -16.057 1.00 82.00 583 GLU A O 1
ATOM 4732 N N . PHE A 1 584 ? -29.758 -18.490 -16.438 1.00 79.44 584 PHE A N 1
ATOM 4733 C CA . PHE A 1 584 ? -31.029 -18.846 -15.802 1.00 79.44 584 PHE A CA 1
ATOM 4734 C C . PHE A 1 584 ? -31.109 -18.434 -14.320 1.00 79.44 584 PHE A C 1
ATOM 4736 O O . PHE A 1 584 ? -32.187 -18.116 -13.809 1.00 79.44 584 PHE A O 1
ATOM 4743 N N . LEU A 1 585 ? -29.992 -18.476 -13.588 1.00 78.25 585 LEU A N 1
ATOM 4744 C CA . LEU A 1 585 ? -29.972 -18.164 -12.157 1.00 78.25 585 LEU A CA 1
ATOM 4745 C C . LEU A 1 585 ? -29.815 -16.672 -11.854 1.00 78.25 585 LEU A C 1
ATOM 4747 O O . LEU A 1 585 ? -30.389 -16.223 -10.858 1.00 78.25 585 LEU A O 1
ATOM 4751 N N . PHE A 1 586 ? -29.059 -15.942 -12.675 1.00 80.56 586 PHE A N 1
ATOM 4752 C CA . PHE A 1 586 ? -28.611 -14.575 -12.388 1.00 80.56 586 PHE A CA 1
ATOM 4753 C C . PHE A 1 586 ? -28.988 -13.544 -13.464 1.00 80.56 586 PHE A C 1
ATOM 4755 O O . PHE A 1 586 ? -28.773 -12.355 -13.251 1.00 80.56 586 PHE A O 1
ATOM 4762 N N . GLY A 1 587 ? -29.569 -13.969 -14.589 1.00 74.25 587 GLY A N 1
ATOM 4763 C CA . GLY A 1 587 ? -30.059 -13.099 -15.663 1.00 74.25 587 GLY A CA 1
ATOM 4764 C C . GLY A 1 587 ? -29.015 -12.667 -16.696 1.00 74.25 587 GLY A C 1
ATOM 4765 O O . GLY A 1 587 ? -29.391 -11.996 -17.645 1.00 74.25 587 GLY A O 1
ATOM 4766 N N . ASN A 1 588 ? -27.744 -13.053 -16.534 1.00 75.88 588 ASN A N 1
ATOM 4767 C CA . ASN A 1 588 ? -26.649 -12.747 -17.462 1.00 75.88 588 ASN A CA 1
ATOM 4768 C C . ASN A 1 588 ? -25.717 -13.962 -17.613 1.00 75.88 588 ASN A C 1
ATOM 4770 O O . ASN A 1 588 ? -25.498 -14.692 -16.640 1.00 75.88 588 ASN A O 1
ATOM 4774 N N . ALA A 1 589 ? -25.115 -14.145 -18.791 1.00 71.62 589 ALA A N 1
ATOM 4775 C CA . ALA A 1 589 ? -23.950 -15.020 -18.955 1.00 71.62 589 ALA A CA 1
ATOM 4776 C C . ALA A 1 589 ? -22.729 -14.443 -18.204 1.00 71.62 589 ALA A C 1
ATOM 4778 O O . ALA A 1 589 ? -22.706 -13.257 -17.867 1.00 71.62 589 ALA A O 1
ATOM 4779 N N . PHE A 1 590 ? -21.733 -15.276 -17.893 1.00 77.38 590 PHE A N 1
ATOM 4780 C CA . PHE A 1 590 ? -20.493 -14.826 -17.251 1.00 77.38 590 PHE A CA 1
ATOM 4781 C C . PHE A 1 590 ? -19.392 -14.587 -18.295 1.00 77.38 590 PHE A C 1
ATOM 4783 O O . PHE A 1 590 ? -19.365 -15.243 -19.334 1.00 77.38 590 PHE A O 1
ATOM 4790 N N . GLU A 1 591 ? -18.508 -13.625 -18.031 1.00 67.81 591 GLU A N 1
ATOM 4791 C CA . GLU A 1 591 ? -17.399 -13.270 -18.927 1.00 67.81 591 GLU A CA 1
ATOM 4792 C C . GLU A 1 591 ? -16.299 -14.349 -18.911 1.00 67.81 591 GLU A C 1
ATOM 4794 O O . GLU A 1 591 ? -16.065 -14.984 -17.881 1.00 67.81 591 GLU A O 1
ATOM 4799 N N . ASN A 1 592 ? -15.616 -14.543 -20.047 1.00 66.25 592 ASN A N 1
ATOM 4800 C CA . ASN A 1 592 ? -14.527 -15.518 -20.236 1.00 66.25 592 ASN A CA 1
ATOM 4801 C C . ASN A 1 592 ? -14.912 -16.981 -19.933 1.00 66.25 592 ASN A C 1
ATOM 4803 O O . ASN A 1 592 ? -14.160 -17.724 -19.295 1.00 66.25 592 ASN A O 1
ATOM 4807 N N . ALA A 1 593 ? -16.085 -17.406 -20.416 1.00 54.56 593 ALA A N 1
ATOM 4808 C CA . ALA A 1 593 ? -16.448 -18.821 -20.457 1.00 54.56 593 ALA A CA 1
ATOM 4809 C C . ALA A 1 593 ? -15.370 -19.641 -21.181 1.00 54.56 593 ALA A C 1
ATOM 4811 O O . ALA A 1 593 ? -14.747 -19.151 -22.122 1.00 54.56 593 ALA A O 1
ATOM 4812 N N . HIS A 1 594 ? -15.159 -20.880 -20.730 1.00 63.69 594 HIS A N 1
ATOM 4813 C CA . HIS A 1 594 ? -14.066 -21.751 -21.173 1.00 63.69 594 HIS A CA 1
ATOM 4814 C C . HIS A 1 594 ? -12.680 -21.387 -20.643 1.00 63.69 594 HIS A C 1
ATOM 4816 O O . HIS A 1 594 ? -11.708 -21.993 -21.085 1.00 63.69 594 HIS A O 1
ATOM 4822 N N . HIS A 1 595 ? -12.574 -20.491 -19.658 1.00 73.19 595 HIS A N 1
ATOM 4823 C CA . HIS A 1 595 ? -11.403 -20.372 -18.793 1.00 73.19 595 HIS A CA 1
ATOM 4824 C C . HIS A 1 595 ? -11.661 -21.126 -17.475 1.00 73.19 595 HIS A C 1
ATOM 4826 O O . HIS A 1 595 ? -12.585 -20.779 -16.738 1.00 73.19 595 HIS A O 1
ATOM 4832 N N . ALA A 1 596 ? -10.843 -22.137 -17.145 1.00 71.06 596 ALA A N 1
ATOM 4833 C CA . ALA A 1 596 ? -11.136 -23.107 -16.078 1.00 71.06 596 ALA A CA 1
ATOM 4834 C C . ALA A 1 596 ? -11.472 -22.445 -14.732 1.00 71.06 596 ALA A C 1
ATOM 4836 O O . ALA A 1 596 ? -12.357 -22.894 -14.006 1.00 71.06 596 ALA A O 1
ATOM 4837 N N . MET A 1 597 ? -10.792 -21.343 -14.411 1.00 73.69 597 MET A N 1
ATOM 4838 C CA . MET A 1 597 ? -11.019 -20.598 -13.178 1.00 73.69 597 MET A CA 1
ATOM 4839 C C . MET A 1 597 ? -12.362 -19.849 -13.161 1.00 73.69 597 MET A C 1
ATOM 4841 O O . MET A 1 597 ? -13.089 -19.891 -12.167 1.00 73.69 597 MET A O 1
ATOM 4845 N N . CYS A 1 598 ? -12.716 -19.211 -14.279 1.00 73.19 598 CYS A N 1
ATOM 4846 C CA . CYS A 1 598 ? -13.981 -18.495 -14.446 1.00 73.19 598 CYS A CA 1
ATOM 4847 C C . CYS A 1 598 ? -15.158 -19.476 -14.384 1.00 73.19 598 CYS A C 1
ATOM 4849 O O . CYS A 1 598 ? -16.158 -19.211 -13.712 1.00 73.19 598 CYS A O 1
ATOM 4851 N N . ASP A 1 599 ? -14.989 -20.650 -14.999 1.00 74.94 599 ASP A N 1
ATOM 4852 C CA . ASP A 1 599 ? -15.963 -21.737 -14.962 1.00 74.94 599 ASP A CA 1
ATOM 4853 C C . ASP A 1 599 ? -16.156 -22.267 -13.529 1.00 74.94 599 ASP A C 1
ATOM 4855 O O . ASP A 1 599 ? -17.291 -22.446 -13.080 1.00 74.94 599 ASP A O 1
ATOM 4859 N N . VAL A 1 600 ? -15.080 -22.461 -12.756 1.00 82.06 600 VAL A N 1
ATOM 4860 C CA . VAL A 1 600 ? -15.187 -22.887 -11.348 1.00 82.06 600 VAL A CA 1
ATOM 4861 C C . VAL A 1 600 ? -15.898 -21.838 -10.496 1.00 82.06 600 VAL A C 1
ATOM 4863 O O . VAL A 1 600 ? -16.785 -22.197 -9.719 1.00 82.06 600 VAL A O 1
ATOM 4866 N N . ASP A 1 601 ? -15.587 -20.553 -10.653 1.00 80.38 601 ASP A N 1
ATOM 4867 C CA . ASP A 1 601 ? -16.240 -19.486 -9.889 1.00 80.38 601 ASP A CA 1
ATOM 4868 C C . ASP A 1 601 ? -17.733 -19.359 -10.231 1.00 80.38 601 ASP A C 1
ATOM 4870 O O . ASP A 1 601 ? -18.580 -19.262 -9.330 1.00 80.38 601 ASP A O 1
ATOM 4874 N N . ALA A 1 602 ? -18.084 -19.424 -11.519 1.00 80.75 602 ALA A N 1
ATOM 4875 C CA . ALA A 1 602 ? -19.473 -19.459 -11.971 1.00 80.75 602 ALA A CA 1
ATOM 4876 C C . ALA A 1 602 ? -20.203 -20.695 -11.425 1.00 80.75 602 ALA A C 1
ATOM 4878 O O . ALA A 1 602 ? -21.332 -20.597 -10.928 1.00 80.75 602 ALA A O 1
ATOM 4879 N N . MET A 1 603 ? -19.548 -21.857 -11.436 1.00 83.38 603 MET A N 1
ATOM 4880 C CA . MET A 1 603 ? -20.105 -23.105 -10.925 1.00 83.38 603 MET A CA 1
ATOM 4881 C C . MET A 1 603 ? -20.320 -23.068 -9.412 1.00 83.38 603 MET A C 1
ATOM 4883 O O . MET A 1 603 ? -21.367 -23.510 -8.933 1.00 83.38 603 MET A O 1
ATOM 4887 N N . VAL A 1 604 ? -19.373 -22.511 -8.657 1.00 83.38 604 VAL A N 1
ATOM 4888 C CA . VAL A 1 604 ? -19.488 -22.296 -7.213 1.00 83.38 604 VAL A CA 1
ATOM 4889 C C . VAL A 1 604 ? -20.717 -21.437 -6.912 1.00 83.38 604 VAL A C 1
ATOM 4891 O O . VAL A 1 604 ? -21.549 -21.838 -6.092 1.00 83.38 604 VAL A O 1
ATOM 4894 N N . LYS A 1 605 ? -20.882 -20.302 -7.605 1.00 82.88 605 LYS A N 1
ATOM 4895 C CA . LYS A 1 605 ? -22.061 -19.430 -7.458 1.00 82.88 605 LYS A CA 1
ATOM 4896 C C . LYS A 1 605 ? -23.352 -20.196 -7.749 1.00 82.88 605 LYS A C 1
ATOM 4898 O O . LYS A 1 605 ? -24.241 -20.243 -6.898 1.00 82.88 605 LYS A O 1
ATOM 4903 N N . CYS A 1 606 ? -23.424 -20.874 -8.896 1.00 81.00 606 CYS A N 1
ATOM 4904 C CA . CYS A 1 606 ? -24.597 -21.656 -9.288 1.00 81.00 606 CYS A CA 1
ATOM 4905 C C . CYS A 1 606 ? -24.944 -22.736 -8.252 1.00 81.00 606 CYS A C 1
ATOM 4907 O O . CYS A 1 606 ? -26.101 -22.876 -7.854 1.00 81.00 606 CYS A O 1
ATOM 4909 N N . TYR A 1 607 ? -23.948 -23.486 -7.778 1.00 82.25 607 TYR A N 1
ATOM 4910 C CA . TYR A 1 607 ? -24.135 -24.576 -6.826 1.00 82.25 607 TYR A CA 1
ATOM 4911 C C . TYR A 1 607 ? -24.716 -24.098 -5.488 1.00 82.25 607 TYR A C 1
ATOM 4913 O O . TYR A 1 607 ? -25.699 -24.669 -5.006 1.00 82.25 607 TYR A O 1
ATOM 4921 N N . PHE A 1 608 ? -24.162 -23.037 -4.893 1.00 79.81 608 PHE A N 1
ATOM 4922 C CA . PHE A 1 608 ? -24.668 -22.531 -3.613 1.00 79.81 608 PHE A CA 1
ATOM 4923 C C . PHE A 1 608 ? -26.050 -21.884 -3.749 1.00 79.81 608 PHE A C 1
ATOM 4925 O O . PHE A 1 608 ? -26.914 -22.143 -2.911 1.00 79.81 608 PHE A O 1
ATOM 4932 N N . THR A 1 609 ? -26.322 -21.165 -4.840 1.00 80.56 609 THR A N 1
ATOM 4933 C CA . THR A 1 609 ? -27.666 -20.630 -5.112 1.00 80.56 609 THR A CA 1
ATOM 4934 C C . THR A 1 609 ? -28.703 -21.743 -5.293 1.00 80.56 609 THR A C 1
ATOM 4936 O O . THR A 1 609 ? -29.824 -21.641 -4.787 1.00 80.56 609 THR A O 1
ATOM 4939 N N . LEU A 1 610 ? -28.347 -22.850 -5.953 1.00 76.62 610 LEU A N 1
ATOM 4940 C CA . LEU A 1 610 ? -29.223 -24.022 -6.066 1.00 76.62 610 LEU A CA 1
ATOM 4941 C C . LEU A 1 610 ? -29.484 -24.675 -4.701 1.00 76.62 610 LEU A C 1
ATOM 4943 O O . LEU A 1 610 ? -30.626 -25.039 -4.406 1.00 76.62 610 LEU A O 1
ATOM 4947 N N . LEU A 1 611 ? -28.465 -24.782 -3.842 1.00 75.06 611 LEU A N 1
ATOM 4948 C CA . LEU A 1 611 ? -28.626 -25.282 -2.472 1.00 75.06 611 LEU A CA 1
ATOM 4949 C C . LEU A 1 611 ? -29.559 -24.394 -1.636 1.00 75.06 611 LEU A C 1
ATOM 4951 O O . LEU A 1 611 ? -30.399 -24.911 -0.893 1.00 75.06 611 LEU A O 1
ATOM 4955 N N . GLU A 1 612 ? -29.444 -23.073 -1.755 1.00 75.12 612 GLU A N 1
ATOM 4956 C CA . GLU A 1 612 ? -30.312 -22.113 -1.067 1.00 75.12 612 GLU A CA 1
ATOM 4957 C C . GLU A 1 612 ? -31.761 -22.222 -1.543 1.00 75.12 612 GLU A C 1
ATOM 4959 O O . GLU A 1 612 ? -32.661 -22.405 -0.718 1.00 75.12 612 GLU A O 1
ATOM 4964 N N . LYS A 1 613 ? -31.993 -22.230 -2.864 1.00 69.69 613 LYS A N 1
ATOM 4965 C CA . LYS A 1 613 ? -33.331 -22.418 -3.453 1.00 69.69 613 LYS A CA 1
ATOM 4966 C C . LYS A 1 613 ? -33.946 -23.764 -3.050 1.00 69.69 613 LYS A C 1
ATOM 4968 O O . LYS A 1 613 ? -35.129 -23.825 -2.705 1.00 69.69 613 LYS A O 1
ATOM 4973 N N . HIS A 1 614 ? -33.160 -24.842 -3.009 1.00 67.38 614 HIS A N 1
ATOM 4974 C CA . HIS A 1 614 ? -33.641 -26.150 -2.553 1.00 67.38 614 HIS A CA 1
ATOM 4975 C C . HIS A 1 614 ? -34.000 -26.143 -1.055 1.00 67.38 614 HIS A C 1
ATOM 4977 O O . HIS A 1 614 ? -35.015 -26.728 -0.656 1.00 67.38 614 HIS A O 1
ATOM 4983 N N . THR A 1 615 ? -33.209 -25.465 -0.220 1.00 60.03 615 THR A N 1
ATOM 4984 C CA . THR A 1 615 ? -33.473 -25.339 1.223 1.00 60.03 615 THR A CA 1
ATOM 4985 C C . THR A 1 615 ? -34.720 -24.488 1.484 1.00 60.03 615 THR A C 1
ATOM 4987 O O . THR A 1 615 ? -35.554 -24.859 2.311 1.00 60.03 615 THR A O 1
ATOM 4990 N N . ALA A 1 616 ? -34.904 -23.398 0.733 1.00 55.38 616 ALA A N 1
ATOM 4991 C CA . ALA A 1 616 ? -36.093 -22.551 0.787 1.00 55.38 616 ALA A CA 1
ATOM 4992 C C . ALA A 1 616 ? -37.363 -23.306 0.360 1.00 55.38 616 ALA A C 1
ATOM 4994 O O . ALA A 1 616 ? -38.390 -23.208 1.031 1.00 55.38 616 ALA A O 1
ATOM 4995 N N . ASN A 1 617 ? -37.290 -24.133 -0.688 1.00 56.78 617 ASN A N 1
ATOM 4996 C CA . ASN A 1 617 ? -38.414 -24.972 -1.117 1.00 56.78 617 ASN A CA 1
ATOM 4997 C C . ASN A 1 617 ? -38.747 -26.091 -0.117 1.00 56.78 617 ASN A C 1
ATOM 4999 O O . ASN A 1 617 ? -39.922 -26.409 0.064 1.00 56.78 617 ASN A O 1
ATOM 5003 N N . LYS A 1 618 ? -37.752 -26.659 0.583 1.00 51.97 618 LYS A N 1
ATOM 5004 C CA . LYS A 1 618 ? -38.001 -27.584 1.705 1.00 51.97 618 LYS A CA 1
ATOM 5005 C C . LYS A 1 618 ? -38.686 -26.877 2.878 1.00 51.97 618 LYS A C 1
ATOM 5007 O O . LYS A 1 618 ? -39.672 -27.406 3.374 1.00 51.97 618 LYS A O 1
ATOM 5012 N N . LYS A 1 619 ? -38.234 -25.671 3.254 1.00 50.16 619 LYS A N 1
ATOM 5013 C CA . LYS A 1 619 ? -38.874 -24.850 4.302 1.00 50.16 619 LYS A CA 1
ATOM 5014 C C . LYS A 1 619 ? -40.303 -24.424 3.939 1.00 50.16 619 LYS A C 1
ATOM 5016 O O . LYS A 1 619 ? -41.175 -24.428 4.800 1.00 50.16 619 LYS A O 1
ATOM 5021 N N . LYS A 1 620 ? -40.570 -24.105 2.666 1.00 45.28 620 LYS A N 1
ATOM 5022 C CA . LYS A 1 620 ? -41.932 -23.833 2.177 1.00 45.28 620 LYS A CA 1
ATOM 5023 C C . LYS A 1 620 ? -42.823 -25.075 2.233 1.00 45.28 620 LYS A C 1
ATOM 5025 O O . LYS A 1 620 ? -43.957 -24.954 2.665 1.00 45.28 620 LYS A O 1
ATOM 5030 N N . LYS A 1 621 ? -42.320 -26.263 1.873 1.00 44.44 621 LYS A N 1
ATOM 5031 C CA . LYS A 1 621 ? -43.083 -27.520 2.000 1.00 44.44 621 LYS A CA 1
ATOM 5032 C C . LYS A 1 621 ? -43.346 -27.934 3.452 1.00 44.44 621 LYS A C 1
ATOM 5034 O O . LYS A 1 621 ? -44.385 -28.520 3.707 1.00 44.44 621 LYS A O 1
ATOM 5039 N N . THR A 1 622 ? -42.461 -27.610 4.398 1.00 40.75 622 THR A N 1
ATOM 5040 C CA . THR A 1 622 ? -42.717 -27.840 5.833 1.00 40.75 622 THR A CA 1
ATOM 5041 C C . THR A 1 622 ? -43.657 -26.802 6.453 1.00 40.75 622 THR A C 1
ATOM 5043 O O . THR A 1 622 ? -44.358 -27.132 7.397 1.00 40.75 622 THR A O 1
ATOM 5046 N N . ASN A 1 623 ? -43.723 -25.580 5.909 1.00 38.41 623 ASN A N 1
ATOM 5047 C CA . ASN A 1 623 ? -44.666 -24.537 6.349 1.00 38.41 623 ASN A CA 1
ATOM 5048 C C . ASN A 1 623 ? -46.026 -24.581 5.624 1.00 38.41 623 ASN A C 1
ATOM 5050 O O . ASN A 1 623 ? -46.920 -23.818 5.969 1.00 38.41 623 ASN A O 1
ATOM 5054 N N . LEU A 1 624 ? -46.183 -25.462 4.633 1.00 34.31 624 LEU A N 1
ATOM 5055 C CA . LEU A 1 624 ? -47.447 -25.776 3.953 1.00 34.31 624 LEU A CA 1
ATOM 5056 C C . LEU A 1 624 ? -48.048 -27.102 4.454 1.00 34.31 624 LEU A C 1
ATOM 5058 O O . LEU A 1 624 ? -48.841 -27.723 3.758 1.00 34.31 624 LEU A O 1
ATOM 5062 N N . GLY A 1 625 ? -47.663 -27.539 5.657 1.00 31.14 625 GLY A N 1
ATOM 5063 C CA . GLY A 1 625 ? -48.342 -28.603 6.391 1.00 31.14 625 GLY A CA 1
ATOM 5064 C C . GLY A 1 625 ? -49.568 -28.069 7.132 1.00 31.14 625 GLY A C 1
ATOM 5065 O O . GLY A 1 625 ? -49.509 -27.891 8.347 1.00 31.14 625 GLY A O 1
ATOM 5066 N N . VAL A 1 626 ? -50.637 -27.810 6.374 1.00 29.41 626 VAL A N 1
ATOM 5067 C CA . VAL A 1 626 ? -52.037 -28.052 6.763 1.00 29.41 626 VAL A CA 1
ATOM 5068 C C . VAL A 1 626 ? -52.585 -29.054 5.762 1.00 29.41 626 VAL A C 1
ATOM 5070 O O . VAL A 1 626 ? -52.352 -28.828 4.552 1.00 29.41 626 VAL A O 1
#

pLDDT: mean 73.39, std 16.19, range [23.16, 93.38]

Foldseek 3Di:
DDDQFAKEKEDEPPDPVQVVLQVVCVVVVRDHDYDYDYPPDPVLVVVCVVQVDNDDGWIDGPNDTQGYSVSCVVCVLFPADPQLVCVVVVVDDWPQQDDDPDPCLVPLDDPPLCPLCVVLLVLLVVLVLLDDALVVQDQPPQQVLQVVDDPLRLVLLLLLLLVLLPVLVVVLCLLVVPVCNRGSHPSNNSSSVSLSVRSVRSNVNSVCCNPVRRDPDPVVVVVSNVCCVVFLVVLVVSLCCNQQPSSHHDPQSNLLLQLLVLQQLCQLVLVLLVLCVVVVHDPSSVVSSLSSNVSSVSSSLSSLVVSVSTPDHDDLVSSVVSLVSSLVSSLCCCVPVNPSVSVPDDSVLSSLQSLVSSQLSCVSSPHHRDPPGDNSDPSCVVRDDDCPPPPVVVPPQPRDPPDPDDDPDPPDPPPVLVPDDAAKEKEKDFDWLDAFPPPDFLLPLVSCPLTATQKMWIWTDHLPDTPDTDIAGADAPDDQVSSNCCVQQVCHVVNCVVGHDHNVVVLVVVLVSRSSGQEYEYAPCVRRLSNSLSSCSVVVVNVSSVCSVVGHYDHPQVVCQVVVQPDDPPRGGDRDDLQRLLCVQPVHGFPPPNHGSSSSVSRVVSVSSVVVVVVVVVVVVVVPPD

Secondary structure (DSSP, 8-state):
-------EEEEETT-HHHHHHHHHHHTTT---EEEEE-TT-HHHHHHHHHH---SS-EEEETTEEEESHHHHHHHHHSPPPHHHHHHHTTSS--GGG---SSGGGG-TT-TTHHHHTHHHHHHHHHHHHT---GGGS--TTHHHHHHHS-HHHHHHHHHHHHHHHHHHHHHHHHIIIIIHHH---HHHHHHHHHHHHHHHHHHHHHHHIIIIII-S-HHHHHHHHHHGGGSTHHHHHHHHHHHH-TTTS-HHHHHHHHHHHHHTTTHHHHHHHHHHHHTT--HHHHHHHHHHHHHHHHHHHHHHHHHHH-SSPPPHHHHHHHHHHHHHHHHHIIIIIS-GGGGT--HHHHHHHHHHHHHHHHHHHT---SS-PPPS-HHHHTTSSS--S-HHHHSSSS----------S---TTSGGGGSPTT-EEEEEEEESS---TT--TTSGGGGTTS-EEEEEEEEE-SS-EEEEEEEEEE-S--GGG-TTHHHH---HHHHHHHPEEHHHHHHHHHHHHHH-SEEEETTHHHHHHHHHHHHHHTT-HHHHHHHHHS-EEEHHHHHHHHH-PBPSSSSBPPPPHHHHHHHHHSSPPTTTT-HHHHHHHHHHHHHHHHHHHHHHHHHHHHT--

Radius of gyration: 33.07 Å; chains: 1; bounding box: 84×94×79 Å

Sequence (626 aa):
MFTEKKIPLYKVLGCSACDQDFEYLRKRDVSPVVYLVCDDTPDMKELVETTRCSTFPQIFVDSVFIGGFSDLKRTAIHRPTELRRKEMDGEIVEPMCVEEEDFDRFILFNGKTKHEYADIFQLYKKQTALFWVVEEIDLSGDSKDWEDASSDEKHFLKLVLAFFASLDQIVMENIGLNFKNEIVIPQIRQHFAIQEATEAAHGESYSLLIIQTYFRNTEEQRHVMRSIQTMPIIEKALWAEKWMNPETASLAKWLVGFTCLEGVQFSGSFCAIYWLKKRQKFKALSFANSLIARDEGLHATASVFIYKHLENKLLQERVHEIFKHAVSVECEFISSALPVALIGISEKSMKEYINFVADYWLNQLGYDKVYGCVNPFEWMDMISLQGKTNFFENRVTEYSKPSILLDRERCKGKAMRAYIRQDAGVVFQCQTTGLPPRKATPETFEQYDSCRVVSIAWVLRDKKTVYAQRYSVADPGIADENIGAEFVHGISREVMDKYGNAINVVLSDFMADVNRSDKIVAHNLDFDRSVVSAELFRMGSSDDARRLLSFKSLCTMKSTTNLVRIPNSCESYKWLKLEELHEFLFGNAFENAHHAMCDVDAMVKCYFTLLEKHTANKKKKTNLGV